Protein AF-A0A7V2SV37-F1 (afdb_monomer)

Sequence (378 aa):
KMQEKITDKALYYRLGELHEKNGNKDKALEYYKKIEEGKTKYVQAQMGIARCKIEQGKFKKAQKICTQVLQNTGQNAEALFLLITSLLFQDKQKAAQAVLEKIDYSKFTDVYKKIFRLQHGLVLDNAKMFEQAFAVFTDESKVAKQEIQKNRLLSEKELKKTQKFDTKIDDDRKDPIFLIGSPSTGLNYFVDWLYKQGVIVLNDRLISVGRPDILFTAQDMKTLKKVDDDMVRIERKIYHQKVKVLTSGIEQETPTIVDCMYINPEQMILVKKFFPNAKVVLLARDTPDIWLNQKAFGDEPIDSKDWNEAKNQIISMGLNLTQIDADKWLENDKETLNQLSELFEKDLAENEVAKQDYWRKSIFPKGHWKNYQQFLGQ

Nearest PDB structures (foldseek):
  6i57-assembly1_A  TM=7.372E-01  e=9.788E-03  Homo sapiens
  8gck-assembly1_B  TM=8.750E-01  e=3.500E-02  Homo sapiens
  1a17-assembly1_A  TM=7.940E-01  e=2.917E-02  Homo sapiens
  6fd7-assembly1_A  TM=7.099E-01  e=1.851E-02  Homo sapiens
  8ye5-assembly1_A  TM=7.214E-01  e=3.663E-02  Dehalobacter sp.

pLDDT: mean 90.16, std 10.05, range [37.81, 98.5]

Secondary structure (DSSP, 8-state):
--SS---HHHHHHHHHHHHHHTT-HHHHHHHHHTS-TTSTTHHHHHHHHHHHHHHTT-HHHHHHHHHHHHHHHSS-HHHHHHHHHHHHTTT-HHHHHHHHTT--GGGS-HHHHHHHHHHHHHHHHHTT-HHHHHHHHT-GGGS------PPPPPPHHHHHHHHT------S-PPPPEEEEE-GGGTHHHHHHHHHHTT-EEE-HHHHSS--SSHHHH--SHHHHTT--HHHHHHHHHHHHHHHHHHTTT---SS--EEEEEE--HHHHHHHHHH-TT-EEEEEE--HHHHHHHHHHH---SS-HHHHHHHHHHHHTT--EEEEEEHHHHHTT-HHHHHHHHHHTTS-PPPP-GGGS-GGG-SSPPTTGGGGGGGGTT-

Mean predicted aligned error: 6.21 Å

Solvent-accessible surface area (backbone atoms only — not comparable to full-atom values): 21407 Å² total; per-residue (Å²): 145,87,83,86,73,88,46,71,50,63,51,27,44,52,52,12,52,52,27,42,76,70,68,38,42,71,60,12,45,55,30,25,67,72,43,51,84,96,42,84,62,24,70,60,25,50,49,52,43,25,53,45,24,47,79,67,71,37,24,73,60,18,29,53,50,23,51,56,49,36,74,76,63,51,86,45,66,67,40,50,53,51,28,37,52,25,25,49,80,65,73,32,56,72,61,29,47,60,51,54,75,68,59,66,61,88,81,46,58,51,70,56,24,38,52,51,34,41,53,42,18,49,54,29,41,78,68,66,38,40,70,62,12,48,53,43,34,64,34,64,96,47,50,54,92,71,88,69,74,64,51,59,78,75,52,70,70,55,48,62,51,49,48,67,65,81,63,85,80,91,72,93,73,80,59,46,33,38,38,30,22,41,64,60,32,40,40,64,59,53,52,55,48,38,46,75,70,72,45,52,68,44,53,56,54,73,78,49,97,44,62,96,32,60,86,55,70,53,81,44,76,71,56,62,74,72,60,48,69,68,55,39,55,53,44,47,51,51,42,53,53,52,50,53,61,76,49,61,90,60,95,56,98,78,70,69,45,31,46,33,41,66,57,39,46,61,55,48,47,51,43,49,59,64,35,67,81,19,45,31,38,36,42,36,64,62,53,62,42,30,38,48,32,33,47,51,80,42,87,59,42,56,49,48,90,48,42,64,58,40,50,52,53,48,65,66,38,73,59,54,67,46,79,40,55,30,57,46,46,58,69,53,34,64,70,54,43,51,53,50,17,63,75,68,74,42,93,61,76,80,70,64,71,73,78,51,58,76,88,74,51,82,57,76,64,83,70,54,36,66,75,47,56,93,53,68,97,114

Foldseek 3Di:
DPPPPPDPLVVLQVQLVVCVVVVNLVSSLVSLVVHDPPDPCVLVSLLSNLVSCVVVVNLVVSLVSLVVSCVVPPCDLSSLLSNLSSCVSVVNLVVSLVSLVPDDLVVDDLVSLLLSLLLNLLSCVVVLVNVVSLCSLQVPVSHDPDDDAAFDFDDPVLLVVLLPDDADDDDPDAFAAEEEAWVQLVLVLVVVQCVVLVAAEDCCQVPHLDDPACLNPCLDPVVVVPDDNVNLVVRLVVVVVSVCVVCPPPPDPDGRYYYYDYQHLSSLSVCCNNPVPHEYEYRDEDLLQSQVLCSNNHDISYHSVCRVVSVVSSVSSPGNYDYAHSLCLLVVPPVRQVVVCVVNVHNRDHRCLVVDDSSPDSGDHHPSSVSVVVVPPD

Radius of gyration: 24.29 Å; Cα contacts (8 Å, |Δi|>4): 502; chains: 1; bounding box: 54×51×67 Å

Structure (mmCIF, N/CA/C/O backbone):
data_AF-A0A7V2SV37-F1
#
_entry.id   AF-A0A7V2SV37-F1
#
loop_
_atom_site.group_PDB
_atom_site.id
_atom_site.type_symbol
_atom_site.label_atom_id
_atom_site.label_alt_id
_atom_site.label_comp_id
_atom_site.label_asym_id
_atom_site.label_entity_id
_atom_site.label_seq_id
_atom_site.pdbx_PDB_ins_code
_atom_site.Cartn_x
_atom_site.Cartn_y
_atom_site.Cartn_z
_atom_site.occupancy
_atom_site.B_iso_or_equiv
_atom_site.auth_seq_id
_atom_site.auth_comp_id
_atom_site.auth_asym_id
_atom_site.auth_atom_id
_atom_site.pdbx_PDB_model_num
ATOM 1 N N . LYS A 1 1 ? 18.458 -23.409 39.177 1.00 47.41 1 LYS A N 1
ATOM 2 C CA . LYS A 1 1 ? 17.474 -22.330 39.477 1.00 47.41 1 LYS A CA 1
ATOM 3 C C . LYS A 1 1 ? 17.193 -21.396 38.277 1.00 47.41 1 LYS A C 1
ATOM 5 O O . LYS A 1 1 ? 16.992 -20.206 38.468 1.00 47.41 1 LYS A O 1
ATOM 10 N N . MET A 1 2 ? 17.085 -21.910 37.044 1.00 38.66 2 MET A N 1
ATOM 11 C CA . MET A 1 2 ? 16.643 -21.103 35.884 1.00 38.66 2 MET A CA 1
ATOM 12 C C . MET A 1 2 ? 15.695 -21.867 34.940 1.00 38.66 2 MET A C 1
ATOM 14 O O . MET A 1 2 ? 15.470 -21.450 33.814 1.00 38.66 2 MET A O 1
ATOM 18 N N . GLN A 1 3 ? 15.131 -22.985 35.408 1.00 37.81 3 GLN A N 1
ATOM 19 C CA . GLN A 1 3 ? 14.252 -23.873 34.631 1.00 37.81 3 GLN A CA 1
ATOM 20 C C . GLN A 1 3 ? 12.852 -24.033 35.247 1.00 37.81 3 GLN A C 1
ATOM 22 O O . GLN A 1 3 ? 12.043 -24.797 34.745 1.00 37.81 3 GLN A O 1
ATOM 27 N N . GLU A 1 4 ? 12.525 -23.274 36.297 1.00 46.44 4 GLU A N 1
ATOM 28 C CA . GLU A 1 4 ? 11.331 -23.520 37.124 1.00 46.44 4 GLU A CA 1
ATOM 29 C C . GLU A 1 4 ? 10.277 -22.396 37.058 1.00 46.44 4 GLU A C 1
ATOM 31 O O . GLU A 1 4 ? 9.475 -22.229 37.969 1.00 46.44 4 GLU A O 1
ATOM 36 N N . LYS A 1 5 ? 10.270 -21.565 36.003 1.00 47.31 5 LYS A N 1
ATOM 37 C CA . LYS A 1 5 ? 9.370 -20.391 35.950 1.00 47.31 5 LYS A CA 1
ATOM 38 C C . LYS A 1 5 ? 8.790 -20.020 34.582 1.00 47.31 5 LYS A C 1
ATOM 40 O O . LYS A 1 5 ? 8.269 -18.916 34.434 1.00 47.31 5 LYS A O 1
ATOM 45 N N . ILE A 1 6 ? 8.801 -20.925 33.600 1.00 50.88 6 ILE A N 1
ATOM 46 C CA . ILE A 1 6 ? 7.843 -20.817 32.488 1.00 50.88 6 ILE A CA 1
ATOM 47 C C . ILE A 1 6 ? 6.508 -21.297 33.055 1.00 50.88 6 ILE A C 1
ATOM 49 O O . ILE A 1 6 ? 6.203 -22.483 33.060 1.00 50.88 6 ILE A O 1
ATOM 53 N N . THR A 1 7 ? 5.754 -20.377 33.652 1.00 59.06 7 THR A N 1
ATOM 54 C CA . THR A 1 7 ? 4.422 -20.672 34.173 1.00 59.06 7 THR A CA 1
ATOM 55 C C . THR A 1 7 ? 3.508 -21.112 33.034 1.00 59.06 7 THR A C 1
ATOM 57 O O . THR A 1 7 ? 3.518 -20.525 31.950 1.00 59.06 7 THR A O 1
ATOM 60 N N . ASP A 1 8 ? 2.660 -22.099 33.320 1.00 72.38 8 ASP A N 1
ATOM 61 C CA . ASP A 1 8 ? 1.599 -22.638 32.456 1.00 72.38 8 ASP A CA 1
ATOM 62 C C . ASP A 1 8 ? 0.795 -21.539 31.712 1.00 72.38 8 ASP A C 1
ATOM 64 O O . ASP A 1 8 ? 0.389 -21.683 30.565 1.00 72.38 8 ASP A O 1
ATOM 68 N N . LYS A 1 9 ? 0.668 -20.340 32.301 1.00 79.31 9 LYS A N 1
ATOM 69 C CA . LYS A 1 9 ? -0.023 -19.186 31.698 1.00 79.31 9 LYS A CA 1
ATOM 70 C C . LYS A 1 9 ? 0.731 -18.523 30.537 1.00 79.31 9 LYS A C 1
ATOM 72 O O . LYS A 1 9 ? 0.104 -18.096 29.569 1.00 79.31 9 LYS A O 1
ATOM 77 N N . ALA A 1 10 ? 2.061 -18.429 30.608 1.00 84.31 10 ALA A N 1
ATOM 78 C CA . ALA A 1 10 ? 2.857 -17.953 29.476 1.00 84.31 10 ALA A CA 1
ATOM 79 C C . ALA A 1 10 ? 2.776 -18.952 28.314 1.00 84.31 10 ALA A C 1
ATOM 81 O O . ALA A 1 10 ? 2.689 -18.537 27.159 1.00 84.31 10 ALA A O 1
ATOM 82 N N . LEU A 1 11 ? 2.728 -20.251 28.631 1.00 88.56 11 LEU A N 1
ATOM 83 C CA . LEU A 1 11 ? 2.497 -21.314 27.659 1.00 88.56 11 LEU A CA 1
ATOM 84 C C . LEU A 1 11 ? 1.101 -21.205 27.026 1.00 88.56 11 LEU A C 1
ATOM 86 O O . LEU A 1 11 ? 1.010 -21.197 25.802 1.00 88.56 11 LEU A O 1
ATOM 90 N N . TYR A 1 12 ? 0.033 -21.017 27.810 1.00 92.12 12 TYR A N 1
ATOM 91 C CA . TYR A 1 12 ? -1.312 -20.783 27.264 1.00 92.12 12 TYR A CA 1
ATOM 92 C C . TYR A 1 12 ? -1.372 -19.567 26.346 1.00 92.12 12 TYR A C 1
ATOM 94 O O . TYR A 1 12 ? -1.990 -19.636 25.288 1.00 92.12 12 TYR A O 1
ATOM 102 N N . TYR A 1 13 ? -0.698 -18.472 26.701 1.00 93.56 13 TYR A N 1
ATOM 103 C CA . TYR A 1 13 ? -0.640 -17.301 25.830 1.00 93.56 13 TYR A CA 1
ATOM 104 C C . TYR A 1 13 ? 0.028 -17.638 24.489 1.00 93.56 13 TYR A C 1
ATOM 106 O O . TYR A 1 13 ? -0.524 -17.326 23.438 1.00 93.56 13 TYR A O 1
ATOM 114 N N . ARG A 1 14 ? 1.175 -18.333 24.512 1.00 93.69 14 ARG A N 1
ATOM 115 C CA . ARG A 1 14 ? 1.887 -18.746 23.291 1.00 93.69 14 ARG A CA 1
ATOM 116 C C . ARG A 1 14 ? 1.089 -19.731 22.439 1.00 93.69 14 ARG A C 1
ATOM 118 O O . ARG A 1 14 ? 1.091 -19.602 21.219 1.00 93.69 14 ARG A O 1
ATOM 125 N N . LEU A 1 15 ? 0.395 -20.684 23.059 1.00 93.44 15 LEU A N 1
ATOM 126 C CA . LEU A 1 15 ? -0.501 -21.607 22.358 1.00 93.44 15 LEU A CA 1
ATOM 127 C C . LEU A 1 15 ? -1.674 -20.857 21.720 1.00 93.44 15 LEU A C 1
ATOM 129 O O . LEU A 1 15 ? -2.015 -21.122 20.570 1.00 93.44 15 LEU A O 1
ATOM 133 N N . GLY A 1 16 ? -2.241 -19.881 22.433 1.00 95.62 16 GLY A N 1
ATOM 134 C CA . GLY A 1 16 ? -3.243 -18.967 21.894 1.00 95.62 16 GLY A CA 1
ATOM 135 C C . GLY A 1 16 ? -2.740 -18.234 20.649 1.00 95.62 16 GLY A C 1
ATOM 136 O O . GLY A 1 16 ? -3.380 -18.320 19.604 1.00 95.62 16 GLY A O 1
ATOM 137 N N . GLU A 1 17 ? -1.562 -17.606 20.728 1.00 95.38 17 GLU A N 1
ATOM 138 C CA . GLU A 1 17 ? -0.936 -16.899 19.596 1.00 95.38 17 GLU A CA 1
ATOM 139 C C . GLU A 1 17 ? -0.673 -17.827 18.406 1.00 95.38 17 GLU A C 1
ATOM 141 O O . GLU A 1 17 ? -0.899 -17.445 17.259 1.00 95.38 17 GLU A O 1
ATOM 146 N N . LEU A 1 18 ? -0.196 -19.048 18.662 1.00 96.00 18 LEU A N 1
ATOM 147 C CA . LEU A 1 18 ? 0.077 -20.031 17.617 1.00 96.00 18 LEU A CA 1
ATOM 148 C C . LEU A 1 18 ? -1.209 -20.445 16.894 1.00 96.00 18 LEU A C 1
ATOM 150 O O . LEU A 1 18 ? -1.256 -20.465 15.665 1.00 96.00 18 LEU A O 1
ATOM 154 N N . HIS A 1 19 ? -2.266 -20.755 17.647 1.00 95.12 19 HIS A N 1
ATOM 155 C CA . HIS A 1 19 ? -3.551 -21.113 17.056 1.00 95.12 19 HIS A CA 1
ATOM 156 C C . HIS A 1 19 ? -4.196 -19.942 16.317 1.00 95.12 19 HIS A C 1
ATOM 158 O O . HIS A 1 19 ? -4.767 -20.166 15.252 1.00 95.12 19 HIS A O 1
ATOM 164 N N . GLU A 1 20 ? -4.073 -18.719 16.836 1.00 93.69 20 GLU A N 1
ATOM 165 C CA . GLU A 1 20 ? -4.547 -17.499 16.177 1.00 93.69 20 GLU A CA 1
ATOM 166 C C . GLU A 1 20 ? -3.865 -17.322 14.815 1.00 93.69 20 GLU A C 1
ATOM 168 O O . GLU A 1 20 ? -4.548 -17.235 13.798 1.00 93.69 20 GLU A O 1
ATOM 173 N N . LYS A 1 21 ? -2.527 -17.380 14.774 1.00 92.44 21 LYS A N 1
ATOM 174 C CA . LYS A 1 21 ? -1.745 -17.253 13.531 1.00 92.44 21 LYS A CA 1
ATOM 175 C C . LYS A 1 21 ? -2.054 -18.341 12.504 1.00 92.44 21 LYS A C 1
ATOM 177 O O . LYS A 1 21 ? -2.011 -18.076 11.310 1.00 92.44 21 LYS A O 1
ATOM 182 N N . ASN A 1 22 ? -2.414 -19.537 12.964 1.00 92.69 22 ASN A N 1
ATOM 183 C CA . ASN A 1 22 ? -2.820 -20.648 12.103 1.00 92.69 22 ASN A CA 1
ATOM 184 C C . ASN A 1 22 ? -4.306 -20.582 11.688 1.00 92.69 22 ASN A C 1
ATOM 186 O O . ASN A 1 22 ? -4.840 -21.569 11.189 1.00 92.69 22 ASN A O 1
ATOM 190 N N . GLY A 1 23 ? -5.011 -19.477 11.960 1.00 92.19 23 GLY A N 1
ATOM 191 C CA . GLY A 1 23 ? -6.429 -19.296 11.629 1.00 92.19 23 GLY A CA 1
ATOM 192 C C . GLY A 1 23 ? -7.406 -20.087 12.512 1.00 92.19 23 GLY A C 1
ATOM 193 O O . GLY A 1 23 ? -8.622 -19.996 12.335 1.00 92.19 23 GLY A O 1
ATOM 194 N N . ASN A 1 24 ? -6.912 -20.825 13.512 1.00 94.88 24 ASN A N 1
ATOM 195 C CA . ASN A 1 24 ? -7.697 -21.659 14.424 1.00 94.88 24 ASN A CA 1
ATOM 196 C C . ASN A 1 24 ? -8.266 -20.836 15.592 1.00 94.88 24 ASN A C 1
ATOM 198 O O . ASN A 1 24 ? -7.957 -21.075 16.764 1.00 94.88 24 ASN A O 1
ATOM 202 N N . LYS A 1 25 ? -9.125 -19.865 15.267 1.00 94.31 25 LYS A N 1
ATOM 203 C CA . LYS A 1 25 ? -9.651 -18.849 16.201 1.00 94.31 25 LYS A CA 1
ATOM 204 C C . LYS A 1 25 ? -10.307 -19.447 17.447 1.00 94.31 25 LYS A C 1
ATOM 206 O O . LYS A 1 25 ? -10.132 -18.925 18.544 1.00 94.31 25 LYS A O 1
ATOM 211 N N . ASP A 1 26 ? -11.050 -20.545 17.314 1.00 95.75 26 ASP A N 1
ATOM 212 C CA . ASP A 1 26 ? -11.747 -21.148 18.459 1.00 95.75 26 ASP A CA 1
ATOM 213 C C . ASP A 1 26 ? -10.785 -21.799 19.459 1.00 95.75 26 ASP A C 1
ATOM 215 O O . ASP A 1 26 ? -10.946 -21.609 20.666 1.00 95.75 26 ASP A O 1
ATOM 219 N N . LYS A 1 27 ? -9.727 -22.464 18.976 1.00 94.62 27 LYS A N 1
ATOM 220 C CA . LYS A 1 27 ? -8.656 -22.988 19.840 1.00 94.62 27 LYS A CA 1
ATOM 221 C C . LYS A 1 27 ? -7.865 -21.856 20.486 1.00 94.62 27 LYS A C 1
ATOM 223 O O . LYS A 1 27 ? -7.583 -21.911 21.680 1.00 94.62 27 LYS A O 1
ATOM 228 N N . ALA A 1 28 ? -7.566 -20.795 19.734 1.00 96.75 28 ALA A N 1
ATOM 229 C CA . ALA A 1 28 ? -6.901 -19.616 20.282 1.00 96.75 28 ALA A CA 1
ATOM 230 C C . ALA A 1 28 ? -7.693 -19.022 21.458 1.00 96.75 28 ALA A C 1
ATOM 232 O O . ALA A 1 28 ? -7.151 -18.790 22.539 1.00 96.75 28 ALA A O 1
ATOM 233 N N . LEU A 1 29 ? -9.007 -18.864 21.274 1.00 96.94 29 LEU A N 1
ATOM 234 C CA . LEU A 1 29 ? -9.925 -18.396 22.309 1.00 96.94 29 LEU A CA 1
ATOM 235 C C . LEU A 1 29 ? -9.964 -19.315 23.535 1.00 96.94 29 LEU A C 1
ATOM 237 O O . LEU A 1 29 ? -10.081 -18.806 24.648 1.00 96.94 29 LEU A O 1
ATOM 241 N N . GLU A 1 30 ? -9.903 -20.637 23.358 1.00 95.44 30 GLU A N 1
ATOM 242 C CA . GLU A 1 30 ? -9.837 -21.590 24.472 1.00 95.44 30 GLU A CA 1
ATOM 243 C C . GLU A 1 30 ? -8.594 -21.343 25.334 1.00 95.44 30 GLU A C 1
ATOM 245 O O . GLU A 1 30 ? -8.708 -21.183 26.550 1.00 95.44 30 GLU A O 1
ATOM 250 N N . TYR A 1 31 ? -7.418 -21.247 24.710 1.00 95.81 31 TYR A N 1
ATOM 251 C CA . TYR A 1 31 ? -6.165 -21.039 25.431 1.00 95.81 31 TYR A CA 1
ATOM 252 C C . TYR A 1 31 ? -6.078 -19.657 26.078 1.00 95.81 31 TYR A C 1
ATOM 254 O O . TYR A 1 31 ? -5.703 -19.560 27.246 1.00 95.81 31 TYR A O 1
ATOM 262 N N . TYR A 1 32 ? -6.493 -18.592 25.386 1.00 96.62 32 TYR A N 1
ATOM 263 C CA . TYR A 1 32 ? -6.489 -17.254 25.977 1.00 96.62 32 TYR A CA 1
ATOM 264 C C . TYR A 1 32 ? -7.399 -17.148 27.208 1.00 96.62 32 TYR A C 1
ATOM 266 O O . TYR A 1 32 ? -7.032 -16.494 28.182 1.00 96.62 32 TYR A O 1
ATOM 274 N N . LYS A 1 33 ? -8.550 -17.835 27.217 1.00 95.31 33 LYS A N 1
ATOM 275 C CA . LYS A 1 33 ? -9.466 -17.853 28.371 1.00 95.31 33 LYS A CA 1
ATOM 276 C C . LYS A 1 33 ? -8.906 -18.565 29.605 1.00 95.31 33 LYS A C 1
ATOM 278 O O . LYS A 1 33 ? -9.413 -18.331 30.696 1.00 95.31 33 LYS A O 1
ATOM 283 N N . LYS A 1 34 ? -7.876 -19.409 29.464 1.00 93.31 34 LYS A N 1
ATOM 284 C CA . LYS A 1 34 ? -7.201 -20.063 30.604 1.00 93.31 34 LYS A CA 1
ATOM 285 C C . LYS A 1 34 ? -6.319 -19.091 31.403 1.00 93.31 34 LYS A C 1
ATOM 287 O O . LYS A 1 34 ? -5.782 -19.464 32.450 1.00 93.31 34 LYS A O 1
ATOM 292 N N . ILE A 1 35 ? -6.142 -17.856 30.929 1.00 92.44 35 ILE A N 1
ATOM 293 C CA . ILE A 1 35 ? -5.375 -16.809 31.606 1.00 92.44 35 ILE A CA 1
ATOM 294 C C . ILE A 1 35 ? -6.339 -15.962 32.439 1.00 92.44 35 ILE A C 1
ATOM 296 O O . ILE A 1 35 ? -7.174 -15.237 31.906 1.00 92.44 35 ILE A O 1
ATOM 300 N N . GLU A 1 36 ? -6.219 -16.076 33.759 1.00 89.31 36 GLU A N 1
ATOM 301 C CA . GLU A 1 36 ? -7.084 -15.398 34.729 1.00 89.31 36 GLU A CA 1
ATOM 302 C C . GLU A 1 36 ? -6.735 -13.913 34.894 1.00 89.31 36 GLU A C 1
ATOM 304 O O . GLU A 1 36 ? -5.598 -13.487 34.666 1.00 89.31 36 GLU A O 1
ATOM 309 N N . GLU A 1 37 ? -7.718 -13.135 35.347 1.00 86.88 37 GLU A N 1
ATOM 310 C CA . GLU A 1 37 ? -7.550 -11.723 35.681 1.00 86.88 37 GLU A CA 1
ATOM 311 C C . GLU A 1 37 ? -6.475 -11.506 36.760 1.00 86.88 37 GLU A C 1
ATOM 313 O O . GLU A 1 37 ? -6.246 -12.344 37.633 1.00 86.88 37 GLU A O 1
ATOM 318 N N . GLY A 1 38 ? -5.747 -10.390 36.659 1.00 79.81 38 GLY A N 1
ATOM 319 C CA . GLY A 1 38 ? -4.636 -10.060 37.560 1.00 79.81 38 GLY A CA 1
ATOM 320 C C . GLY A 1 38 ? -3.350 -10.866 37.327 1.00 79.81 38 GLY A C 1
ATOM 321 O O . GLY A 1 38 ? -2.340 -10.602 37.977 1.00 79.81 38 GLY A O 1
ATOM 322 N N . LYS A 1 39 ? -3.337 -11.831 36.396 1.00 83.19 39 LYS A N 1
ATOM 323 C CA . LYS A 1 39 ? -2.131 -12.602 36.053 1.00 83.19 39 LYS A CA 1
ATOM 324 C C . LYS A 1 39 ? -1.301 -11.930 34.958 1.00 83.19 39 LYS A C 1
ATOM 326 O O . LYS A 1 39 ? -1.795 -11.170 34.122 1.00 83.19 39 LYS A O 1
ATOM 331 N N . THR A 1 40 ? -0.010 -12.270 34.916 1.00 83.88 40 THR A N 1
ATOM 332 C CA . THR A 1 40 ? 0.874 -11.908 33.800 1.00 83.88 40 THR A CA 1
ATOM 333 C C . THR A 1 40 ? 0.268 -12.401 32.485 1.00 83.88 40 THR A C 1
ATOM 335 O O . THR A 1 40 ? -0.242 -13.515 32.421 1.00 83.88 40 THR A O 1
ATOM 338 N N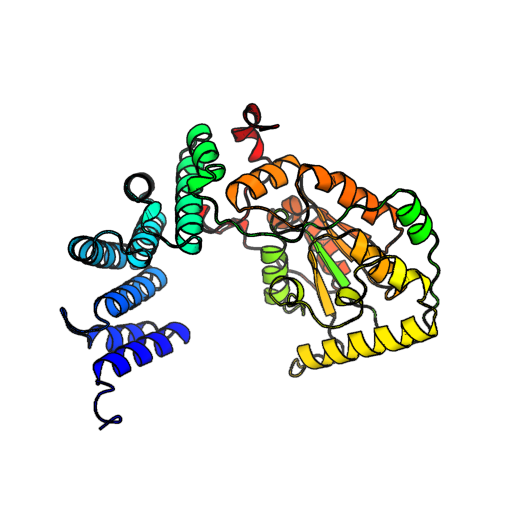 . LYS A 1 41 ? 0.349 -11.583 31.430 1.00 88.56 41 LYS A N 1
ATOM 339 C CA . LYS A 1 41 ? -0.255 -11.832 30.109 1.00 88.56 41 LYS A CA 1
ATOM 340 C C . LYS A 1 41 ? -1.778 -11.708 30.026 1.00 88.56 41 LYS A C 1
ATOM 342 O O . LYS A 1 41 ? -2.295 -11.851 28.925 1.00 88.56 41 LYS A O 1
ATOM 347 N N . TYR A 1 42 ? -2.492 -11.378 31.105 1.00 92.06 42 TYR A N 1
ATOM 348 C CA . TYR A 1 42 ? -3.951 -11.226 31.042 1.00 92.06 42 TYR A CA 1
ATOM 349 C C . TYR A 1 42 ? -4.396 -10.170 30.023 1.00 92.06 42 TYR A C 1
ATOM 351 O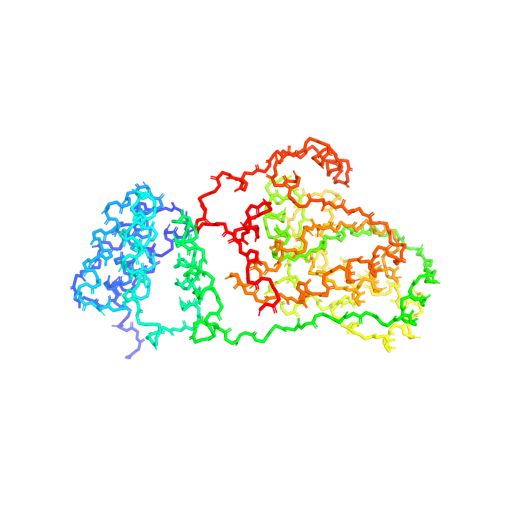 O . TYR A 1 42 ? -5.217 -10.462 29.160 1.00 92.06 42 TYR A O 1
ATOM 359 N N . VAL A 1 43 ? -3.805 -8.969 30.049 1.00 94.06 43 VAL A N 1
ATOM 360 C CA . VAL A 1 43 ? -4.138 -7.897 29.091 1.00 94.06 43 VAL A CA 1
ATOM 361 C C . VAL A 1 43 ? -3.870 -8.342 27.652 1.00 94.06 43 VAL A C 1
ATOM 363 O O . VAL A 1 43 ? -4.733 -8.193 26.793 1.00 94.06 43 VAL A O 1
ATOM 366 N N . GLN A 1 44 ? -2.712 -8.953 27.392 1.00 94.69 44 GLN A N 1
ATOM 367 C CA . GLN A 1 44 ? -2.367 -9.466 26.065 1.00 94.69 44 GLN A CA 1
ATOM 368 C C . GLN A 1 44 ? -3.317 -10.586 25.613 1.00 94.69 44 GLN A C 1
ATOM 370 O O . GLN A 1 44 ? -3.707 -10.632 24.450 1.00 94.69 44 GLN A O 1
ATOM 375 N N . ALA A 1 45 ? -3.737 -11.463 26.528 1.00 95.75 45 ALA A N 1
ATOM 376 C CA . ALA A 1 45 ? -4.726 -12.499 26.251 1.00 95.75 45 ALA A CA 1
ATOM 377 C C . ALA A 1 45 ? -6.091 -11.894 25.902 1.00 95.75 45 ALA A C 1
ATOM 379 O O . ALA A 1 45 ? -6.720 -12.329 24.942 1.00 95.75 45 ALA A O 1
ATOM 380 N N . GLN A 1 46 ? -6.526 -10.848 26.614 1.00 97.62 46 GLN A N 1
ATOM 381 C CA . GLN A 1 46 ? -7.745 -10.111 26.272 1.00 97.62 46 GLN A CA 1
ATOM 382 C C . GLN A 1 46 ? -7.652 -9.466 24.883 1.00 97.62 46 GLN A C 1
ATOM 384 O O . GLN A 1 46 ? -8.624 -9.520 24.130 1.00 97.62 46 GLN A O 1
ATOM 389 N N . MET A 1 47 ? -6.489 -8.927 24.497 1.0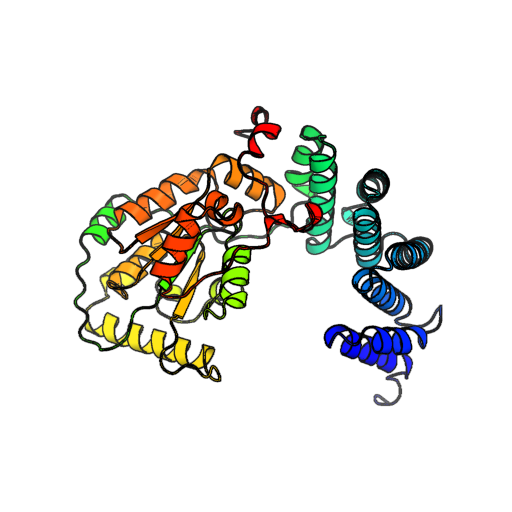0 97.62 47 MET A N 1
ATOM 390 C CA . MET A 1 47 ? -6.274 -8.427 23.131 1.00 97.62 47 MET A CA 1
ATOM 391 C C . MET A 1 47 ? -6.359 -9.549 22.094 1.00 97.62 47 MET A C 1
ATOM 393 O O . MET A 1 47 ? -7.058 -9.392 21.095 1.00 97.62 47 MET A O 1
ATOM 397 N N . GLY A 1 48 ? -5.764 -10.715 22.365 1.00 97.25 48 GLY A N 1
ATOM 398 C CA . GLY A 1 48 ? -5.908 -11.903 21.517 1.00 97.25 48 GLY A CA 1
ATOM 399 C C . GLY A 1 48 ? -7.356 -12.369 21.365 1.00 97.25 48 GLY A C 1
ATOM 400 O O . GLY A 1 48 ? -7.810 -12.657 20.256 1.00 97.25 48 GLY A O 1
ATOM 401 N N . ILE A 1 49 ? -8.137 -12.353 22.452 1.00 98.00 49 ILE A N 1
ATOM 402 C CA . ILE A 1 49 ? -9.577 -12.636 22.399 1.00 98.00 49 ILE A CA 1
ATOM 403 C C . ILE A 1 49 ? -10.290 -11.587 21.541 1.00 98.00 49 ILE A C 1
ATOM 405 O O . ILE A 1 49 ? -11.096 -11.962 20.689 1.00 98.00 49 ILE A O 1
ATOM 409 N N . ALA A 1 50 ? -10.017 -10.295 21.735 1.00 98.12 50 ALA A N 1
ATOM 410 C CA . ALA A 1 50 ? -10.637 -9.224 20.961 1.00 98.12 50 ALA A CA 1
ATOM 411 C C . ALA A 1 50 ? -10.329 -9.342 19.456 1.00 98.12 50 ALA A C 1
ATOM 413 O O . ALA A 1 50 ? -11.272 -9.292 18.664 1.00 98.12 50 ALA A O 1
ATOM 414 N N . ARG A 1 51 ? -9.072 -9.609 19.062 1.00 97.75 51 ARG A N 1
ATOM 415 C CA . ARG A 1 51 ? -8.680 -9.882 17.663 1.00 97.75 51 ARG A CA 1
ATOM 416 C C . ARG A 1 51 ? -9.460 -11.055 17.079 1.00 97.75 51 ARG A C 1
ATOM 418 O O . ARG A 1 51 ? -10.185 -10.877 16.102 1.00 97.75 51 ARG A O 1
ATOM 425 N N . CYS A 1 52 ? -9.455 -12.202 17.762 1.00 97.38 52 CYS A N 1
ATOM 426 C CA . CYS A 1 52 ? -10.235 -13.372 17.347 1.00 97.38 52 CYS A CA 1
ATOM 427 C C . CYS A 1 52 ? -11.735 -13.051 17.201 1.00 97.38 52 CYS A C 1
ATOM 429 O O . CYS A 1 52 ? -12.408 -13.592 16.326 1.00 97.38 52 CYS A O 1
ATOM 431 N N . LYS A 1 53 ? -12.300 -12.181 18.053 1.00 97.81 53 LYS A N 1
ATOM 432 C CA . LYS A 1 53 ? -13.708 -11.764 17.947 1.00 97.81 53 LYS A CA 1
ATOM 433 C C . LYS A 1 53 ? -13.963 -10.858 16.749 1.00 97.81 53 LYS A C 1
ATOM 435 O O . LYS A 1 53 ? -14.982 -11.072 16.097 1.00 97.81 53 LYS A O 1
ATOM 440 N N . ILE A 1 54 ? -13.083 -9.907 16.442 1.00 96.50 54 ILE A N 1
ATOM 441 C CA . ILE A 1 54 ? -13.185 -9.071 15.234 1.00 96.50 54 ILE A CA 1
ATOM 442 C C . ILE A 1 54 ? -13.162 -9.959 13.990 1.00 96.50 54 ILE A C 1
ATOM 444 O O . ILE A 1 54 ? -14.066 -9.883 13.166 1.00 96.50 54 ILE A O 1
ATOM 448 N N . GLU A 1 55 ? -12.210 -10.886 13.908 1.00 94.31 55 GLU A N 1
ATOM 449 C CA . GLU A 1 55 ? -12.090 -11.806 12.775 1.00 94.31 55 GLU A CA 1
ATOM 450 C C . GLU A 1 55 ? -13.244 -12.820 12.661 1.00 94.31 55 GLU A C 1
ATOM 452 O O . GLU A 1 55 ? -13.387 -13.480 11.633 1.00 94.31 55 GLU A O 1
ATOM 457 N N . GLN A 1 56 ? -14.039 -12.999 13.720 1.00 95.50 56 GLN A N 1
ATOM 458 C CA . GLN A 1 56 ? -15.285 -13.778 13.721 1.00 95.50 56 GLN A CA 1
ATOM 459 C C . GLN A 1 56 ? -16.528 -12.907 13.434 1.00 95.50 56 GLN A C 1
ATOM 461 O O . GLN A 1 56 ? -17.647 -13.391 13.601 1.00 95.50 56 GLN A O 1
ATOM 466 N N . GLY A 1 57 ? -16.370 -11.616 13.113 1.00 96.44 57 GLY A N 1
ATOM 467 C CA . GLY A 1 57 ? -17.476 -10.664 12.934 1.00 96.44 57 GLY A CA 1
ATOM 468 C C . GLY A 1 57 ? -18.185 -10.259 14.237 1.00 96.44 57 GLY A C 1
ATOM 469 O O . GLY A 1 57 ? -19.231 -9.614 14.230 1.00 96.44 57 GLY A O 1
ATOM 470 N N . LYS A 1 58 ? -17.647 -10.634 15.404 1.00 97.94 58 LYS A N 1
ATOM 471 C CA . LYS A 1 58 ? -18.253 -10.419 16.733 1.00 97.94 58 LYS A CA 1
ATOM 472 C C . LYS A 1 58 ? -17.820 -9.076 17.334 1.00 97.94 58 LYS A C 1
ATOM 474 O O . LYS A 1 58 ? -17.380 -9.015 18.486 1.00 97.94 58 LYS A O 1
ATOM 479 N N . PHE A 1 59 ? -17.993 -7.992 16.580 1.00 98.12 59 PHE A N 1
ATOM 480 C CA . PHE A 1 59 ? -17.465 -6.657 16.897 1.00 98.12 59 PHE A CA 1
ATOM 481 C C . PHE A 1 59 ? -17.945 -6.092 18.242 1.00 98.12 59 PHE A C 1
ATOM 483 O O . PHE A 1 59 ? -17.142 -5.581 19.015 1.00 98.12 59 PHE A O 1
ATOM 490 N N . LYS A 1 60 ? -19.226 -6.274 18.602 1.00 98.31 60 LYS A N 1
ATOM 491 C CA . LYS A 1 60 ? -19.760 -5.847 19.916 1.00 98.31 60 LYS A CA 1
ATOM 492 C C . LYS A 1 60 ? -19.034 -6.508 21.096 1.00 98.31 60 LYS A C 1
ATOM 494 O O . LYS A 1 60 ? -18.851 -5.886 22.140 1.00 98.31 60 LYS A O 1
ATOM 499 N N . LYS A 1 61 ? -18.622 -7.774 20.944 1.00 98.19 61 LYS A N 1
ATOM 500 C CA . LYS A 1 61 ? -17.890 -8.507 21.991 1.00 98.19 61 LYS A CA 1
ATOM 501 C C . LYS A 1 61 ? -16.454 -8.000 22.102 1.00 98.19 61 LYS A C 1
ATOM 503 O O . LYS A 1 61 ? -15.998 -7.779 23.217 1.00 98.19 61 LYS A O 1
ATOM 508 N N . ALA A 1 62 ? -15.785 -7.777 20.968 1.00 98.31 62 ALA A N 1
ATOM 509 C CA . ALA A 1 62 ? -14.453 -7.175 20.935 1.00 98.31 62 ALA A CA 1
ATOM 510 C C . ALA A 1 62 ? -14.455 -5.772 21.561 1.00 98.31 62 ALA A C 1
ATOM 512 O O . ALA A 1 62 ? -13.673 -5.515 22.469 1.00 98.31 62 ALA A O 1
ATOM 513 N N . GLN A 1 63 ? -15.421 -4.927 21.179 1.00 98.38 63 GLN A N 1
ATOM 514 C CA . GLN A 1 63 ? -15.630 -3.604 21.767 1.00 98.38 63 GLN A CA 1
ATOM 515 C C . GLN A 1 63 ? -15.707 -3.678 23.298 1.00 98.38 63 GLN A C 1
ATOM 517 O O . GLN A 1 63 ? -14.966 -2.970 23.972 1.00 98.38 63 GLN A O 1
ATOM 522 N N . LYS A 1 64 ? -16.563 -4.552 23.852 1.00 98.25 64 LYS A N 1
ATOM 523 C CA . LYS A 1 64 ? -16.717 -4.700 25.310 1.00 98.25 64 LYS A CA 1
ATOM 524 C C . LYS A 1 64 ? -15.391 -5.053 25.994 1.00 98.25 64 LYS A C 1
ATOM 526 O O . LYS A 1 64 ? -15.062 -4.442 27.005 1.00 98.25 64 LYS A O 1
ATOM 531 N N . ILE A 1 65 ? -14.641 -6.002 25.433 1.00 97.81 65 ILE A N 1
ATOM 532 C CA . ILE A 1 65 ? -13.345 -6.436 25.973 1.00 97.81 65 ILE A CA 1
ATOM 533 C C . ILE A 1 65 ? -12.342 -5.278 25.964 1.00 97.81 65 ILE A C 1
ATOM 535 O O . ILE A 1 65 ? -11.731 -4.986 26.989 1.00 97.81 65 ILE A O 1
ATOM 539 N N . CYS A 1 66 ? -12.202 -4.579 24.835 1.00 98.06 66 CYS A N 1
ATOM 540 C CA . CYS A 1 66 ? -11.282 -3.449 24.723 1.00 98.06 66 CYS A CA 1
ATOM 541 C C . CYS A 1 66 ? -11.656 -2.318 25.688 1.00 98.06 66 CYS A C 1
ATOM 543 O O . CYS A 1 66 ? -10.780 -1.783 26.358 1.00 98.06 66 CYS A O 1
ATOM 545 N N . THR A 1 67 ? -12.946 -1.991 25.827 1.00 97.31 67 THR A N 1
ATOM 546 C CA . THR A 1 67 ? -13.408 -0.985 26.794 1.00 97.31 67 THR A CA 1
ATOM 547 C C . THR A 1 67 ? -13.046 -1.365 28.232 1.00 97.31 67 THR A C 1
ATOM 549 O O . THR A 1 67 ? -12.549 -0.515 28.963 1.00 97.31 67 THR A O 1
ATOM 552 N N . GLN A 1 68 ? -13.232 -2.629 28.630 1.00 95.81 68 GLN A N 1
ATOM 553 C CA . GLN A 1 68 ? -12.858 -3.107 29.969 1.00 95.81 68 GLN A CA 1
ATOM 554 C C . GLN A 1 68 ? -11.348 -3.009 30.215 1.00 95.81 68 GLN A C 1
ATOM 556 O O . GLN A 1 68 ? -10.915 -2.562 31.273 1.00 95.81 68 GLN A O 1
ATOM 561 N N . VAL A 1 69 ? -10.531 -3.375 29.226 1.00 95.56 69 VAL A N 1
ATOM 562 C CA . VAL A 1 69 ? -9.072 -3.241 29.335 1.00 95.56 69 VAL A CA 1
ATOM 563 C C . VAL A 1 69 ? -8.667 -1.774 29.489 1.00 95.56 69 VAL A C 1
ATOM 565 O O . VAL A 1 69 ? -7.890 -1.448 30.383 1.00 95.56 69 VAL A O 1
ATOM 568 N N . LEU A 1 70 ? -9.234 -0.874 28.683 1.00 95.31 70 LEU A N 1
ATOM 569 C CA . LEU A 1 70 ? -8.928 0.559 28.737 1.00 95.31 70 LEU A CA 1
ATOM 570 C C . LEU A 1 70 ? -9.358 1.220 30.057 1.00 95.31 70 LEU A C 1
ATOM 572 O O . LEU A 1 70 ? -8.676 2.135 30.507 1.00 95.31 70 LEU A O 1
ATOM 576 N N . GLN A 1 71 ? -10.418 0.735 30.715 1.00 93.94 71 GLN A N 1
ATOM 577 C CA . GLN A 1 71 ? -10.803 1.198 32.059 1.00 93.94 71 GLN A CA 1
ATOM 578 C C . GLN A 1 71 ? -9.709 0.930 33.104 1.00 93.94 71 GLN A C 1
ATOM 580 O O . GLN A 1 71 ? -9.486 1.764 33.976 1.00 93.94 71 GLN A O 1
ATOM 585 N N . ASN A 1 72 ? -9.000 -0.196 32.984 1.00 87.75 72 ASN A N 1
ATOM 586 C CA . ASN A 1 72 ? -7.984 -0.616 33.952 1.00 87.75 72 ASN A CA 1
ATOM 587 C C . ASN A 1 72 ? -6.571 -0.136 33.591 1.00 87.75 72 ASN A C 1
ATOM 589 O O . ASN A 1 72 ? -5.758 0.125 34.471 1.00 87.75 72 ASN A O 1
ATOM 593 N N . THR A 1 73 ? -6.254 -0.054 32.296 1.00 85.56 73 THR A N 1
ATOM 594 C CA . THR A 1 73 ? -4.895 0.263 31.819 1.00 85.56 73 THR A CA 1
ATOM 595 C C . THR A 1 73 ? -4.732 1.696 31.317 1.00 85.56 73 THR A C 1
ATOM 597 O O . THR A 1 73 ? -3.612 2.124 31.046 1.00 85.56 73 THR A O 1
ATOM 600 N N . GLY A 1 74 ? -5.828 2.437 31.135 1.00 86.81 74 GLY A N 1
ATOM 601 C CA . GLY A 1 74 ? -5.804 3.728 30.456 1.00 86.81 74 GLY A CA 1
ATOM 602 C C . GLY A 1 74 ? -5.471 3.572 28.970 1.00 86.81 74 GLY A C 1
ATOM 603 O O . GLY A 1 74 ? -6.174 2.882 28.240 1.00 86.81 74 GLY A O 1
ATOM 604 N N . GLN A 1 75 ? -4.396 4.212 28.508 1.00 88.12 75 GLN A N 1
ATOM 605 C CA . GLN A 1 75 ? -4.030 4.324 27.089 1.00 88.12 75 GLN A CA 1
ATOM 606 C C . GLN A 1 75 ? -3.222 3.127 26.559 1.00 88.12 75 GLN A C 1
ATOM 608 O O . GLN A 1 75 ? -2.083 3.262 26.119 1.00 88.12 75 GLN A O 1
ATOM 613 N N . ASN A 1 76 ? -3.813 1.931 26.582 1.00 94.44 76 ASN A N 1
ATOM 614 C CA . ASN A 1 76 ? -3.223 0.767 25.922 1.00 94.44 76 ASN A CA 1
ATOM 615 C C . ASN A 1 76 ? -3.424 0.851 24.396 1.00 94.44 76 ASN A C 1
ATOM 617 O O . ASN A 1 76 ? -4.557 0.872 23.916 1.00 94.44 76 ASN A O 1
ATOM 621 N N . ALA A 1 77 ? -2.321 0.890 23.642 1.00 94.50 77 ALA A N 1
ATOM 622 C CA . ALA A 1 77 ? -2.342 1.150 22.201 1.00 94.50 77 ALA A CA 1
ATOM 623 C C . ALA A 1 77 ? -3.122 0.089 21.412 1.00 94.50 77 ALA A C 1
ATOM 625 O O . ALA A 1 77 ? -3.974 0.406 20.586 1.00 94.50 77 ALA A O 1
ATOM 626 N N . GLU A 1 78 ? -2.871 -1.185 21.702 1.00 95.44 78 GLU A N 1
ATOM 627 C CA . GLU A 1 78 ? -3.548 -2.280 21.018 1.00 95.44 78 GLU A CA 1
ATOM 628 C C . GLU A 1 78 ? -5.049 -2.294 21.337 1.00 95.44 78 GLU A C 1
ATOM 630 O O . GLU A 1 78 ? -5.875 -2.423 20.434 1.00 95.44 78 GLU A O 1
ATOM 635 N N . ALA A 1 79 ? -5.428 -2.065 22.597 1.00 97.06 79 ALA A N 1
ATOM 636 C CA . ALA A 1 79 ? -6.832 -1.989 22.988 1.00 97.06 79 ALA A CA 1
ATOM 637 C C . ALA A 1 79 ? -7.564 -0.818 22.317 1.00 97.06 79 ALA A C 1
ATOM 639 O O . ALA A 1 79 ? -8.703 -0.996 21.884 1.00 97.06 79 ALA A O 1
ATOM 640 N N . LEU A 1 80 ? -6.923 0.350 22.186 1.00 97.62 80 LEU A N 1
ATOM 641 C CA . LEU A 1 80 ? -7.468 1.488 21.437 1.00 97.62 80 LEU A CA 1
ATOM 642 C C . LEU A 1 80 ? -7.659 1.138 19.961 1.00 97.62 80 LEU A C 1
ATOM 644 O O . LEU A 1 80 ? -8.752 1.325 19.431 1.00 97.62 80 LEU A O 1
ATOM 648 N N . PHE A 1 81 ? -6.636 0.574 19.315 1.00 96.50 81 PHE A N 1
ATOM 649 C CA . PHE A 1 81 ? -6.699 0.177 17.908 1.00 96.50 81 PHE A CA 1
ATOM 650 C C . PHE A 1 81 ? -7.839 -0.817 17.641 1.00 96.50 81 PHE A C 1
ATOM 652 O O . PHE A 1 81 ? -8.635 -0.631 16.715 1.00 96.50 81 PHE A O 1
ATOM 659 N N . LEU A 1 82 ? -7.964 -1.852 18.477 1.00 97.38 82 LEU A N 1
ATOM 660 C CA . LEU A 1 82 ? -9.016 -2.861 18.352 1.00 97.38 82 LEU A CA 1
ATOM 661 C C . LEU A 1 82 ? -10.403 -2.301 18.692 1.00 97.38 82 LEU A C 1
ATOM 663 O O . LEU A 1 82 ? -11.385 -2.697 18.058 1.00 97.38 82 LEU A O 1
ATOM 667 N N . LEU A 1 83 ? -10.503 -1.361 19.639 1.00 98.19 83 LEU A N 1
ATOM 668 C CA . LEU A 1 83 ? -11.746 -0.650 19.939 1.00 98.19 83 LEU A CA 1
ATOM 669 C C . LEU A 1 83 ? -12.212 0.173 18.735 1.00 98.19 83 LEU A C 1
ATOM 671 O O . LEU A 1 83 ? -13.350 0.008 18.303 1.00 98.19 83 LEU A O 1
ATOM 675 N N . ILE A 1 84 ? -11.336 1.016 18.182 1.00 97.88 84 ILE A N 1
ATOM 676 C CA . ILE A 1 84 ? -11.622 1.850 17.006 1.00 97.88 84 ILE A CA 1
ATOM 677 C C . ILE A 1 84 ? -12.054 0.959 15.842 1.00 97.88 84 ILE A C 1
ATOM 679 O O . ILE A 1 84 ? -13.142 1.136 15.303 1.00 97.88 84 ILE A O 1
ATOM 683 N N . THR A 1 85 ? -11.274 -0.078 15.536 1.00 96.75 85 THR A N 1
ATOM 684 C CA . THR A 1 85 ? -11.591 -1.051 14.479 1.00 96.75 85 THR A CA 1
ATOM 685 C C . THR A 1 85 ? -12.960 -1.706 14.695 1.00 96.75 85 THR A C 1
ATOM 687 O O . THR A 1 85 ? -13.770 -1.785 13.774 1.00 96.75 85 THR A O 1
ATOM 690 N N . SER A 1 86 ? -13.267 -2.126 15.927 1.00 97.81 86 SER A N 1
ATOM 691 C CA . SER A 1 86 ? -14.567 -2.721 16.268 1.00 97.81 86 SER A CA 1
ATOM 692 C C . SER A 1 86 ? -15.731 -1.741 16.125 1.00 97.81 86 SER A C 1
ATOM 694 O O . SER A 1 86 ? -16.848 -2.173 15.846 1.00 97.81 86 SER A O 1
ATOM 696 N N . LEU A 1 87 ? -15.514 -0.448 16.373 1.00 98.38 87 LEU A N 1
ATOM 697 C CA . LEU A 1 87 ? -16.529 0.591 16.195 1.00 98.38 87 LEU A CA 1
ATOM 698 C C . LEU A 1 87 ? -16.777 0.862 14.709 1.00 98.38 87 LEU A C 1
ATOM 700 O O . LEU A 1 87 ? -17.936 0.945 14.310 1.00 98.38 87 LEU A O 1
ATOM 704 N N . LEU A 1 88 ? -15.721 0.922 13.896 1.00 97.06 88 LEU A N 1
ATOM 705 C CA . LEU A 1 88 ? -15.827 1.140 12.451 1.00 97.06 88 LEU A CA 1
ATOM 706 C C . LEU A 1 88 ? -16.564 -0.009 11.751 1.00 97.06 88 LEU A C 1
ATOM 708 O O . LEU A 1 88 ? -17.515 0.237 11.021 1.00 97.06 88 LEU A O 1
ATOM 712 N N . PHE A 1 89 ? -16.263 -1.268 12.088 1.00 96.19 89 PHE A N 1
ATOM 713 C CA . PHE A 1 89 ? -17.031 -2.420 11.583 1.00 96.19 89 PHE A CA 1
ATOM 714 C C . PHE A 1 89 ? -18.502 -2.462 12.039 1.00 96.19 89 PHE A C 1
ATOM 716 O O . PHE A 1 89 ? -19.296 -3.233 11.506 1.00 96.19 89 PHE A O 1
ATOM 723 N N . GLN A 1 90 ? -18.877 -1.678 13.051 1.00 96.88 90 GLN A N 1
ATOM 724 C CA . GLN A 1 90 ? -20.267 -1.513 13.486 1.00 96.88 90 GLN A CA 1
ATOM 725 C C . GLN A 1 90 ? -20.934 -0.271 12.881 1.00 96.88 90 GLN A C 1
ATOM 727 O O . GLN A 1 90 ? -22.017 0.086 13.343 1.00 96.88 90 GLN A O 1
ATOM 732 N N . ASP A 1 91 ? -20.280 0.410 11.936 1.00 95.62 91 ASP A N 1
ATOM 733 C CA . ASP A 1 91 ? -20.717 1.693 11.374 1.00 95.62 91 ASP A CA 1
ATOM 734 C C . ASP A 1 91 ? -20.902 2.793 12.447 1.00 95.62 91 ASP A C 1
ATOM 736 O O . ASP A 1 91 ? -21.698 3.724 12.344 1.00 95.62 91 ASP A O 1
ATOM 740 N N . LYS A 1 92 ? -20.151 2.697 13.554 1.00 97.19 92 LYS A N 1
ATOM 741 C CA . LYS A 1 92 ? -20.185 3.667 14.661 1.00 97.19 92 LYS A CA 1
ATOM 742 C C . LYS A 1 92 ? -19.112 4.739 14.493 1.00 97.19 92 LYS A C 1
ATOM 744 O O . LYS A 1 92 ? -18.327 4.984 15.413 1.00 97.19 92 LYS A O 1
ATOM 749 N N . GLN A 1 93 ? -19.121 5.408 13.341 1.00 95.75 93 GLN A N 1
ATOM 750 C CA . GLN A 1 93 ? -18.171 6.457 12.947 1.00 95.75 93 GLN A CA 1
ATOM 751 C C . GLN A 1 93 ? -17.931 7.494 14.058 1.00 95.75 93 GLN A C 1
ATOM 753 O O . GLN A 1 93 ? -16.802 7.705 14.495 1.00 95.75 93 GLN A O 1
ATOM 758 N N . LYS A 1 94 ? -19.012 8.089 14.580 1.00 97.12 94 LYS A N 1
ATOM 759 C CA . LYS A 1 94 ? -18.948 9.143 15.609 1.00 97.12 94 LYS A CA 1
ATOM 760 C C . LYS A 1 94 ? -18.311 8.660 16.912 1.00 97.12 94 LYS A C 1
ATOM 762 O O . LYS A 1 94 ? -17.612 9.411 17.581 1.00 97.12 94 LYS A O 1
ATOM 767 N N . ALA A 1 95 ? -18.542 7.400 17.279 1.00 97.88 95 ALA A N 1
ATOM 768 C CA . ALA A 1 95 ? -17.936 6.827 18.475 1.00 97.88 95 ALA A CA 1
ATOM 769 C C . ALA A 1 95 ? -16.441 6.557 18.265 1.00 97.88 95 ALA A C 1
ATOM 771 O O . ALA A 1 95 ? -15.657 6.789 19.180 1.00 97.88 95 ALA A O 1
ATOM 772 N N . ALA A 1 96 ? -16.042 6.092 17.075 1.00 97.88 96 ALA A N 1
ATOM 773 C CA . ALA A 1 96 ? -14.634 5.924 16.727 1.00 97.88 96 ALA A CA 1
ATOM 774 C C . ALA A 1 96 ? -13.897 7.273 16.753 1.00 97.88 96 ALA A C 1
ATOM 776 O O . ALA A 1 96 ? -12.853 7.379 17.393 1.00 97.88 96 ALA A O 1
ATOM 777 N N . GLN A 1 97 ? -14.488 8.310 16.150 1.00 97.56 97 GLN A N 1
ATOM 778 C CA . GLN A 1 97 ? -13.979 9.682 16.191 1.00 97.56 97 GLN A CA 1
ATOM 779 C C . GLN A 1 97 ? -13.778 10.169 17.634 1.00 97.56 97 GLN A C 1
ATOM 781 O O . GLN A 1 97 ? -12.677 10.566 17.997 1.00 97.56 97 GLN A O 1
ATOM 786 N N . ALA A 1 98 ? -14.794 10.036 18.492 1.00 97.38 98 ALA A N 1
ATOM 787 C CA . ALA A 1 98 ? -14.709 10.470 19.887 1.00 97.38 98 ALA A CA 1
ATOM 788 C C . ALA A 1 98 ? -13.623 9.738 20.703 1.00 97.38 98 ALA A C 1
ATOM 790 O O . ALA A 1 98 ? -13.139 10.266 21.705 1.00 97.38 98 ALA A O 1
ATOM 791 N N . VAL A 1 99 ? -13.255 8.507 20.318 1.00 97.25 99 VAL A N 1
ATOM 792 C CA . VAL A 1 99 ? -12.108 7.796 20.905 1.00 97.25 99 VAL A CA 1
ATOM 793 C C . VAL A 1 99 ? -10.797 8.393 20.392 1.00 97.25 99 VAL A C 1
ATOM 795 O O . VAL A 1 99 ? -9.924 8.686 21.204 1.00 97.25 99 VAL A O 1
ATOM 798 N N . LEU A 1 100 ? -10.671 8.601 19.077 1.00 96.38 100 LEU A N 1
ATOM 799 C CA . LEU A 1 100 ? -9.475 9.145 18.420 1.00 96.38 100 LEU A CA 1
ATOM 800 C C . LEU A 1 100 ? -9.126 10.566 18.895 1.00 96.38 100 LEU A C 1
ATOM 802 O O . LEU A 1 100 ? -7.953 10.858 19.118 1.00 96.38 100 LEU A O 1
ATOM 806 N N . GLU A 1 101 ? -10.127 11.416 19.129 1.00 94.88 101 GLU A N 1
ATOM 807 C CA . GLU A 1 101 ? -9.959 12.784 19.648 1.00 94.88 101 GLU A CA 1
ATOM 808 C C . GLU A 1 101 ? -9.380 12.829 21.073 1.00 94.88 101 GLU A C 1
ATOM 810 O O . GLU A 1 101 ? -8.778 13.824 21.470 1.00 94.88 101 GLU A O 1
ATOM 815 N N . LYS A 1 102 ? -9.536 11.750 21.851 1.00 93.94 102 LYS A N 1
ATOM 816 C CA . LYS A 1 102 ? -9.060 11.652 23.243 1.00 93.94 102 LYS A CA 1
ATOM 817 C C . LYS A 1 102 ? -7.699 10.964 23.378 1.00 93.94 102 LYS A C 1
ATOM 819 O O . LYS A 1 102 ? -7.206 10.807 24.498 1.00 93.94 102 LYS A O 1
ATOM 824 N N . ILE A 1 103 ? -7.111 10.509 22.270 1.00 93.06 103 ILE A N 1
ATOM 825 C CA . ILE A 1 103 ? -5.801 9.853 22.264 1.00 93.06 103 ILE A CA 1
ATOM 826 C C . ILE A 1 103 ? -4.720 10.878 22.611 1.00 93.06 103 ILE A C 1
ATOM 828 O O . ILE A 1 103 ? -4.597 11.918 21.971 1.00 93.06 103 ILE A O 1
ATOM 832 N N . ASP A 1 104 ? -3.890 10.547 23.599 1.00 90.88 104 ASP A N 1
ATOM 833 C CA . ASP A 1 104 ? -2.694 11.320 23.928 1.00 90.88 104 ASP A CA 1
ATOM 834 C C . ASP A 1 104 ? -1.510 10.720 23.166 1.00 90.88 104 ASP A C 1
ATOM 836 O O . ASP A 1 104 ? -0.891 9.742 23.591 1.00 90.88 104 ASP A O 1
ATOM 840 N N . TYR A 1 105 ? -1.213 11.298 22.001 1.00 88.69 105 TYR A N 1
ATOM 841 C CA . TYR A 1 105 ? -0.180 10.808 21.085 1.00 88.69 105 TYR A CA 1
ATOM 842 C C . TYR A 1 105 ? 1.211 10.725 21.733 1.00 88.69 105 TYR A C 1
ATOM 844 O O . TYR A 1 105 ? 2.033 9.919 21.295 1.00 88.69 105 TYR A O 1
ATOM 852 N N . SER A 1 106 ? 1.475 11.501 22.793 1.00 86.62 106 SER A N 1
ATOM 853 C CA . SER A 1 106 ? 2.760 11.491 23.504 1.00 86.62 106 SER A CA 1
ATOM 854 C C . SER A 1 106 ? 3.062 10.156 24.199 1.00 86.62 106 SER A C 1
ATOM 856 O O . SER A 1 106 ? 4.224 9.838 24.444 1.00 86.62 106 SER A O 1
ATOM 858 N N . LYS A 1 107 ? 2.036 9.335 24.460 1.00 89.81 107 LYS A N 1
ATOM 859 C CA . LYS A 1 107 ? 2.155 8.045 25.162 1.00 89.81 107 LYS A CA 1
ATOM 860 C C . LYS A 1 107 ? 2.509 6.870 24.258 1.00 89.81 107 LYS A C 1
ATOM 862 O O . LYS A 1 107 ? 2.654 5.747 24.743 1.00 89.81 107 LYS A O 1
ATOM 867 N N . PHE A 1 108 ? 2.633 7.099 22.954 1.00 89.44 108 PHE A N 1
ATOM 868 C CA . PHE A 1 108 ? 2.784 6.034 21.973 1.00 89.44 108 PHE A CA 1
ATOM 869 C C . PHE A 1 108 ? 4.101 6.116 21.214 1.00 89.44 108 PHE A C 1
ATOM 871 O O . PHE A 1 108 ? 4.647 7.185 20.962 1.00 89.44 108 PHE A O 1
ATOM 878 N N . THR A 1 109 ? 4.584 4.951 20.788 1.00 88.19 109 THR A N 1
ATOM 879 C CA . THR A 1 109 ? 5.659 4.854 19.796 1.00 88.19 109 THR A CA 1
ATOM 880 C C . THR A 1 109 ? 5.199 5.431 18.460 1.00 88.19 109 THR A C 1
ATOM 882 O O . THR A 1 109 ? 4.007 5.380 18.146 1.00 88.19 109 THR A O 1
ATOM 885 N N . ASP A 1 110 ? 6.140 5.828 17.614 1.00 85.31 110 ASP A N 1
ATOM 886 C CA . ASP A 1 110 ? 5.851 6.406 16.298 1.00 85.31 110 ASP A CA 1
ATOM 887 C C . ASP A 1 110 ? 5.000 5.506 15.386 1.00 85.31 110 ASP A C 1
ATOM 889 O O . ASP A 1 110 ? 4.161 6.006 14.639 1.00 85.31 110 ASP A O 1
ATOM 893 N N . VAL A 1 111 ? 5.122 4.179 15.513 1.00 86.06 111 VAL A N 1
ATOM 894 C CA . VAL A 1 111 ? 4.277 3.209 14.792 1.00 86.06 111 VAL A CA 1
ATOM 895 C C . VAL A 1 111 ? 2.792 3.402 15.128 1.00 86.06 111 VAL A C 1
ATOM 897 O O . VAL A 1 111 ? 1.963 3.563 14.234 1.00 86.06 111 VAL A O 1
ATOM 900 N N . TYR A 1 112 ? 2.449 3.442 16.416 1.00 89.12 112 TYR A N 1
ATOM 901 C CA . TYR A 1 112 ? 1.072 3.652 16.869 1.00 89.12 112 TYR A CA 1
ATOM 902 C C . TYR A 1 112 ? 0.586 5.082 16.627 1.00 89.12 112 TYR A C 1
ATOM 904 O O . TYR A 1 112 ? -0.572 5.255 16.257 1.00 89.12 112 TYR A O 1
ATOM 912 N N . LYS A 1 113 ? 1.454 6.100 16.748 1.00 89.62 113 LYS A N 1
ATOM 913 C CA . LYS A 1 113 ? 1.102 7.475 16.349 1.00 89.62 113 LYS A CA 1
ATOM 914 C C . LYS A 1 113 ? 0.682 7.527 14.882 1.00 89.62 113 LYS A C 1
ATOM 916 O O . LYS A 1 113 ? -0.372 8.078 14.588 1.00 89.62 113 LYS A O 1
ATOM 921 N N . LYS A 1 114 ? 1.457 6.901 13.983 1.00 87.44 114 LYS A N 1
ATOM 922 C CA . LYS A 1 114 ? 1.138 6.819 12.550 1.00 87.44 114 LYS A CA 1
ATOM 923 C C . LYS A 1 114 ? -0.206 6.126 12.318 1.00 87.44 114 LYS A C 1
ATOM 925 O O . LYS A 1 114 ? -1.028 6.654 11.577 1.00 87.44 114 LYS A O 1
ATOM 930 N N . ILE A 1 115 ? -0.452 4.992 12.981 1.00 90.38 115 ILE A N 1
ATOM 931 C CA . ILE A 1 115 ? -1.723 4.256 12.864 1.00 90.38 115 ILE A CA 1
ATOM 932 C C . ILE A 1 115 ? -2.908 5.111 13.332 1.00 90.38 115 ILE A C 1
ATOM 934 O O . ILE A 1 115 ? -3.882 5.249 12.594 1.00 90.38 115 ILE A O 1
ATOM 938 N N . PHE A 1 116 ? -2.840 5.705 14.526 1.00 93.31 116 PHE A N 1
ATOM 939 C CA . PHE A 1 116 ? -3.944 6.507 15.060 1.00 93.31 116 PHE A CA 1
ATOM 940 C C . PHE A 1 116 ? -4.167 7.792 14.273 1.00 93.31 116 PHE A C 1
ATOM 942 O O . PHE A 1 116 ? -5.316 8.134 14.010 1.00 93.31 116 PHE A O 1
ATOM 949 N N . ARG A 1 117 ? -3.093 8.463 13.834 1.00 92.75 117 ARG A N 1
ATOM 950 C CA . ARG A 1 117 ? -3.177 9.638 12.958 1.00 92.75 117 ARG A CA 1
ATOM 951 C C . ARG A 1 117 ? -3.927 9.288 11.679 1.00 92.75 117 ARG A C 1
ATOM 953 O O . ARG A 1 117 ? -4.863 9.990 11.309 1.00 92.75 117 ARG A O 1
ATOM 960 N N . LEU A 1 118 ? -3.557 8.172 11.049 1.00 92.81 118 LEU A N 1
ATOM 961 C CA . LEU A 1 118 ? -4.196 7.721 9.822 1.00 92.81 118 LEU A CA 1
ATOM 962 C C . LEU A 1 118 ? -5.674 7.378 10.045 1.00 92.81 118 LEU A C 1
ATOM 964 O O . LEU A 1 118 ? -6.529 7.873 9.318 1.00 92.81 118 LEU A O 1
ATOM 968 N N . GLN A 1 119 ? -5.992 6.581 11.071 1.00 95.00 119 GLN A N 1
ATOM 969 C CA . GLN A 1 119 ? -7.383 6.252 11.399 1.00 95.00 119 GLN A CA 1
ATOM 970 C C . GLN A 1 119 ? -8.207 7.510 11.690 1.00 95.00 119 GLN A C 1
ATOM 972 O O . GLN A 1 119 ? -9.347 7.604 11.242 1.00 95.00 119 GLN A O 1
ATOM 977 N N . HIS A 1 120 ? -7.633 8.483 12.397 1.00 95.62 120 HIS A N 1
ATOM 978 C CA . HIS A 1 120 ? -8.301 9.738 12.709 1.00 95.62 120 HIS A CA 1
ATOM 979 C C . HIS A 1 120 ? -8.600 10.557 11.457 1.00 95.62 120 HIS A C 1
ATOM 981 O O . HIS A 1 120 ? -9.756 10.914 11.232 1.00 95.62 120 HIS A O 1
ATOM 987 N N . GLY A 1 121 ? -7.594 10.788 10.614 1.00 95.75 121 GLY A N 1
ATOM 988 C CA . GLY A 1 121 ? -7.778 11.551 9.386 1.00 95.75 121 GLY A CA 1
ATOM 989 C C . GLY A 1 121 ? -8.767 10.881 8.429 1.00 95.75 121 GLY A C 1
ATOM 990 O O . GLY A 1 121 ? -9.655 11.557 7.924 1.00 95.75 121 GLY A O 1
ATOM 991 N N . LEU A 1 122 ? -8.713 9.552 8.260 1.00 96.75 122 LEU A N 1
ATOM 992 C CA . LEU A 1 122 ? -9.672 8.823 7.416 1.00 96.75 122 LEU A CA 1
ATOM 993 C C . LEU A 1 122 ? -11.107 8.876 7.969 1.00 96.75 122 LEU A C 1
ATOM 995 O O . LEU A 1 122 ? -12.066 8.955 7.205 1.00 96.75 122 LEU A O 1
ATOM 999 N N . VAL A 1 123 ? -11.286 8.825 9.295 1.00 97.44 123 VAL A N 1
ATOM 1000 C CA . VAL A 1 123 ? -12.612 8.963 9.923 1.00 97.44 123 VAL A CA 1
ATOM 1001 C C . VAL A 1 123 ? -13.197 10.358 9.696 1.00 97.44 123 VAL A C 1
ATOM 1003 O O . VAL A 1 123 ? -14.387 10.460 9.388 1.00 97.44 123 VAL A O 1
ATOM 1006 N N . LEU A 1 124 ? -12.375 11.403 9.816 1.00 97.56 124 LEU A N 1
ATOM 1007 C CA . LEU A 1 124 ? -12.766 12.789 9.546 1.00 97.56 124 LEU A CA 1
ATOM 1008 C C . LEU A 1 124 ? -13.064 13.019 8.059 1.00 97.56 124 LEU A C 1
ATOM 1010 O O . LEU A 1 124 ? -14.069 13.643 7.728 1.00 97.56 124 LEU A O 1
ATOM 1014 N N . ASP A 1 125 ? -12.239 12.468 7.171 1.00 97.44 125 ASP A N 1
ATOM 1015 C CA . ASP A 1 125 ? -12.427 12.518 5.719 1.00 97.44 125 ASP A CA 1
ATOM 1016 C C . ASP A 1 125 ? -13.763 11.886 5.305 1.00 97.44 125 ASP A C 1
ATOM 1018 O O . ASP A 1 125 ? -14.601 12.532 4.678 1.00 97.44 125 ASP A O 1
ATOM 1022 N N . ASN A 1 126 ? -14.053 10.669 5.777 1.00 96.19 126 ASN A N 1
ATOM 1023 C CA . ASN A 1 126 ? -15.345 10.031 5.517 1.00 96.19 126 ASN A CA 1
ATOM 1024 C C . ASN A 1 126 ? -16.529 10.803 6.142 1.00 96.19 126 ASN A C 1
ATOM 1026 O O . ASN A 1 126 ? -17.644 10.764 5.622 1.00 96.19 126 ASN A O 1
ATOM 1030 N N . ALA A 1 127 ? -16.296 11.559 7.221 1.00 96.56 127 ALA A N 1
ATOM 1031 C CA . ALA A 1 127 ? -17.270 12.496 7.788 1.00 96.56 127 ALA A CA 1
ATOM 1032 C C . ALA A 1 127 ? -17.357 13.841 7.028 1.00 96.56 127 ALA A C 1
ATOM 1034 O O . ALA A 1 127 ? -18.113 14.721 7.441 1.00 96.56 127 ALA A O 1
ATOM 1035 N N . LYS A 1 128 ? -16.621 14.001 5.918 1.00 97.19 128 LYS A N 1
ATOM 1036 C CA . LYS A 1 128 ? -16.493 15.220 5.094 1.00 97.19 128 LYS A CA 1
ATOM 1037 C C . LYS A 1 128 ? -15.899 16.421 5.836 1.00 97.19 128 LYS A C 1
ATOM 1039 O O . LYS A 1 128 ? -16.090 17.568 5.441 1.00 97.19 128 LYS A O 1
ATOM 1044 N N . MET A 1 129 ? -15.162 16.169 6.914 1.00 97.69 129 MET A N 1
ATOM 1045 C CA . MET A 1 129 ? -14.476 17.182 7.717 1.00 97.69 129 MET A CA 1
ATOM 1046 C C . MET A 1 129 ? -13.062 17.409 7.162 1.00 97.69 129 MET A C 1
ATOM 1048 O O . MET A 1 129 ? -12.071 17.196 7.858 1.00 97.69 129 MET A O 1
ATOM 1052 N N . PHE A 1 130 ? -12.961 17.795 5.885 1.00 97.56 130 PHE A N 1
ATOM 1053 C CA . PHE A 1 130 ? -11.705 17.759 5.119 1.00 97.56 130 PHE A CA 1
ATOM 1054 C C . PHE A 1 130 ? -10.592 18.632 5.702 1.00 97.56 130 PHE A C 1
ATOM 1056 O O . PHE A 1 130 ? -9.443 18.207 5.733 1.00 97.56 130 PHE A O 1
ATOM 1063 N N . GLU A 1 131 ? -10.919 19.813 6.225 1.00 97.12 131 GLU A N 1
ATOM 1064 C CA . GLU A 1 131 ? -9.936 20.686 6.877 1.00 97.12 131 GLU A CA 1
ATOM 1065 C C . GLU A 1 131 ? -9.318 20.030 8.115 1.00 97.12 131 GLU A C 1
ATOM 1067 O O . GLU A 1 131 ? -8.100 20.009 8.279 1.00 97.12 131 GLU A O 1
ATOM 1072 N N . GLN A 1 132 ? -10.148 19.409 8.953 1.00 96.94 132 GLN A N 1
ATOM 1073 C CA . GLN A 1 132 ? -9.679 18.709 10.146 1.00 96.94 132 GLN A CA 1
ATOM 1074 C C . GLN A 1 132 ? -8.912 17.439 9.775 1.00 96.94 132 GLN A C 1
ATOM 1076 O O . GLN A 1 132 ? -7.888 17.137 10.384 1.00 96.94 132 GLN A O 1
ATOM 1081 N N . ALA A 1 133 ? -9.375 16.715 8.752 1.00 97.06 133 ALA A N 1
ATOM 1082 C CA . ALA A 1 133 ? -8.673 15.556 8.219 1.00 97.06 133 ALA A CA 1
ATOM 1083 C C . ALA A 1 133 ? -7.275 15.945 7.721 1.00 97.06 133 ALA A C 1
ATOM 1085 O O . ALA A 1 133 ? -6.300 15.294 8.091 1.00 97.06 133 ALA A O 1
ATOM 1086 N N . PHE A 1 134 ? -7.166 17.033 6.950 1.00 96.00 134 PHE A N 1
ATOM 1087 C CA . PHE A 1 134 ? -5.892 17.544 6.450 1.00 96.00 134 PHE A CA 1
ATOM 1088 C C . PHE A 1 134 ? -4.961 17.937 7.596 1.00 96.00 134 PHE A C 1
ATOM 1090 O O . PHE A 1 134 ? -3.837 17.448 7.650 1.00 96.00 134 PHE A O 1
ATOM 1097 N N . ALA A 1 135 ? -5.462 18.710 8.566 1.00 94.56 135 ALA A N 1
ATOM 1098 C CA . ALA A 1 135 ? -4.697 19.088 9.750 1.00 94.56 135 ALA A CA 1
ATOM 1099 C C . ALA A 1 135 ? -4.167 17.862 10.511 1.00 94.56 135 ALA A C 1
ATOM 1101 O O . ALA A 1 135 ? -3.035 17.868 10.981 1.00 94.56 135 ALA A O 1
ATOM 1102 N N . VAL A 1 136 ? -4.953 16.785 10.612 1.00 94.19 136 VAL A N 1
ATOM 1103 C CA . VAL A 1 136 ? -4.502 15.527 11.221 1.00 94.19 136 VAL A CA 1
ATOM 1104 C C . VAL A 1 136 ? -3.457 14.818 10.361 1.00 94.19 136 VAL A C 1
ATOM 1106 O O . VAL A 1 136 ? -2.483 14.309 10.913 1.00 94.19 136 VAL A O 1
ATOM 1109 N N . PHE A 1 137 ? -3.637 14.760 9.040 1.00 92.56 137 PHE A N 1
ATOM 1110 C CA . PHE A 1 137 ? -2.698 14.104 8.130 1.00 92.56 137 PHE A CA 1
ATOM 1111 C C . PHE A 1 137 ? -1.310 14.750 8.157 1.00 92.56 137 PHE A C 1
ATOM 1113 O O . PHE A 1 137 ? -0.316 14.023 8.215 1.00 92.56 137 PHE A O 1
ATOM 1120 N N . THR A 1 138 ? -1.251 16.084 8.191 1.00 90.62 138 THR A N 1
ATOM 1121 C CA . THR A 1 138 ? -0.011 16.868 8.084 1.00 90.62 138 THR A CA 1
ATOM 1122 C C . THR A 1 138 ? 0.616 17.260 9.422 1.00 90.62 138 THR A C 1
ATOM 1124 O O . THR A 1 138 ? 1.637 17.940 9.434 1.00 90.62 138 THR A O 1
ATOM 1127 N N . ASP A 1 139 ? 0.029 16.872 10.556 1.00 86.94 139 ASP A N 1
ATOM 1128 C CA . ASP A 1 139 ? 0.550 17.222 11.880 1.00 86.94 139 ASP A CA 1
ATOM 1129 C C . ASP A 1 139 ? 1.891 16.526 12.158 1.00 86.94 139 ASP A C 1
ATOM 1131 O O . ASP A 1 139 ? 1.935 15.352 12.538 1.00 86.94 139 ASP A O 1
ATOM 1135 N N . GLU A 1 140 ? 2.990 17.271 12.017 1.00 76.56 140 GLU A N 1
ATOM 1136 C CA . GLU A 1 140 ? 4.359 16.784 12.217 1.00 76.56 140 GLU A CA 1
ATOM 1137 C C . GLU A 1 140 ? 4.604 16.210 13.619 1.00 76.56 140 GLU A C 1
ATOM 1139 O O . GLU A 1 140 ? 5.394 15.277 13.772 1.00 76.56 140 GLU A O 1
ATOM 1144 N N . SER A 1 141 ? 3.884 16.680 14.648 1.00 68.19 141 SER A N 1
ATOM 1145 C CA . SER A 1 141 ? 3.987 16.121 16.007 1.00 68.19 141 SER A CA 1
ATOM 1146 C C . SER A 1 141 ? 3.462 14.679 16.092 1.00 68.19 141 SER A C 1
ATOM 1148 O O . SER A 1 141 ? 3.795 13.924 17.014 1.00 68.19 141 SER A O 1
ATOM 1150 N N . LYS A 1 142 ? 2.667 14.276 15.094 1.00 65.62 142 LYS A N 1
ATOM 1151 C CA . LYS A 1 142 ? 2.085 12.942 14.913 1.00 65.62 142 LYS A CA 1
ATOM 1152 C C . LYS A 1 142 ? 2.751 12.166 13.768 1.00 65.62 142 LYS A C 1
ATOM 1154 O O . LYS A 1 142 ? 2.351 11.026 13.496 1.00 65.62 142 LYS A O 1
ATOM 1159 N N . VAL A 1 143 ? 3.745 12.741 13.085 1.00 63.62 143 VAL A N 1
ATOM 1160 C CA . VAL A 1 143 ? 4.490 12.090 11.999 1.00 63.62 143 VAL A CA 1
ATOM 1161 C C . VAL A 1 143 ? 5.698 11.347 12.565 1.00 63.62 143 VAL A C 1
ATOM 1163 O O . VAL A 1 143 ? 6.520 11.894 13.293 1.00 63.62 143 VAL A O 1
ATOM 1166 N N . ALA A 1 144 ? 5.792 10.055 12.240 1.00 61.81 144 ALA A N 1
ATOM 1167 C CA . ALA A 1 144 ? 6.996 9.276 12.489 1.00 61.81 144 ALA A CA 1
ATOM 1168 C C . ALA A 1 144 ? 8.139 9.885 11.671 1.00 61.81 144 ALA A C 1
ATOM 1170 O O . ALA A 1 144 ? 7.996 10.023 10.457 1.00 61.81 144 ALA A O 1
ATOM 1171 N N . LYS A 1 145 ? 9.268 10.209 12.307 1.00 61.62 145 LYS A N 1
ATOM 1172 C CA . LYS A 1 145 ? 10.482 10.630 11.596 1.00 61.62 145 LYS A CA 1
ATOM 1173 C C . LYS A 1 145 ? 11.093 9.414 10.894 1.00 61.62 145 LYS A C 1
ATOM 1175 O O . LYS A 1 145 ? 12.019 8.796 11.408 1.00 61.62 145 LYS A O 1
ATOM 1180 N N . GLN A 1 146 ? 10.516 9.000 9.770 1.00 64.06 146 GLN A N 1
ATOM 1181 C CA . GLN A 1 146 ? 11.122 8.005 8.892 1.00 64.06 146 GLN A CA 1
ATOM 1182 C C . GLN A 1 146 ? 11.952 8.735 7.845 1.00 64.06 146 GLN A C 1
ATOM 1184 O O . GLN A 1 146 ? 11.406 9.413 6.981 1.00 64.06 146 GLN A O 1
ATOM 1189 N N . GLU A 1 147 ? 13.271 8.577 7.912 1.00 70.00 147 GLU A N 1
ATOM 1190 C CA . GLU A 1 147 ? 14.133 8.943 6.795 1.00 70.00 147 GLU A CA 1
ATOM 1191 C C . GLU A 1 147 ? 13.903 7.935 5.669 1.00 70.00 147 GLU A C 1
ATOM 1193 O O . GLU A 1 147 ? 14.296 6.771 5.752 1.00 70.00 147 GLU A O 1
ATOM 1198 N N . ILE A 1 148 ? 13.202 8.376 4.630 1.00 80.25 148 ILE A N 1
ATOM 1199 C CA . ILE A 1 148 ? 13.042 7.612 3.397 1.00 80.25 148 ILE A CA 1
ATOM 1200 C C . ILE A 1 148 ? 14.113 8.091 2.430 1.00 80.25 148 ILE A C 1
ATOM 1202 O O . ILE A 1 148 ? 14.208 9.286 2.142 1.00 80.25 148 ILE A O 1
ATOM 1206 N N . GLN A 1 149 ? 14.908 7.156 1.909 1.00 83.94 149 GLN A N 1
ATOM 1207 C CA . GLN A 1 149 ? 15.846 7.456 0.836 1.00 83.94 149 GLN A CA 1
ATOM 1208 C C . GLN A 1 149 ? 15.058 7.943 -0.385 1.00 83.94 149 GLN A C 1
ATOM 1210 O O . GLN A 1 149 ? 14.259 7.202 -0.961 1.00 83.94 149 GLN A O 1
ATOM 1215 N N . LYS A 1 150 ? 15.269 9.207 -0.758 1.00 89.44 150 LYS A N 1
ATOM 1216 C CA . LYS A 1 150 ? 14.650 9.800 -1.942 1.00 89.44 150 LYS A CA 1
ATOM 1217 C C . LYS A 1 150 ? 15.381 9.332 -3.196 1.00 89.44 150 LYS A C 1
ATOM 1219 O O . LYS A 1 150 ? 16.611 9.340 -3.248 1.00 89.44 150 LYS A O 1
ATOM 1224 N N . ASN A 1 151 ? 14.614 8.946 -4.206 1.00 90.81 151 ASN A N 1
ATOM 1225 C CA . ASN A 1 151 ? 15.131 8.580 -5.514 1.00 90.81 151 ASN A CA 1
ATOM 1226 C C . ASN A 1 151 ? 15.447 9.851 -6.302 1.00 90.81 151 ASN A C 1
ATOM 1228 O O . ASN A 1 151 ? 14.678 10.812 -6.312 1.00 90.81 151 ASN A O 1
ATOM 1232 N N . ARG A 1 152 ? 16.605 9.860 -6.959 1.00 89.81 152 ARG A N 1
ATOM 1233 C CA . ARG A 1 152 ? 17.117 11.031 -7.665 1.00 89.81 152 ARG A CA 1
ATOM 1234 C C . ARG A 1 152 ? 16.565 11.098 -9.092 1.00 89.81 152 ARG A C 1
ATOM 1236 O O . ARG A 1 152 ? 16.482 10.086 -9.786 1.00 89.81 152 ARG A O 1
ATOM 1243 N N . LEU A 1 153 ? 16.267 12.311 -9.551 1.00 94.12 153 LEU A N 1
ATOM 1244 C CA . LEU A 1 153 ? 16.023 12.604 -10.964 1.00 94.12 153 LEU A CA 1
ATOM 1245 C C . LEU A 1 153 ? 17.336 12.673 -11.758 1.00 94.12 153 LEU A C 1
ATOM 1247 O O . LEU A 1 153 ? 18.403 13.024 -11.241 1.00 94.12 153 LEU A O 1
ATOM 1251 N N . LEU A 1 154 ? 17.259 12.380 -13.048 1.00 93.31 154 LEU A N 1
ATOM 1252 C CA . LEU A 1 154 ? 18.406 12.455 -13.943 1.00 93.31 154 LEU A CA 1
ATOM 1253 C C . LEU A 1 154 ? 18.621 13.870 -14.467 1.00 93.31 154 LEU A C 1
ATOM 1255 O O . LEU A 1 154 ? 17.678 14.612 -14.723 1.00 93.31 154 LEU A O 1
ATOM 1259 N N . SER A 1 155 ? 19.884 14.217 -14.697 1.00 94.19 155 SER A N 1
ATOM 1260 C CA . SER A 1 155 ? 20.235 15.364 -15.531 1.00 94.19 155 SER A CA 1
ATOM 1261 C C . SER A 1 155 ? 19.961 15.062 -17.007 1.00 94.19 155 SER A C 1
ATOM 1263 O O . SER A 1 155 ? 20.048 13.913 -17.450 1.00 94.19 155 SER A O 1
ATOM 1265 N N . GLU A 1 156 ? 19.748 16.099 -17.821 1.00 94.06 156 GLU A N 1
ATOM 1266 C CA . GLU A 1 156 ? 19.578 15.929 -19.272 1.00 94.06 156 GLU A CA 1
ATOM 1267 C C . GLU A 1 156 ? 20.729 15.157 -19.930 1.00 94.06 156 GLU A C 1
ATOM 1269 O O . GLU A 1 156 ? 20.529 14.400 -20.880 1.00 94.06 156 GLU A O 1
ATOM 1274 N N . LYS A 1 157 ? 21.960 15.357 -19.441 1.00 92.25 157 LYS A N 1
ATOM 1275 C CA . LYS A 1 157 ? 23.151 14.679 -19.962 1.00 92.25 157 LYS A CA 1
ATOM 1276 C C . LYS A 1 157 ? 23.100 13.178 -19.687 1.00 92.25 157 LYS A C 1
ATOM 1278 O O . LYS A 1 157 ? 23.478 12.395 -20.557 1.00 92.25 157 LYS A O 1
ATOM 1283 N N . GLU A 1 158 ? 22.665 12.786 -18.491 1.00 91.38 158 GLU A N 1
ATOM 1284 C CA . GLU A 1 158 ? 22.462 11.380 -18.136 1.00 91.38 158 GLU A CA 1
ATOM 1285 C C . GLU A 1 158 ? 21.359 10.774 -19.004 1.00 91.38 158 GLU A C 1
ATOM 1287 O O . GLU A 1 158 ? 21.590 9.742 -19.627 1.00 91.38 158 GLU A O 1
ATOM 1292 N N . LEU A 1 159 ? 20.228 11.466 -19.157 1.00 92.62 159 LEU A N 1
ATOM 1293 C CA . LEU A 1 159 ? 19.097 10.998 -19.958 1.00 92.62 159 LEU A CA 1
ATOM 1294 C C . LEU A 1 159 ? 19.461 10.795 -21.438 1.00 92.62 159 LEU A C 1
ATOM 1296 O O . LEU A 1 159 ? 19.247 9.715 -21.992 1.00 92.62 159 LEU A O 1
ATOM 1300 N N . LYS A 1 160 ? 20.107 11.791 -22.062 1.00 91.75 160 LYS A N 1
ATOM 1301 C CA . LYS A 1 160 ? 20.609 11.707 -23.448 1.00 91.75 160 LYS A CA 1
ATOM 1302 C C . LYS A 1 160 ? 21.617 10.572 -23.628 1.00 91.75 160 LYS A C 1
ATOM 1304 O O . LYS A 1 160 ? 21.702 9.990 -24.708 1.00 91.75 160 LYS A O 1
ATOM 1309 N N . LYS A 1 161 ? 22.407 10.259 -22.594 1.00 89.00 161 LYS A N 1
ATOM 1310 C CA . LYS A 1 161 ? 23.344 9.129 -22.623 1.00 89.00 161 LYS A CA 1
ATOM 1311 C C . LYS A 1 161 ? 22.591 7.798 -22.560 1.00 89.00 161 LYS A C 1
ATOM 1313 O O . LYS A 1 161 ? 22.872 6.927 -23.376 1.00 89.00 161 LYS A O 1
ATOM 1318 N N . THR A 1 162 ? 21.624 7.667 -21.655 1.00 88.81 162 THR A N 1
ATOM 1319 C CA . THR A 1 162 ? 20.785 6.468 -21.498 1.00 88.81 162 THR A CA 1
ATOM 1320 C C . THR A 1 162 ? 19.988 6.160 -22.764 1.00 88.81 162 THR A C 1
ATOM 1322 O O . THR A 1 162 ? 19.907 5.010 -23.189 1.00 88.81 162 THR A O 1
ATOM 1325 N N . GLN A 1 163 ? 19.446 7.176 -23.437 1.00 89.62 163 GLN A N 1
ATOM 1326 C CA . GLN A 1 163 ? 18.738 7.013 -24.713 1.00 89.62 163 GLN A CA 1
ATOM 1327 C C . GLN A 1 163 ? 19.590 6.322 -25.784 1.00 89.62 163 GLN A C 1
ATOM 1329 O O . GLN A 1 163 ? 19.072 5.499 -26.531 1.00 89.62 163 GLN A O 1
ATOM 1334 N N . LYS A 1 164 ? 20.899 6.590 -25.797 1.00 87.19 164 LYS A N 1
ATOM 1335 C CA . LYS A 1 164 ? 21.860 6.046 -26.765 1.00 87.19 164 LYS A CA 1
ATOM 1336 C C . LYS A 1 164 ? 22.469 4.703 -26.361 1.00 87.19 164 LYS A C 1
ATOM 1338 O O . LYS A 1 164 ? 23.385 4.242 -27.034 1.00 87.19 164 LYS A O 1
ATOM 1343 N N . PHE A 1 165 ? 22.039 4.105 -25.250 1.00 84.44 165 PHE A N 1
ATOM 1344 C CA . PHE A 1 165 ? 22.517 2.779 -24.878 1.00 84.44 165 PHE A CA 1
ATOM 1345 C C . PHE A 1 165 ? 22.065 1.743 -25.895 1.00 84.44 165 PHE A C 1
ATOM 1347 O O . PHE A 1 165 ? 20.870 1.525 -26.073 1.00 84.44 165 PHE A O 1
ATOM 1354 N N . ASP A 1 166 ? 23.060 1.117 -26.508 1.00 75.00 166 ASP A N 1
ATOM 1355 C CA . ASP A 1 166 ? 22.944 -0.104 -27.281 1.00 75.00 166 ASP A CA 1
ATOM 1356 C C . ASP A 1 166 ? 23.669 -1.186 -26.473 1.00 75.00 166 ASP A C 1
ATOM 1358 O O . ASP A 1 166 ? 24.844 -1.030 -26.118 1.00 75.00 166 ASP A O 1
ATOM 1362 N N . THR A 1 167 ? 22.942 -2.223 -26.072 1.00 72.56 167 THR A N 1
ATOM 1363 C CA . THR A 1 167 ? 23.530 -3.398 -25.431 1.00 72.56 167 THR A CA 1
ATOM 1364 C C . THR A 1 167 ? 23.127 -4.600 -26.249 1.00 72.56 167 THR A C 1
ATOM 1366 O O . THR A 1 167 ? 21.943 -4.919 -26.356 1.00 72.56 167 THR A O 1
ATOM 1369 N N . LYS A 1 168 ? 24.125 -5.301 -26.777 1.00 72.50 168 LYS A N 1
ATOM 1370 C CA . LYS A 1 168 ? 23.904 -6.607 -27.379 1.00 72.50 168 LYS A CA 1
ATOM 1371 C C . LYS A 1 168 ? 23.870 -7.644 -26.271 1.00 72.50 168 LYS A C 1
ATOM 1373 O O . LYS A 1 168 ? 24.782 -7.714 -25.454 1.00 72.50 168 LYS A O 1
ATOM 1378 N N . ILE A 1 169 ? 22.807 -8.435 -26.253 1.00 78.88 169 ILE A N 1
ATOM 1379 C CA . ILE A 1 169 ? 22.713 -9.615 -25.403 1.00 78.88 169 ILE A CA 1
ATOM 1380 C C . ILE A 1 169 ? 22.787 -10.835 -26.292 1.00 78.88 169 ILE A C 1
ATOM 1382 O O . ILE A 1 169 ? 22.039 -10.956 -27.258 1.00 78.88 169 ILE A O 1
ATOM 1386 N N . ASP A 1 170 ? 23.691 -11.730 -25.936 1.00 76.56 170 ASP A N 1
ATOM 1387 C CA . ASP A 1 170 ? 23.904 -13.012 -26.590 1.00 76.56 170 ASP A CA 1
ATOM 1388 C C . ASP A 1 170 ? 23.831 -14.176 -25.590 1.00 76.56 170 ASP A C 1
ATOM 1390 O O . ASP A 1 170 ? 24.467 -15.212 -25.778 1.00 76.56 170 ASP A O 1
ATOM 1394 N N . ASP A 1 171 ? 23.039 -14.008 -24.524 1.00 82.50 171 ASP A N 1
ATOM 1395 C CA . ASP A 1 171 ? 22.608 -15.107 -23.660 1.00 82.50 171 ASP A CA 1
ATOM 1396 C C . ASP A 1 171 ? 21.166 -15.547 -23.962 1.00 82.50 171 ASP A C 1
ATOM 1398 O O . ASP A 1 171 ? 20.398 -14.853 -24.624 1.00 82.50 171 ASP A O 1
ATOM 1402 N N . ASP A 1 172 ? 20.815 -16.743 -23.494 1.00 83.62 172 ASP A N 1
ATOM 1403 C CA . ASP A 1 172 ? 19.512 -17.393 -23.670 1.00 83.62 172 ASP A CA 1
ATOM 1404 C C . ASP A 1 172 ? 18.515 -17.063 -22.542 1.00 83.62 172 ASP A C 1
ATOM 1406 O O . ASP A 1 172 ? 17.434 -17.655 -22.453 1.00 83.62 172 ASP A O 1
ATOM 1410 N N . ARG A 1 173 ? 18.865 -16.132 -21.645 1.00 88.81 173 ARG A N 1
ATOM 1411 C CA . ARG A 1 173 ? 18.077 -15.851 -20.441 1.00 88.81 173 ARG A CA 1
ATOM 1412 C C . ARG A 1 173 ? 16.953 -14.884 -20.775 1.00 88.81 173 ARG A C 1
ATOM 1414 O O . ARG A 1 173 ? 17.179 -13.798 -21.302 1.00 88.81 173 ARG A O 1
ATOM 1421 N N . LYS A 1 174 ? 15.727 -15.263 -20.414 1.00 89.62 174 LYS A N 1
ATOM 1422 C CA . LYS A 1 174 ? 14.559 -14.390 -20.554 1.00 89.62 174 LYS A CA 1
ATOM 1423 C C . LYS A 1 174 ? 14.639 -13.240 -19.557 1.00 89.62 174 LYS A C 1
ATOM 1425 O O . LYS A 1 174 ? 14.759 -13.480 -18.356 1.00 89.62 174 LYS A O 1
ATOM 1430 N N . ASP A 1 175 ? 14.516 -12.018 -20.055 1.00 93.25 175 ASP A N 1
ATOM 1431 C CA . ASP A 1 175 ? 14.423 -10.834 -19.208 1.00 93.25 175 ASP A CA 1
ATOM 1432 C C . ASP A 1 175 ? 13.138 -10.869 -18.359 1.00 93.25 175 ASP A C 1
ATOM 1434 O O . ASP A 1 175 ? 12.101 -11.353 -18.827 1.00 93.25 175 ASP A O 1
ATOM 1438 N N . PRO A 1 176 ? 13.186 -10.379 -17.107 1.00 95.25 176 PRO A N 1
ATOM 1439 C CA . PRO A 1 176 ? 11.996 -10.264 -16.272 1.00 95.25 176 PRO A CA 1
ATOM 1440 C C . PRO A 1 176 ? 11.066 -9.162 -16.799 1.00 95.25 176 PRO A C 1
ATOM 1442 O O . PRO A 1 176 ? 11.461 -8.299 -17.586 1.00 95.25 176 PRO A O 1
ATOM 1445 N N . ILE A 1 177 ? 9.834 -9.144 -16.296 1.00 97.38 177 ILE A N 1
ATOM 1446 C CA . ILE A 1 177 ? 8.972 -7.964 -16.374 1.00 97.38 177 ILE A CA 1
ATOM 1447 C C . ILE A 1 177 ? 9.304 -7.076 -15.175 1.00 97.38 177 ILE A C 1
ATOM 1449 O O . ILE A 1 177 ? 9.209 -7.528 -14.036 1.00 97.38 177 ILE A O 1
ATOM 1453 N N . PHE A 1 178 ? 9.667 -5.816 -15.394 1.00 97.81 178 PHE A N 1
ATOM 1454 C CA . PHE A 1 178 ? 9.841 -4.866 -14.295 1.00 97.81 178 PHE A CA 1
ATOM 1455 C C . PHE A 1 178 ? 8.525 -4.159 -14.002 1.00 97.81 178 PHE A C 1
ATOM 1457 O O . PHE A 1 178 ? 8.008 -3.451 -14.860 1.00 97.81 178 PHE A O 1
ATOM 1464 N N . LEU A 1 179 ? 7.992 -4.320 -12.792 1.00 98.31 179 LEU A N 1
ATOM 1465 C CA . LEU A 1 179 ? 6.824 -3.578 -12.321 1.00 98.31 179 LEU A CA 1
ATOM 1466 C C . LEU A 1 179 ? 7.294 -2.403 -11.462 1.00 98.31 179 LEU A C 1
ATOM 1468 O O . LEU A 1 179 ? 7.908 -2.602 -10.413 1.00 98.31 179 LEU A O 1
ATOM 1472 N N . ILE A 1 180 ? 6.991 -1.184 -11.903 1.00 97.94 180 ILE A N 1
ATOM 1473 C CA . ILE A 1 180 ? 7.392 0.048 -11.228 1.00 97.94 180 ILE A CA 1
ATOM 1474 C C . ILE A 1 180 ? 6.187 0.925 -10.889 1.00 97.94 180 ILE A C 1
ATOM 1476 O O . ILE A 1 180 ? 5.221 1.026 -11.643 1.00 97.94 180 ILE A O 1
ATOM 1480 N N . GLY A 1 181 ? 6.253 1.586 -9.738 1.00 97.06 181 GLY A N 1
ATOM 1481 C CA . GLY A 1 181 ? 5.211 2.493 -9.261 1.00 97.06 181 GLY A CA 1
ATOM 1482 C C . GLY A 1 181 ? 5.546 3.045 -7.883 1.00 97.06 181 GLY A C 1
ATOM 1483 O O . GLY A 1 181 ? 6.698 3.012 -7.449 1.00 97.06 181 GLY A O 1
ATOM 1484 N N . SER A 1 182 ? 4.542 3.528 -7.164 1.00 95.25 182 SER A N 1
ATOM 1485 C CA . SER A 1 182 ? 4.688 3.923 -5.763 1.00 95.25 182 SER A CA 1
ATOM 1486 C C . SER A 1 182 ? 3.506 3.424 -4.927 1.00 95.25 182 SER A C 1
ATOM 1488 O O . SER A 1 182 ? 2.507 2.949 -5.480 1.00 95.25 182 SER A O 1
ATOM 1490 N N . PRO A 1 183 ? 3.571 3.489 -3.586 1.00 94.69 183 PRO A N 1
ATOM 1491 C CA . PRO A 1 183 ? 2.406 3.182 -2.759 1.00 94.69 183 PRO A CA 1
ATOM 1492 C C . PRO A 1 183 ? 1.164 3.996 -3.174 1.00 94.69 183 PRO A C 1
ATOM 1494 O O . PRO A 1 183 ? 0.065 3.445 -3.240 1.00 94.69 183 PRO A O 1
ATOM 1497 N N . SER A 1 184 ? 1.347 5.259 -3.568 1.00 96.06 184 SER A N 1
ATOM 1498 C CA . SER A 1 184 ? 0.303 6.172 -4.051 1.00 96.06 184 SER A CA 1
ATOM 1499 C C . SER A 1 184 ? -0.311 5.797 -5.398 1.00 96.06 184 SER A C 1
ATOM 1501 O O . SER A 1 184 ? -1.410 6.260 -5.705 1.00 96.06 184 SER A O 1
ATOM 1503 N N . THR A 1 185 ? 0.345 4.935 -6.180 1.00 96.75 185 THR A N 1
ATOM 1504 C CA . THR A 1 185 ? -0.226 4.328 -7.395 1.00 96.75 185 THR A CA 1
ATOM 1505 C C . THR A 1 185 ? -0.866 2.968 -7.125 1.00 96.75 185 THR A C 1
ATOM 1507 O O . THR A 1 185 ? -1.174 2.236 -8.060 1.00 96.75 185 THR A O 1
ATOM 1510 N N . GLY A 1 186 ? -1.020 2.578 -5.857 1.00 95.44 186 GLY A N 1
ATOM 1511 C CA . GLY A 1 186 ? -1.624 1.304 -5.479 1.00 95.44 186 GLY A CA 1
ATOM 1512 C C . GLY A 1 186 ? -0.715 0.101 -5.726 1.00 95.44 186 GLY A C 1
ATOM 1513 O O . GLY A 1 186 ? -1.219 -1.016 -5.802 1.00 95.44 186 GLY A O 1
ATOM 1514 N N . LEU A 1 187 ? 0.608 0.298 -5.822 1.00 96.25 187 LEU A N 1
ATOM 1515 C CA . LEU A 1 187 ? 1.567 -0.761 -6.161 1.00 96.25 187 LEU A CA 1
ATOM 1516 C C . LEU A 1 187 ? 1.400 -2.018 -5.295 1.00 96.25 187 LEU A C 1
ATOM 1518 O O . LEU A 1 187 ? 1.352 -3.121 -5.825 1.00 96.25 187 LEU A O 1
ATOM 1522 N N . ASN A 1 188 ? 1.230 -1.861 -3.979 1.00 94.06 188 ASN A N 1
ATOM 1523 C CA . ASN A 1 188 ? 1.033 -3.002 -3.077 1.00 94.06 188 ASN A CA 1
ATOM 1524 C C . ASN A 1 188 ? -0.261 -3.770 -3.384 1.00 94.06 188 ASN A C 1
ATOM 1526 O O . ASN A 1 188 ? -0.256 -4.996 -3.389 1.00 94.06 188 ASN A O 1
ATOM 1530 N N . TYR A 1 189 ? -1.350 -3.065 -3.703 1.00 95.44 189 TYR A N 1
ATOM 1531 C CA . TYR A 1 189 ? -2.592 -3.711 -4.123 1.00 95.44 189 TYR A CA 1
ATOM 1532 C C . TYR A 1 189 ? -2.432 -4.440 -5.453 1.00 95.44 189 TYR A C 1
ATOM 1534 O O . TYR A 1 189 ? -2.999 -5.515 -5.626 1.00 95.44 189 TYR A O 1
ATOM 1542 N N . PHE A 1 190 ? -1.674 -3.860 -6.383 1.00 96.81 190 PHE A N 1
ATOM 1543 C CA . PHE A 1 190 ? -1.417 -4.456 -7.689 1.00 96.81 190 PHE A CA 1
ATOM 1544 C C . PHE A 1 190 ? -0.608 -5.745 -7.554 1.00 96.81 190 PHE A C 1
ATOM 1546 O O . PHE A 1 190 ? -0.961 -6.766 -8.137 1.00 96.81 190 PHE A O 1
ATOM 1553 N N . VAL A 1 191 ? 0.428 -5.726 -6.712 1.00 95.62 191 VAL A N 1
ATOM 1554 C CA . VAL A 1 191 ? 1.235 -6.901 -6.367 1.00 95.62 191 VAL A CA 1
ATOM 1555 C C . VAL A 1 191 ? 0.379 -7.984 -5.702 1.00 95.62 191 VAL A C 1
ATOM 1557 O O . VAL A 1 191 ? 0.397 -9.130 -6.147 1.00 95.62 191 VAL A O 1
ATOM 1560 N N . ASP A 1 192 ? -0.421 -7.631 -4.692 1.00 94.38 192 ASP A N 1
ATOM 1561 C CA . ASP A 1 192 ? -1.330 -8.573 -4.025 1.00 94.38 192 ASP A CA 1
ATOM 1562 C C . ASP A 1 192 ? -2.358 -9.170 -4.994 1.00 94.38 192 ASP A C 1
ATOM 1564 O O . ASP A 1 192 ? -2.705 -10.350 -4.901 1.00 94.38 192 ASP A O 1
ATOM 1568 N N . TRP A 1 193 ? -2.859 -8.363 -5.929 1.00 95.75 193 TRP A N 1
ATOM 1569 C CA . TRP A 1 193 ? -3.763 -8.817 -6.978 1.00 95.75 193 TRP A CA 1
ATOM 1570 C C . TRP A 1 193 ? -3.071 -9.814 -7.910 1.00 95.75 193 TRP A C 1
ATOM 1572 O O . TRP A 1 193 ? -3.593 -10.915 -8.077 1.00 95.75 193 TRP A O 1
ATOM 1582 N N . LEU A 1 194 ? -1.876 -9.503 -8.420 1.00 95.00 194 LEU A N 1
ATOM 1583 C CA . LEU A 1 194 ? -1.082 -10.414 -9.250 1.00 95.00 194 LEU A CA 1
ATOM 1584 C C . LEU A 1 194 ? -0.784 -11.746 -8.543 1.00 95.00 194 LEU A C 1
ATOM 1586 O O . LEU A 1 194 ? -0.936 -12.808 -9.151 1.00 95.00 194 LEU A O 1
ATOM 1590 N N . TYR A 1 195 ? -0.439 -11.719 -7.251 1.00 91.75 195 TYR A N 1
ATOM 1591 C CA . TYR A 1 195 ? -0.237 -12.944 -6.470 1.00 91.75 195 TYR A CA 1
ATOM 1592 C C . TYR A 1 195 ? -1.491 -13.818 -6.425 1.00 91.75 195 TYR A C 1
ATOM 1594 O O . TYR A 1 195 ? -1.399 -15.034 -6.594 1.00 91.75 195 TYR A O 1
ATOM 1602 N N . LYS A 1 196 ? -2.676 -13.220 -6.244 1.00 92.56 196 LYS A N 1
ATOM 1603 C CA . LYS A 1 196 ? -3.951 -13.959 -6.278 1.00 92.56 196 LYS A CA 1
ATOM 1604 C C . LYS A 1 196 ? -4.255 -14.538 -7.657 1.00 92.56 196 LYS A C 1
ATOM 1606 O O . LYS A 1 196 ? -4.908 -15.573 -7.735 1.00 92.56 196 LYS A O 1
ATOM 1611 N N . GLN A 1 197 ? -3.744 -13.915 -8.719 1.00 91.31 197 GLN A N 1
ATOM 1612 C CA . GLN A 1 197 ? -3.792 -14.466 -10.072 1.00 91.31 197 GLN A CA 1
ATOM 1613 C C . GLN A 1 197 ? -2.701 -15.522 -10.315 1.00 91.31 197 GLN A C 1
ATOM 1615 O O . GLN A 1 197 ? -2.581 -16.018 -11.427 1.00 91.31 197 GLN A O 1
ATOM 1620 N N . GLY A 1 198 ? -1.876 -15.886 -9.328 1.00 89.56 198 GLY A N 1
ATOM 1621 C CA . GLY A 1 198 ? -0.800 -16.871 -9.482 1.00 89.56 198 GLY A CA 1
ATOM 1622 C C . GLY A 1 198 ? 0.363 -16.391 -10.357 1.00 89.56 198 GLY A C 1
ATOM 1623 O O . GLY A 1 198 ? 1.013 -17.214 -11.002 1.00 89.56 198 GLY A O 1
ATOM 1624 N N . VAL A 1 199 ? 0.585 -15.076 -10.437 1.00 91.38 199 VAL A N 1
ATOM 1625 C CA . VAL A 1 199 ? 1.775 -14.474 -11.054 1.00 91.38 199 VAL A CA 1
ATOM 1626 C C . VAL A 1 199 ? 2.883 -14.388 -10.005 1.00 91.38 199 VAL A C 1
ATOM 1628 O O . VAL A 1 199 ? 2.638 -13.990 -8.864 1.00 91.38 199 VAL A O 1
ATOM 1631 N N . ILE A 1 200 ? 4.109 -14.760 -10.380 1.00 91.94 200 ILE A N 1
ATOM 1632 C CA . ILE A 1 200 ? 5.261 -14.671 -9.480 1.00 91.94 200 ILE A CA 1
ATOM 1633 C C . ILE A 1 200 ? 5.782 -13.241 -9.486 1.00 91.94 200 ILE A C 1
ATOM 1635 O O . ILE A 1 200 ? 6.391 -12.788 -10.457 1.00 91.94 200 ILE A O 1
ATOM 1639 N N . VAL A 1 201 ? 5.577 -12.552 -8.370 1.00 93.94 201 VAL A N 1
ATOM 1640 C CA . VAL A 1 201 ? 6.127 -11.221 -8.136 1.00 93.94 201 VAL A CA 1
ATOM 1641 C C . VAL A 1 201 ? 7.263 -11.312 -7.123 1.00 93.94 201 VAL A C 1
ATOM 1643 O O . VAL A 1 201 ? 7.158 -11.992 -6.109 1.00 93.94 201 VAL A O 1
ATOM 1646 N N . LEU A 1 202 ? 8.371 -10.635 -7.398 1.00 93.62 202 LEU A N 1
ATOM 1647 C CA . LEU A 1 202 ? 9.474 -10.445 -6.470 1.00 93.62 202 LEU A CA 1
ATOM 1648 C C . LEU A 1 202 ? 9.364 -9.028 -5.910 1.00 93.62 202 LEU A C 1
ATOM 1650 O O . LEU A 1 202 ? 9.712 -8.062 -6.583 1.00 93.62 202 LEU A O 1
ATOM 1654 N N . ASN A 1 203 ? 8.835 -8.891 -4.696 1.00 91.25 203 ASN A N 1
ATOM 1655 C CA . ASN A 1 203 ? 8.689 -7.607 -4.001 1.00 91.25 203 ASN A CA 1
ATOM 1656 C C . ASN A 1 203 ? 9.695 -7.436 -2.848 1.00 91.25 203 ASN A C 1
ATOM 1658 O O . ASN A 1 203 ? 9.566 -6.517 -2.038 1.00 91.25 203 ASN A O 1
ATOM 1662 N N . ASP A 1 204 ? 10.724 -8.289 -2.787 1.00 89.44 204 ASP A N 1
ATOM 1663 C CA . ASP A 1 204 ? 11.793 -8.248 -1.785 1.00 89.44 204 ASP A CA 1
ATOM 1664 C C . ASP A 1 204 ? 12.524 -6.899 -1.778 1.00 89.44 204 ASP A C 1
ATOM 1666 O O . ASP A 1 204 ? 12.967 -6.445 -0.722 1.00 89.44 204 ASP A O 1
ATOM 1670 N N . ARG A 1 205 ? 12.577 -6.197 -2.916 1.00 86.69 205 ARG A N 1
ATOM 1671 C CA . ARG A 1 205 ? 13.167 -4.853 -3.022 1.00 86.69 205 ARG A CA 1
ATOM 1672 C C . ARG A 1 205 ? 12.365 -3.756 -2.318 1.00 86.69 205 ARG A C 1
ATOM 1674 O O . ARG A 1 205 ? 12.925 -2.700 -2.050 1.00 86.69 205 ARG A O 1
ATOM 1681 N N . LEU A 1 206 ? 11.083 -3.982 -2.022 1.00 85.12 206 LEU A N 1
ATOM 1682 C CA . LEU A 1 206 ? 10.235 -2.996 -1.340 1.00 85.12 206 LEU A CA 1
ATOM 1683 C C . LEU A 1 206 ? 10.353 -3.066 0.190 1.00 85.12 206 LEU A C 1
ATOM 1685 O O . LEU A 1 206 ? 10.029 -2.093 0.868 1.00 85.12 206 LEU A O 1
ATOM 1689 N N . ILE A 1 207 ? 10.768 -4.221 0.727 1.00 72.19 207 ILE A N 1
ATOM 1690 C CA . ILE A 1 207 ? 10.682 -4.542 2.164 1.00 72.19 207 ILE A CA 1
ATOM 1691 C C . ILE A 1 207 ? 12.001 -5.002 2.801 1.00 72.19 207 ILE A C 1
ATOM 1693 O O . ILE A 1 207 ? 12.085 -5.078 4.026 1.00 72.19 207 ILE A O 1
ATOM 1697 N N . SER A 1 208 ? 13.019 -5.339 2.007 1.00 62.41 208 SER A N 1
ATOM 1698 C CA . SER A 1 208 ? 14.341 -5.751 2.496 1.00 62.41 208 SER A CA 1
ATOM 1699 C C . SER A 1 208 ? 15.397 -4.688 2.195 1.00 62.41 208 SER A C 1
ATOM 1701 O O . SER A 1 208 ? 15.155 -3.752 1.439 1.00 62.41 208 SER A O 1
ATOM 1703 N N . VAL A 1 209 ? 16.608 -4.882 2.719 1.00 67.50 209 VAL A N 1
ATOM 1704 C CA . VAL A 1 209 ? 17.818 -4.120 2.354 1.00 67.50 209 VAL A CA 1
ATOM 1705 C C . VAL A 1 209 ? 18.222 -4.264 0.876 1.00 67.50 209 VAL A C 1
ATOM 1707 O O . VAL A 1 209 ? 19.309 -3.846 0.519 1.00 67.50 209 VAL A O 1
ATOM 1710 N N . GLY A 1 210 ? 17.365 -4.816 0.013 1.00 69.75 210 GLY A N 1
ATOM 1711 C CA . GLY A 1 210 ? 17.596 -4.997 -1.412 1.00 69.75 210 GLY A CA 1
ATOM 1712 C C . GLY A 1 210 ? 18.322 -6.302 -1.726 1.00 69.75 210 GLY A C 1
ATOM 1713 O O . GLY A 1 210 ? 19.165 -6.787 -0.968 1.00 69.75 210 GLY A O 1
ATOM 1714 N N . ARG A 1 211 ? 17.985 -6.897 -2.872 1.00 86.31 211 ARG A N 1
ATOM 1715 C CA . ARG A 1 211 ? 18.686 -8.073 -3.392 1.00 86.31 211 ARG A CA 1
ATOM 1716 C C . ARG A 1 211 ? 20.094 -7.644 -3.808 1.00 86.31 211 ARG A C 1
ATOM 1718 O O . ARG A 1 211 ? 20.179 -6.728 -4.615 1.00 86.31 211 ARG A O 1
ATOM 1725 N N . PRO A 1 212 ? 21.185 -8.262 -3.317 1.00 85.81 212 PRO A N 1
ATOM 1726 C CA . PRO A 1 212 ? 22.552 -7.828 -3.614 1.00 85.81 212 PRO A CA 1
ATOM 1727 C C . PRO A 1 212 ? 22.969 -8.259 -5.029 1.00 85.81 212 PRO A C 1
ATOM 1729 O O . PRO A 1 212 ? 23.779 -9.167 -5.212 1.00 85.81 212 PRO A O 1
ATOM 1732 N N . ASP A 1 213 ? 22.343 -7.642 -6.022 1.00 88.81 213 ASP A N 1
ATOM 1733 C CA . ASP A 1 213 ? 22.599 -7.762 -7.451 1.00 88.81 213 ASP A CA 1
ATOM 1734 C C . ASP A 1 213 ? 22.855 -6.378 -8.054 1.00 88.81 213 ASP A C 1
ATOM 1736 O O . ASP A 1 213 ? 22.829 -5.366 -7.349 1.00 88.81 213 ASP A O 1
ATOM 1740 N N . ILE A 1 214 ? 23.094 -6.329 -9.364 1.00 86.75 214 ILE A N 1
ATOM 1741 C CA . ILE A 1 214 ? 23.462 -5.096 -10.060 1.00 86.75 214 ILE A CA 1
ATOM 1742 C C . ILE A 1 214 ? 22.472 -3.942 -9.865 1.00 86.75 214 ILE A C 1
ATOM 1744 O O . ILE A 1 214 ? 22.890 -2.790 -9.782 1.00 86.75 214 ILE A O 1
ATOM 1748 N N . LEU A 1 215 ? 21.173 -4.233 -9.725 1.00 87.88 215 LEU A N 1
ATOM 1749 C CA . LEU A 1 215 ? 20.137 -3.214 -9.528 1.00 87.88 215 LEU A CA 1
ATOM 1750 C C . LEU A 1 215 ? 20.194 -2.587 -8.127 1.00 87.88 215 LEU A C 1
ATOM 1752 O O . LEU A 1 215 ? 19.671 -1.493 -7.914 1.00 87.88 215 LEU A O 1
ATOM 1756 N N . PHE A 1 216 ? 20.833 -3.268 -7.176 1.00 83.12 216 PHE A N 1
ATOM 1757 C CA . PHE A 1 216 ? 21.077 -2.757 -5.835 1.00 83.12 216 PHE A CA 1
ATOM 1758 C C . PHE A 1 216 ? 22.480 -2.176 -5.653 1.00 83.12 216 PHE A C 1
ATOM 1760 O O . PHE A 1 216 ? 22.624 -1.184 -4.944 1.00 83.12 216 PHE A O 1
ATOM 1767 N N . THR A 1 217 ? 23.509 -2.778 -6.256 1.00 75.75 217 THR A N 1
ATOM 1768 C CA . THR A 1 217 ? 24.917 -2.422 -6.015 1.00 75.75 217 THR A CA 1
ATOM 1769 C C . THR A 1 217 ? 25.403 -1.257 -6.875 1.00 75.75 217 THR A C 1
ATOM 1771 O O . THR A 1 217 ? 26.224 -0.466 -6.414 1.00 75.75 217 THR A O 1
ATOM 1774 N N . ALA A 1 218 ? 24.889 -1.104 -8.099 1.00 67.06 218 ALA A N 1
ATOM 1775 C CA . ALA A 1 218 ? 25.284 -0.035 -9.015 1.00 67.06 218 ALA A CA 1
ATOM 1776 C C . ALA A 1 218 ? 24.347 1.175 -8.919 1.00 67.06 218 ALA A C 1
ATOM 1778 O O . ALA A 1 218 ? 23.717 1.561 -9.897 1.00 67.06 218 ALA A O 1
ATOM 1779 N N . GLN A 1 219 ? 24.271 1.813 -7.750 1.00 63.97 219 GLN A N 1
ATOM 1780 C CA . GLN A 1 219 ? 23.419 2.999 -7.559 1.00 63.97 219 GLN A CA 1
ATOM 1781 C C . GLN A 1 219 ? 24.025 4.295 -8.129 1.00 63.97 219 GLN A C 1
ATOM 1783 O O . GLN A 1 219 ? 23.513 5.371 -7.849 1.00 63.97 219 GLN A O 1
ATOM 1788 N N . ASP A 1 220 ? 25.123 4.236 -8.898 1.00 66.38 220 ASP A N 1
ATOM 1789 C CA . ASP A 1 220 ? 25.732 5.438 -9.469 1.00 66.38 220 ASP A CA 1
ATOM 1790 C C . ASP A 1 220 ? 26.152 5.325 -10.945 1.00 66.38 220 ASP A C 1
ATOM 1792 O O . ASP A 1 220 ? 26.555 4.286 -11.481 1.00 66.38 220 ASP A O 1
ATOM 1796 N N . MET A 1 221 ? 26.124 6.475 -11.624 1.00 65.81 221 MET A N 1
ATOM 1797 C CA . MET A 1 221 ? 26.566 6.610 -13.015 1.00 65.81 221 MET A CA 1
ATOM 1798 C C . MET A 1 221 ? 28.070 6.366 -13.213 1.00 65.81 221 MET A C 1
ATOM 1800 O O . MET A 1 221 ? 28.528 6.275 -14.357 1.00 65.81 221 MET A O 1
ATOM 1804 N N . LYS A 1 222 ? 28.872 6.302 -12.139 1.00 69.88 222 LYS A N 1
ATOM 1805 C CA . LYS A 1 222 ? 30.307 5.993 -12.236 1.00 69.88 222 LYS A CA 1
ATOM 1806 C C . LYS A 1 222 ? 30.509 4.512 -12.523 1.00 69.88 222 LYS A C 1
ATOM 1808 O O . LYS A 1 222 ? 31.358 4.183 -13.350 1.00 69.88 222 LYS A O 1
ATOM 1813 N N . THR A 1 223 ? 29.696 3.662 -11.909 1.00 68.31 223 THR A N 1
ATOM 1814 C CA . THR A 1 223 ? 29.687 2.216 -12.121 1.00 68.31 223 THR A CA 1
ATOM 1815 C C . THR A 1 223 ? 29.325 1.904 -13.569 1.00 68.31 223 THR A C 1
ATOM 1817 O O . THR A 1 223 ? 30.092 1.249 -14.268 1.00 68.31 223 THR A O 1
ATOM 1820 N N . LEU A 1 224 ? 28.273 2.543 -14.091 1.00 72.19 224 LEU A N 1
ATOM 1821 C CA . LEU A 1 224 ? 27.829 2.418 -15.485 1.00 72.19 224 LEU A CA 1
ATOM 1822 C C . LEU A 1 224 ? 28.858 2.825 -16.551 1.00 72.19 224 LEU A C 1
ATOM 1824 O O . LEU A 1 224 ? 28.752 2.400 -17.697 1.00 72.19 224 LEU A O 1
ATOM 1828 N N . LYS A 1 225 ? 29.856 3.658 -16.227 1.00 73.38 225 LYS A N 1
ATOM 1829 C CA . LYS A 1 225 ? 30.916 4.021 -17.191 1.00 73.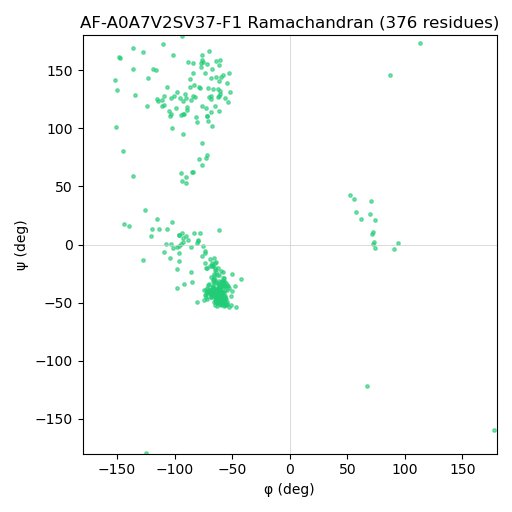38 225 LYS A CA 1
ATOM 1830 C C . LYS A 1 225 ? 31.900 2.883 -17.455 1.00 73.38 225 LYS A C 1
ATOM 1832 O O . LYS A 1 225 ? 32.603 2.950 -18.454 1.00 73.38 225 LYS A O 1
ATOM 1837 N N . LYS A 1 226 ? 31.976 1.907 -16.551 1.00 75.38 226 LYS A N 1
ATOM 1838 C CA . LYS A 1 226 ? 32.908 0.775 -16.613 1.00 75.38 226 LYS A CA 1
ATOM 1839 C C . LYS A 1 226 ? 32.230 -0.521 -17.063 1.00 75.38 226 LYS A C 1
ATOM 1841 O O . LYS A 1 226 ? 32.887 -1.548 -17.107 1.00 75.38 226 LYS A O 1
ATOM 1846 N N . VAL A 1 227 ? 30.927 -0.472 -17.343 1.00 79.62 227 VAL A N 1
ATOM 1847 C CA . VAL A 1 227 ? 30.146 -1.634 -17.765 1.00 79.62 227 VAL A CA 1
ATOM 1848 C C . VAL A 1 227 ? 30.374 -1.867 -19.256 1.00 79.62 227 VAL A C 1
ATOM 1850 O O . VAL A 1 227 ? 29.854 -1.119 -20.087 1.00 79.62 227 VAL A O 1
ATOM 1853 N N . ASP A 1 228 ? 31.150 -2.898 -19.567 1.00 85.12 228 ASP A N 1
ATOM 1854 C CA . ASP A 1 228 ? 31.237 -3.513 -20.890 1.00 85.12 228 ASP A CA 1
ATOM 1855 C C . ASP A 1 228 ? 30.266 -4.702 -21.010 1.00 85.12 228 ASP A C 1
ATOM 1857 O O . ASP A 1 228 ? 29.517 -5.019 -20.079 1.00 85.12 228 ASP A O 1
ATOM 1861 N N . ASP A 1 229 ? 30.238 -5.338 -22.179 1.00 84.44 229 ASP A N 1
ATOM 1862 C CA . ASP A 1 229 ? 29.301 -6.428 -22.463 1.00 84.44 229 ASP A CA 1
ATOM 1863 C C . ASP A 1 229 ? 29.609 -7.698 -21.642 1.00 84.44 229 ASP A C 1
ATOM 1865 O O . ASP A 1 229 ? 28.692 -8.437 -21.277 1.00 84.44 229 ASP A O 1
ATOM 1869 N N . ASP A 1 230 ? 30.869 -7.929 -21.255 1.00 86.75 230 ASP A N 1
ATOM 1870 C CA . ASP A 1 230 ? 31.240 -9.054 -20.388 1.00 86.75 230 ASP A CA 1
ATOM 1871 C C . ASP A 1 230 ? 30.717 -8.859 -18.963 1.00 86.75 230 ASP A C 1
ATOM 1873 O O . ASP A 1 230 ? 30.138 -9.780 -18.375 1.00 86.75 230 ASP A O 1
ATOM 1877 N N . MET A 1 231 ? 30.824 -7.639 -18.432 1.00 87.38 231 MET A N 1
ATOM 1878 C CA . MET A 1 231 ? 30.210 -7.279 -17.158 1.00 87.38 231 MET A CA 1
ATOM 1879 C C . MET A 1 231 ? 28.685 -7.431 -17.216 1.00 87.38 231 MET A C 1
ATOM 1881 O O . MET A 1 231 ? 28.089 -7.962 -16.278 1.00 87.38 231 MET A O 1
ATOM 1885 N N . VAL A 1 232 ? 28.042 -7.035 -18.325 1.00 88.81 232 VAL A N 1
ATOM 1886 C CA . VAL A 1 232 ? 26.597 -7.254 -18.520 1.00 88.81 232 VAL A CA 1
ATOM 1887 C C . VAL A 1 232 ? 26.250 -8.737 -18.406 1.00 88.81 232 VAL A C 1
ATOM 1889 O O . VAL A 1 232 ? 25.355 -9.094 -17.637 1.00 88.81 232 VAL A O 1
ATOM 1892 N N . ARG A 1 233 ? 26.971 -9.619 -19.107 1.00 88.94 233 ARG A N 1
ATOM 1893 C CA . ARG A 1 233 ? 26.724 -11.072 -19.065 1.00 88.94 233 ARG A CA 1
ATOM 1894 C C . ARG A 1 233 ? 26.890 -11.656 -17.659 1.00 88.94 233 ARG A C 1
ATOM 1896 O O . ARG A 1 233 ? 26.082 -12.496 -17.247 1.00 88.94 233 ARG A O 1
ATOM 1903 N N . ILE A 1 234 ? 27.931 -11.241 -16.931 1.00 90.44 234 ILE A N 1
ATOM 1904 C CA . ILE A 1 234 ? 28.215 -11.718 -15.569 1.00 90.44 234 ILE A CA 1
ATOM 1905 C C . ILE A 1 234 ? 27.113 -11.274 -14.606 1.00 90.44 234 ILE A C 1
ATOM 1907 O O . ILE A 1 234 ? 26.550 -12.104 -13.891 1.00 90.44 234 ILE A O 1
ATOM 1911 N N . GLU A 1 235 ? 26.758 -9.994 -14.616 1.00 91.00 235 GLU A N 1
ATOM 1912 C CA . GLU A 1 235 ? 25.762 -9.443 -13.698 1.00 91.00 235 GLU A CA 1
ATOM 1913 C C . GLU A 1 235 ? 24.354 -9.975 -13.976 1.00 91.00 235 GLU A C 1
ATOM 1915 O O . GLU A 1 235 ? 23.619 -10.307 -13.044 1.00 91.00 235 GLU A O 1
ATOM 1920 N N . ARG A 1 236 ? 23.995 -10.184 -15.249 1.00 92.62 236 ARG A N 1
ATOM 1921 C CA . ARG A 1 236 ? 22.762 -10.898 -15.618 1.00 92.62 236 ARG A CA 1
ATOM 1922 C C . ARG A 1 236 ? 22.749 -12.318 -15.065 1.00 92.62 236 ARG A C 1
ATOM 1924 O O . ARG A 1 236 ? 21.753 -12.755 -14.488 1.00 92.62 236 ARG A O 1
ATOM 1931 N N . LYS A 1 237 ? 23.860 -13.053 -15.190 1.00 92.12 237 LYS A N 1
ATOM 1932 C CA . LYS A 1 237 ? 23.979 -14.401 -14.614 1.00 92.12 237 LYS A CA 1
ATOM 1933 C C . LYS A 1 237 ? 23.770 -14.373 -13.097 1.00 92.12 237 LYS A C 1
ATOM 1935 O O . LYS A 1 237 ? 23.036 -15.218 -12.585 1.00 92.12 237 LYS A O 1
ATOM 1940 N N . ILE A 1 238 ? 24.368 -13.409 -12.394 1.00 92.75 238 ILE A N 1
ATOM 1941 C CA . ILE A 1 238 ? 24.194 -13.229 -10.944 1.00 92.75 238 ILE A CA 1
ATOM 1942 C C . ILE A 1 238 ? 22.726 -12.938 -10.616 1.00 92.75 238 ILE A C 1
ATOM 1944 O O . ILE A 1 238 ? 22.156 -13.615 -9.759 1.00 92.75 238 ILE A O 1
ATOM 1948 N N . TYR A 1 239 ? 22.091 -12.004 -11.328 1.00 93.69 239 TYR A N 1
ATOM 1949 C CA . TYR A 1 239 ? 20.671 -11.687 -11.169 1.00 93.69 239 TYR A CA 1
ATOM 1950 C C . TYR A 1 239 ? 19.795 -12.945 -11.274 1.00 93.69 239 TYR A C 1
ATOM 1952 O O . TYR A 1 239 ? 19.063 -13.274 -10.337 1.00 93.69 239 TYR A O 1
ATOM 1960 N N . HIS A 1 240 ? 19.928 -13.715 -12.359 1.00 92.12 240 HIS A N 1
ATOM 1961 C CA . HIS A 1 240 ? 19.123 -14.921 -12.572 1.00 92.12 240 HIS A CA 1
ATOM 1962 C C . HIS A 1 240 ? 19.406 -16.025 -11.547 1.00 92.12 240 HIS A C 1
ATOM 1964 O O . HIS A 1 240 ? 18.487 -16.743 -11.151 1.00 92.12 240 HIS A O 1
ATOM 1970 N N . GLN A 1 241 ? 20.645 -16.151 -11.062 1.00 92.00 241 GLN A N 1
ATOM 1971 C CA . GLN A 1 241 ? 20.959 -17.062 -9.958 1.00 92.00 241 GLN A CA 1
ATOM 1972 C C . GLN A 1 241 ? 20.221 -16.671 -8.674 1.00 92.00 241 GLN A C 1
ATOM 1974 O O . GLN A 1 241 ? 19.679 -17.544 -7.999 1.00 92.00 241 GLN A O 1
ATOM 1979 N N . LYS A 1 242 ? 20.159 -15.375 -8.341 1.00 91.88 242 LYS A N 1
ATOM 1980 C CA . LYS A 1 242 ? 19.424 -14.896 -7.160 1.00 91.88 242 LYS A CA 1
ATOM 1981 C C . LYS A 1 242 ? 17.918 -15.100 -7.312 1.00 91.88 242 LYS A C 1
ATOM 1983 O O . LYS A 1 242 ? 17.290 -15.586 -6.375 1.00 91.88 242 LYS A O 1
ATOM 1988 N N . VAL A 1 243 ? 17.361 -14.806 -8.489 1.00 91.06 243 VAL A N 1
ATOM 1989 C CA . VAL A 1 243 ? 15.947 -15.075 -8.801 1.00 91.06 243 VAL A CA 1
ATOM 1990 C C . VAL A 1 243 ? 15.628 -16.557 -8.617 1.00 91.06 243 VAL A C 1
ATOM 1992 O O . VAL A 1 243 ? 14.695 -16.879 -7.893 1.00 91.06 243 VAL A O 1
ATOM 1995 N N . LYS A 1 244 ? 16.449 -17.459 -9.171 1.00 90.00 244 LYS A N 1
ATOM 1996 C CA . LYS A 1 244 ? 16.262 -18.913 -9.037 1.00 90.00 244 LYS A CA 1
ATOM 1997 C C . LYS A 1 244 ? 16.241 -19.385 -7.578 1.00 90.00 244 LYS A C 1
ATOM 1999 O O . LYS A 1 244 ? 15.523 -20.323 -7.251 1.00 90.00 244 LYS A O 1
ATOM 2004 N N . VAL A 1 245 ? 17.035 -18.766 -6.702 1.00 89.94 245 VAL A N 1
ATOM 2005 C CA . VAL A 1 245 ? 17.018 -19.075 -5.262 1.00 89.94 245 VAL A CA 1
ATOM 2006 C C . VAL A 1 245 ? 15.707 -18.612 -4.625 1.00 89.94 245 VAL A C 1
ATOM 2008 O O . VAL A 1 245 ? 15.095 -19.375 -3.881 1.00 89.94 245 VAL A O 1
ATOM 2011 N N . LEU A 1 246 ? 15.249 -17.398 -4.940 1.00 88.38 246 LEU A N 1
ATOM 2012 C CA . LEU A 1 246 ? 14.000 -16.845 -4.401 1.00 88.38 246 LEU A CA 1
ATOM 2013 C C . LEU A 1 246 ? 12.755 -17.594 -4.883 1.00 88.38 246 LEU A C 1
ATOM 2015 O O . LEU A 1 246 ? 11.772 -17.668 -4.155 1.00 88.38 246 LEU A O 1
ATOM 2019 N N . THR A 1 247 ? 12.804 -18.166 -6.084 1.00 88.12 247 THR A N 1
ATOM 2020 C CA . THR A 1 247 ? 11.708 -18.953 -6.660 1.00 88.12 247 THR A CA 1
ATOM 2021 C C . THR A 1 247 ? 11.875 -20.459 -6.457 1.00 88.12 247 THR A C 1
ATOM 2023 O O . THR A 1 247 ? 11.110 -21.247 -7.015 1.00 88.12 247 THR A O 1
ATOM 2026 N N . SER A 1 248 ? 12.861 -20.885 -5.658 1.00 84.44 248 SER A N 1
ATOM 2027 C CA . SER A 1 248 ? 13.060 -22.301 -5.355 1.00 84.44 248 SER A CA 1
ATOM 2028 C C . SER A 1 248 ? 11.832 -22.875 -4.636 1.00 84.44 248 SER A C 1
ATOM 2030 O O . SER A 1 248 ? 11.349 -22.318 -3.654 1.00 84.44 248 SER A O 1
ATOM 2032 N N . GLY A 1 249 ? 11.298 -23.980 -5.161 1.00 80.88 249 GLY A N 1
ATOM 2033 C CA . GLY A 1 249 ? 10.071 -24.608 -4.657 1.00 80.88 249 GLY A CA 1
ATOM 2034 C C . GLY A 1 249 ? 8.782 -24.188 -5.369 1.00 80.88 249 GLY A C 1
ATOM 2035 O O . GLY A 1 249 ? 7.721 -24.682 -5.004 1.00 80.88 249 GLY A O 1
ATOM 2036 N N . ILE A 1 250 ? 8.848 -23.322 -6.387 1.00 81.62 250 ILE A N 1
ATOM 2037 C CA . ILE A 1 250 ? 7.693 -23.029 -7.242 1.00 81.62 250 ILE A CA 1
ATOM 2038 C C . ILE A 1 250 ? 7.673 -24.012 -8.418 1.00 81.62 250 ILE A C 1
ATOM 2040 O O . ILE A 1 250 ? 8.576 -24.017 -9.253 1.00 81.62 250 ILE A O 1
ATOM 2044 N N . GLU A 1 251 ? 6.632 -24.842 -8.483 1.00 69.94 251 GLU A N 1
ATOM 2045 C CA . GLU A 1 251 ? 6.407 -25.827 -9.547 1.00 69.94 251 GLU A CA 1
ATOM 2046 C C . GLU A 1 251 ? 5.839 -25.146 -10.808 1.00 69.94 251 GLU A C 1
ATOM 2048 O O . GLU A 1 251 ? 4.653 -25.235 -11.114 1.00 69.94 251 GLU A O 1
ATOM 2053 N N . GLN A 1 252 ? 6.683 -24.405 -11.531 1.00 71.50 252 GLN A N 1
ATOM 2054 C CA . GLN A 1 252 ? 6.379 -23.871 -12.865 1.00 71.50 252 GLN A CA 1
ATOM 2055 C C . GLN A 1 252 ? 7.571 -24.121 -13.793 1.00 71.50 252 GLN A C 1
ATOM 2057 O O . GLN A 1 252 ? 8.699 -23.775 -13.449 1.00 71.50 252 GLN A O 1
ATOM 2062 N N . GLU A 1 253 ? 7.333 -24.707 -14.973 1.00 65.12 253 GLU A N 1
ATOM 2063 C CA . GLU A 1 253 ? 8.408 -25.046 -15.923 1.00 65.12 253 GLU A CA 1
ATOM 2064 C C . GLU A 1 253 ? 9.129 -23.797 -16.458 1.00 65.12 253 GLU A C 1
ATOM 2066 O O . GLU A 1 253 ? 10.354 -23.790 -16.576 1.00 65.12 253 GLU A O 1
ATOM 2071 N N . THR A 1 254 ? 8.389 -22.713 -16.720 1.00 68.06 254 THR A N 1
ATOM 2072 C CA . THR A 1 254 ? 8.942 -21.414 -17.136 1.00 68.06 254 THR A CA 1
ATOM 2073 C C . THR A 1 254 ? 8.128 -20.257 -16.548 1.00 68.06 254 THR A C 1
ATOM 2075 O O . THR A 1 254 ? 7.269 -19.701 -17.236 1.00 68.06 254 THR A O 1
ATOM 2078 N N . PRO A 1 255 ? 8.345 -19.884 -15.278 1.00 74.38 255 PRO A N 1
ATOM 2079 C CA . PRO A 1 255 ? 7.578 -18.812 -14.667 1.00 74.38 255 PRO A CA 1
ATOM 2080 C C . PRO A 1 255 ? 7.878 -17.453 -15.308 1.00 74.38 255 PRO A C 1
ATOM 2082 O O . PRO A 1 255 ? 9.042 -17.067 -15.443 1.00 74.38 255 PRO A O 1
ATOM 2085 N N . THR A 1 256 ? 6.834 -16.685 -15.619 1.00 82.06 256 THR A N 1
ATOM 2086 C CA . THR A 1 256 ? 6.968 -15.245 -15.871 1.00 82.06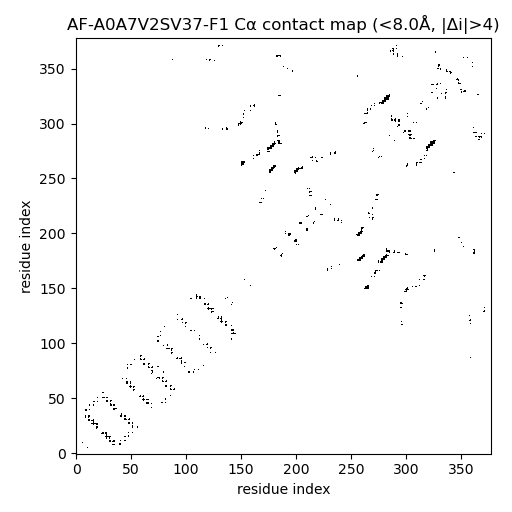 256 THR A CA 1
ATOM 2087 C C . THR A 1 256 ? 7.324 -14.559 -14.556 1.00 82.06 256 THR A C 1
ATOM 2089 O O . THR A 1 256 ? 6.530 -14.556 -13.614 1.00 82.06 256 THR A O 1
ATOM 2092 N N . ILE A 1 257 ? 8.530 -13.998 -14.482 1.00 91.44 257 ILE A N 1
ATOM 2093 C CA . ILE A 1 257 ? 9.025 -13.300 -13.294 1.00 91.44 257 ILE A CA 1
ATOM 2094 C C . ILE A 1 257 ? 8.713 -11.814 -13.408 1.00 91.44 257 ILE A C 1
ATOM 2096 O O . ILE A 1 257 ? 9.155 -11.158 -14.352 1.00 91.44 257 ILE A O 1
ATOM 2100 N N . VAL A 1 258 ? 8.004 -11.287 -12.413 1.00 96.00 258 VAL A N 1
ATOM 2101 C CA . VAL A 1 258 ? 7.771 -9.852 -12.251 1.00 96.00 258 VAL A CA 1
ATOM 2102 C C . VAL A 1 258 ? 8.675 -9.330 -11.137 1.00 96.00 258 VAL A C 1
ATOM 2104 O O . VAL A 1 258 ? 8.469 -9.664 -9.976 1.00 96.00 258 VAL A O 1
ATOM 2107 N N . ASP A 1 259 ? 9.686 -8.525 -11.455 1.00 95.88 259 ASP A N 1
ATOM 2108 C CA . ASP A 1 259 ? 10.556 -7.887 -10.458 1.00 95.88 259 ASP A CA 1
ATOM 2109 C C . ASP A 1 259 ? 9.995 -6.500 -10.114 1.00 95.88 259 ASP A C 1
ATOM 2111 O O . ASP A 1 259 ? 9.932 -5.607 -10.963 1.00 95.88 259 ASP A O 1
ATOM 2115 N N . CYS A 1 260 ? 9.515 -6.343 -8.881 1.00 95.94 260 CYS A N 1
ATOM 2116 C CA . CYS A 1 260 ? 8.790 -5.163 -8.434 1.00 95.94 260 CYS A CA 1
ATOM 2117 C C . CYS A 1 260 ? 9.711 -4.200 -7.679 1.00 95.94 260 CYS A C 1
ATOM 2119 O O . CYS A 1 260 ? 10.399 -4.583 -6.731 1.00 95.94 260 CYS A O 1
ATOM 2121 N N . MET A 1 261 ? 9.670 -2.919 -8.043 1.00 93.81 261 MET A N 1
ATOM 2122 C CA . MET A 1 261 ? 10.452 -1.866 -7.391 1.00 93.81 261 MET A CA 1
ATOM 2123 C C . MET A 1 261 ? 9.718 -0.525 -7.387 1.00 93.81 261 MET A C 1
ATOM 2125 O O . MET A 1 261 ? 8.787 -0.298 -8.157 1.00 93.81 261 MET A O 1
ATOM 2129 N N . TYR A 1 262 ? 10.133 0.383 -6.504 1.00 94.50 262 TYR A N 1
ATOM 2130 C CA . TYR A 1 262 ? 9.636 1.754 -6.555 1.00 94.50 262 TYR A CA 1
ATOM 2131 C C . TYR A 1 262 ? 10.140 2.467 -7.810 1.00 94.50 262 TYR A C 1
ATOM 2133 O O . TYR A 1 262 ? 11.232 2.182 -8.301 1.00 94.50 262 TYR A O 1
ATOM 2141 N N . ILE A 1 263 ? 9.360 3.427 -8.307 1.00 95.50 263 ILE A N 1
ATOM 2142 C CA . ILE A 1 263 ? 9.765 4.281 -9.421 1.00 95.50 263 ILE A CA 1
ATOM 2143 C C . ILE A 1 263 ? 11.115 4.947 -9.113 1.00 95.50 263 ILE A C 1
ATOM 2145 O O . ILE A 1 263 ? 11.289 5.633 -8.105 1.00 95.50 263 ILE A O 1
ATOM 2149 N N . ASN A 1 264 ? 12.095 4.719 -9.981 1.00 93.94 264 ASN A N 1
ATOM 2150 C CA . ASN A 1 264 ? 13.441 5.243 -9.808 1.00 93.94 264 ASN A CA 1
ATOM 2151 C C . ASN A 1 264 ? 14.094 5.464 -11.183 1.00 93.94 264 ASN A C 1
ATOM 2153 O O . ASN A 1 264 ? 14.566 4.497 -11.790 1.00 93.94 264 ASN A O 1
ATOM 2157 N N . PRO A 1 265 ? 14.139 6.714 -11.688 1.00 94.44 265 PRO A N 1
ATOM 2158 C CA . PRO A 1 265 ? 14.770 7.020 -12.971 1.00 94.44 265 PRO A CA 1
ATOM 2159 C C . PRO A 1 265 ? 16.225 6.543 -13.071 1.00 94.44 265 PRO A C 1
ATOM 2161 O O . PRO A 1 265 ? 16.648 6.085 -14.128 1.00 94.44 265 PRO A O 1
ATOM 2164 N N . GLU A 1 266 ? 16.989 6.585 -11.980 1.00 90.38 266 GLU A N 1
ATOM 2165 C CA . GLU A 1 266 ? 18.383 6.134 -11.961 1.00 90.38 266 GLU A CA 1
ATOM 2166 C C . GLU A 1 266 ? 18.511 4.618 -12.136 1.00 90.38 266 GLU A C 1
ATOM 2168 O O . GLU A 1 266 ? 19.286 4.160 -12.977 1.00 90.38 266 GLU A O 1
ATOM 2173 N N . GLN A 1 267 ? 17.694 3.826 -11.439 1.00 90.44 267 GLN A N 1
ATOM 2174 C CA . GLN A 1 267 ? 17.685 2.369 -11.626 1.00 90.44 267 GLN A CA 1
ATOM 2175 C C . GLN A 1 267 ? 17.200 1.956 -13.020 1.00 90.44 267 GLN A C 1
ATOM 2177 O O . GLN A 1 267 ? 17.665 0.949 -13.552 1.00 90.44 267 GLN A O 1
ATOM 2182 N N . MET A 1 268 ? 16.319 2.736 -13.656 1.00 93.62 268 MET A N 1
ATOM 2183 C CA . MET A 1 268 ? 15.862 2.436 -15.019 1.00 93.62 268 MET A CA 1
ATOM 2184 C C . MET A 1 268 ? 16.980 2.531 -16.064 1.00 93.62 268 MET A C 1
ATOM 2186 O O . MET A 1 268 ? 16.917 1.862 -17.097 1.00 93.62 268 MET A O 1
ATOM 2190 N N . ILE A 1 269 ? 18.060 3.264 -15.773 1.00 91.50 269 ILE A N 1
ATOM 2191 C CA . ILE A 1 269 ? 19.273 3.240 -16.597 1.00 91.50 269 ILE A CA 1
ATOM 2192 C C . ILE A 1 269 ? 19.904 1.840 -16.591 1.00 91.50 269 ILE A C 1
ATOM 2194 O O . ILE A 1 269 ? 20.326 1.344 -17.639 1.00 91.50 269 ILE A O 1
ATOM 2198 N N . LEU A 1 270 ? 19.959 1.197 -15.421 1.00 91.12 270 LEU A N 1
ATOM 2199 C CA . LEU A 1 270 ? 20.479 -0.163 -15.273 1.00 91.12 270 LEU A CA 1
ATOM 2200 C C . LEU A 1 270 ? 19.561 -1.164 -15.967 1.00 91.12 270 LEU A C 1
ATOM 2202 O O . LEU A 1 270 ? 20.054 -2.015 -16.699 1.00 91.12 270 LEU A O 1
ATOM 2206 N N . VAL A 1 271 ? 18.241 -1.031 -15.798 1.00 93.06 271 VAL A N 1
ATOM 2207 C CA . VAL A 1 271 ? 17.270 -1.878 -16.507 1.00 93.06 271 VAL A CA 1
ATOM 2208 C C . VAL A 1 271 ? 17.508 -1.805 -18.010 1.00 93.06 271 VAL A C 1
ATOM 2210 O O . VAL A 1 271 ? 17.709 -2.838 -18.639 1.00 93.06 271 VAL A O 1
ATOM 2213 N N . LYS A 1 272 ? 17.626 -0.597 -18.573 1.00 91.69 272 LYS A N 1
ATOM 2214 C CA . LYS A 1 272 ? 17.919 -0.437 -19.999 1.00 91.69 272 LYS A CA 1
ATOM 2215 C C . LYS A 1 272 ? 19.243 -1.085 -20.412 1.00 91.69 272 LYS A C 1
ATOM 2217 O O . LYS A 1 272 ? 19.329 -1.679 -21.481 1.00 91.69 272 LYS A O 1
ATOM 2222 N N . LYS A 1 273 ? 20.292 -0.936 -19.596 1.00 89.94 273 LYS A N 1
ATOM 2223 C CA . LYS A 1 273 ? 21.631 -1.436 -19.935 1.00 89.94 273 LYS A CA 1
ATOM 2224 C C . LYS A 1 273 ? 21.719 -2.959 -19.837 1.00 89.94 273 LYS A C 1
ATOM 2226 O O . LYS A 1 273 ? 22.316 -3.558 -20.724 1.00 89.94 273 LYS A O 1
ATOM 2231 N N . PHE A 1 274 ? 21.180 -3.557 -18.777 1.00 91.44 274 PHE A N 1
ATOM 2232 C CA . PHE A 1 274 ? 21.362 -4.974 -18.445 1.00 91.44 274 PHE A CA 1
ATOM 2233 C C . PHE A 1 274 ? 20.200 -5.864 -18.897 1.00 91.44 274 PHE A C 1
ATOM 2235 O O . PHE A 1 274 ? 20.407 -7.065 -19.039 1.00 91.44 274 PHE A O 1
ATOM 2242 N N . PHE A 1 275 ? 19.012 -5.304 -19.134 1.00 93.31 275 PHE A N 1
ATOM 2243 C CA . PHE A 1 275 ? 17.793 -6.021 -19.531 1.00 93.31 275 PHE A CA 1
ATOM 2244 C C . PHE A 1 275 ? 17.052 -5.280 -20.673 1.00 93.31 275 PHE A C 1
ATOM 2246 O O . PHE A 1 275 ? 15.909 -4.853 -20.511 1.00 93.31 275 PHE A O 1
ATOM 2253 N N . PRO A 1 276 ? 17.703 -5.068 -21.832 1.00 90.06 276 PRO A N 1
ATOM 2254 C CA . PRO A 1 276 ? 17.173 -4.317 -22.966 1.00 90.06 276 PRO A CA 1
ATOM 2255 C C . PRO A 1 276 ? 15.905 -4.924 -23.586 1.00 90.06 276 PRO A C 1
ATOM 2257 O O . PRO A 1 276 ? 15.178 -4.199 -24.260 1.00 90.06 276 PRO A O 1
ATOM 2260 N N . ASN A 1 277 ? 15.619 -6.214 -23.360 1.00 91.56 277 ASN A N 1
ATOM 2261 C CA . ASN A 1 277 ? 14.410 -6.875 -23.859 1.00 91.56 277 ASN A CA 1
ATOM 2262 C C . ASN A 1 277 ? 13.298 -6.946 -22.797 1.00 91.56 277 ASN A C 1
ATOM 2264 O O . ASN A 1 277 ? 12.207 -7.443 -23.089 1.00 91.56 277 ASN A O 1
ATOM 2268 N N . ALA A 1 278 ? 13.548 -6.464 -21.575 1.00 94.56 278 ALA A N 1
ATOM 2269 C CA . ALA A 1 278 ? 12.562 -6.474 -20.505 1.00 94.56 278 ALA A CA 1
ATOM 2270 C C . ALA A 1 278 ? 11.344 -5.622 -20.860 1.00 94.56 278 ALA A C 1
ATOM 2272 O O . ALA A 1 278 ? 11.469 -4.460 -21.255 1.00 94.56 278 ALA A O 1
ATOM 2273 N N . LYS A 1 279 ? 10.153 -6.178 -20.628 1.00 96.56 279 LYS A N 1
ATOM 2274 C CA . LYS A 1 279 ? 8.925 -5.383 -20.536 1.00 96.56 279 LYS A CA 1
ATOM 2275 C C . LYS A 1 279 ? 8.975 -4.592 -19.224 1.00 96.56 279 LYS A C 1
ATOM 2277 O O . LYS A 1 279 ? 9.291 -5.151 -18.174 1.00 96.56 279 LYS A O 1
ATOM 2282 N N . VAL A 1 280 ? 8.631 -3.312 -19.263 1.00 98.12 280 VAL A N 1
ATOM 2283 C CA . VAL A 1 280 ? 8.500 -2.461 -18.074 1.00 98.12 280 VAL A CA 1
ATOM 2284 C C . VAL A 1 280 ? 7.044 -2.036 -17.945 1.00 98.12 280 VAL A C 1
ATOM 2286 O O . VAL A 1 280 ? 6.478 -1.477 -18.877 1.00 98.12 280 VAL A O 1
ATOM 2289 N N . VAL A 1 281 ? 6.431 -2.289 -16.795 1.00 98.50 281 VAL A N 1
ATOM 2290 C CA . VAL A 1 281 ? 5.073 -1.863 -16.451 1.00 98.50 281 VAL A CA 1
ATOM 2291 C C . VAL A 1 281 ? 5.171 -0.701 -15.480 1.00 98.50 281 VAL A C 1
ATOM 2293 O O . VAL A 1 281 ? 5.636 -0.878 -14.357 1.00 98.50 281 VAL A O 1
ATOM 2296 N N . LEU A 1 282 ? 4.722 0.481 -15.895 1.00 98.44 282 LEU A N 1
ATOM 2297 C CA . LEU A 1 282 ? 4.641 1.658 -15.035 1.00 98.44 282 LEU A CA 1
ATOM 2298 C C . LEU A 1 282 ? 3.199 1.896 -14.598 1.00 98.44 282 LEU A C 1
ATOM 2300 O O . LEU A 1 282 ? 2.365 2.296 -15.411 1.00 98.44 282 LEU A O 1
ATOM 2304 N N . LEU A 1 283 ? 2.930 1.716 -13.305 1.00 98.25 283 LEU A N 1
ATOM 2305 C CA . LEU A 1 283 ? 1.686 2.177 -12.697 1.00 98.25 283 LEU A CA 1
ATOM 2306 C C . LEU A 1 283 ? 1.731 3.700 -12.581 1.00 98.25 283 LEU A C 1
ATOM 2308 O O . LEU A 1 283 ? 2.589 4.263 -11.898 1.00 98.25 283 LEU A O 1
ATOM 2312 N N . ALA A 1 284 ? 0.807 4.365 -13.260 1.00 96.81 284 ALA A N 1
ATOM 2313 C CA . ALA A 1 284 ? 0.687 5.809 -13.289 1.00 96.81 284 ALA A CA 1
ATOM 2314 C C . ALA A 1 284 ? -0.636 6.258 -12.677 1.00 96.81 284 ALA A C 1
ATOM 2316 O O . ALA A 1 284 ? -1.642 5.559 -12.750 1.00 96.81 284 ALA A O 1
ATOM 2317 N N . ARG A 1 285 ? -0.627 7.451 -12.088 1.00 96.12 285 ARG A N 1
ATOM 2318 C CA . ARG A 1 285 ? -1.798 8.061 -11.464 1.00 96.12 285 ARG A CA 1
ATOM 2319 C C . ARG A 1 285 ? -1.742 9.581 -11.585 1.00 96.12 285 ARG A C 1
ATOM 2321 O O . ARG A 1 285 ? -0.663 10.127 -11.847 1.00 96.12 285 ARG A O 1
ATOM 2328 N N . ASP A 1 286 ? -2.887 10.237 -11.410 1.00 95.25 286 ASP A N 1
ATOM 2329 C CA . ASP A 1 286 ? -2.990 11.695 -11.365 1.00 95.25 286 ASP A CA 1
ATOM 2330 C C . ASP A 1 286 ? -2.153 12.278 -10.212 1.00 95.25 286 ASP A C 1
ATOM 2332 O O . ASP A 1 286 ? -2.196 11.802 -9.074 1.00 95.25 286 ASP A O 1
ATOM 2336 N N . THR A 1 287 ? -1.361 13.311 -10.503 1.00 96.00 287 THR A N 1
ATOM 2337 C CA . THR A 1 287 ? -0.382 13.862 -9.551 1.00 96.00 287 THR A CA 1
ATOM 2338 C C . THR A 1 287 ? -1.028 14.452 -8.291 1.00 96.00 287 THR A C 1
ATOM 2340 O O . THR A 1 287 ? -0.506 14.209 -7.203 1.00 96.00 287 THR A O 1
ATOM 2343 N N . PRO A 1 288 ? -2.156 15.186 -8.365 1.00 96.38 288 PRO A N 1
ATOM 2344 C CA . PRO A 1 288 ? -2.859 15.650 -7.171 1.00 96.38 288 PRO A CA 1
ATOM 2345 C C . PRO A 1 288 ? -3.379 14.520 -6.266 1.00 96.38 288 PRO A C 1
ATOM 2347 O O . PRO A 1 288 ? -3.355 14.670 -5.044 1.00 96.38 288 PRO A O 1
ATOM 2350 N N . ASP A 1 289 ? -3.793 13.374 -6.820 1.00 96.69 289 ASP A N 1
ATOM 2351 C CA . ASP A 1 289 ? -4.155 12.208 -6.000 1.00 96.69 289 ASP A CA 1
ATOM 2352 C C . ASP A 1 289 ? -2.926 11.613 -5.306 1.00 96.69 289 ASP A C 1
ATOM 2354 O O . ASP A 1 289 ? -3.005 11.257 -4.131 1.00 96.69 289 ASP A O 1
ATOM 2358 N N . ILE A 1 290 ? -1.776 11.561 -5.990 1.00 96.69 290 ILE A N 1
ATOM 2359 C CA . ILE A 1 290 ? -0.499 11.150 -5.382 1.00 96.69 290 ILE A CA 1
ATOM 2360 C C . ILE A 1 290 ? -0.115 12.092 -4.240 1.00 96.69 290 ILE A C 1
ATOM 2362 O O . ILE A 1 290 ? 0.237 11.625 -3.160 1.00 96.69 290 ILE A O 1
ATOM 2366 N N . TRP A 1 291 ? -0.224 13.405 -4.447 1.00 96.19 291 TRP A N 1
ATOM 2367 C CA . TRP A 1 291 ? 0.034 14.402 -3.407 1.00 96.19 291 TRP A CA 1
ATOM 2368 C C . TRP A 1 291 ? -0.827 14.155 -2.164 1.00 96.19 291 TRP A C 1
ATOM 2370 O O . TRP A 1 291 ? -0.287 14.032 -1.064 1.00 96.19 291 TRP A O 1
ATOM 2380 N N . LEU A 1 292 ? -2.148 14.011 -2.324 1.00 96.38 292 LEU A N 1
ATOM 2381 C CA . LEU A 1 292 ? -3.040 13.785 -1.183 1.00 96.38 292 LEU A CA 1
ATOM 2382 C C . LEU A 1 292 ? -2.701 12.469 -0.471 1.00 96.38 292 LEU A C 1
ATOM 2384 O O . LEU A 1 292 ? -2.659 12.411 0.761 1.00 96.38 292 LEU A O 1
ATOM 2388 N N . ASN A 1 293 ? -2.427 11.417 -1.242 1.00 95.62 293 ASN A N 1
ATOM 2389 C CA . ASN A 1 293 ? -2.002 10.135 -0.704 1.00 95.62 293 ASN A CA 1
ATOM 2390 C C . ASN A 1 293 ? -0.721 10.271 0.142 1.00 95.62 293 ASN A C 1
ATOM 2392 O O . ASN A 1 293 ? -0.683 9.758 1.259 1.00 95.62 293 ASN A O 1
ATOM 2396 N N . GLN A 1 294 ? 0.299 10.988 -0.334 1.00 93.81 294 GLN A N 1
ATOM 2397 C CA . GLN A 1 294 ? 1.544 11.190 0.416 1.00 93.81 294 GLN A CA 1
ATOM 2398 C C . GLN A 1 294 ? 1.313 11.988 1.707 1.00 93.81 294 GLN A C 1
ATOM 2400 O O . GLN A 1 294 ? 1.842 11.621 2.759 1.00 93.81 294 GLN A O 1
ATOM 2405 N N . LYS A 1 295 ? 0.442 13.009 1.683 1.00 92.81 295 LYS A N 1
ATOM 2406 C CA . LYS A 1 295 ? 0.064 13.752 2.900 1.00 92.81 295 LYS A CA 1
ATOM 2407 C C . LYS A 1 295 ? -0.598 12.842 3.944 1.00 92.81 295 LYS A C 1
ATOM 2409 O O . LYS A 1 295 ? -0.286 12.944 5.127 1.00 92.81 295 LYS A O 1
ATOM 2414 N N . ALA A 1 296 ? -1.474 11.924 3.533 1.00 92.88 296 ALA A N 1
ATOM 2415 C CA . ALA A 1 296 ? -2.181 11.042 4.465 1.00 92.88 296 ALA A CA 1
ATOM 2416 C C . ALA A 1 296 ? -1.352 9.831 4.930 1.00 92.88 296 ALA A C 1
ATOM 2418 O O . ALA A 1 296 ? -1.261 9.548 6.131 1.00 92.88 296 ALA A O 1
ATOM 2419 N N . PHE A 1 297 ? -0.749 9.102 3.990 1.00 91.31 297 PHE A N 1
ATOM 2420 C CA . PHE A 1 297 ? -0.134 7.789 4.222 1.00 91.31 297 PHE A CA 1
ATOM 2421 C C . PHE A 1 297 ? 1.383 7.861 4.479 1.00 91.31 297 PHE A C 1
ATOM 2423 O O . PHE A 1 297 ? 1.964 6.922 5.044 1.00 91.31 297 PHE A O 1
ATOM 2430 N N . GLY A 1 298 ? 1.996 9.009 4.187 1.00 89.00 298 GLY A N 1
ATOM 2431 C CA . GLY A 1 298 ? 3.396 9.323 4.448 1.00 89.00 298 GLY A CA 1
ATOM 2432 C C . GLY A 1 298 ? 4.226 9.484 3.179 1.00 89.00 298 GLY A C 1
ATOM 2433 O O . GLY A 1 298 ? 3.767 9.225 2.068 1.00 89.00 298 GLY A O 1
ATOM 2434 N N . ASP A 1 299 ? 5.471 9.902 3.385 1.00 87.94 299 ASP A N 1
ATOM 2435 C CA . ASP A 1 299 ? 6.424 10.143 2.311 1.00 87.94 299 ASP A CA 1
ATOM 2436 C C . ASP A 1 299 ? 6.731 8.889 1.486 1.00 87.94 299 ASP A C 1
ATOM 2438 O O . ASP A 1 299 ? 6.673 7.753 1.961 1.00 87.94 299 ASP A O 1
ATOM 2442 N N . GLU A 1 300 ? 7.133 9.123 0.241 1.00 92.00 300 GLU A N 1
ATOM 2443 C CA . GLU A 1 300 ? 7.564 8.092 -0.699 1.00 92.00 300 GLU A CA 1
ATOM 2444 C C . GLU A 1 300 ? 8.942 8.426 -1.285 1.00 92.00 300 GLU A C 1
ATOM 2446 O O . GLU A 1 300 ? 9.397 9.573 -1.171 1.00 92.00 300 GLU A O 1
ATOM 2451 N N . PRO A 1 301 ? 9.623 7.455 -1.929 1.00 91.94 301 PRO A N 1
ATOM 2452 C CA . PRO A 1 301 ? 10.923 7.694 -2.552 1.00 91.94 301 PRO A CA 1
ATOM 2453 C C . PRO A 1 301 ? 10.912 8.793 -3.625 1.00 91.94 301 PRO A C 1
ATOM 2455 O O . PRO A 1 301 ? 11.900 9.506 -3.758 1.00 91.94 301 PRO A O 1
ATOM 2458 N N . ILE A 1 302 ? 9.808 8.970 -4.356 1.00 94.50 302 ILE A N 1
ATOM 2459 C CA . ILE A 1 302 ? 9.593 10.107 -5.262 1.00 94.50 302 ILE A CA 1
ATOM 2460 C C . ILE A 1 302 ? 8.502 10.995 -4.668 1.00 94.50 302 ILE A C 1
ATOM 2462 O O . ILE A 1 302 ? 7.400 10.531 -4.382 1.00 94.50 302 ILE A O 1
ATOM 2466 N N . ASP A 1 303 ? 8.815 12.272 -4.479 1.00 93.75 303 ASP A N 1
ATOM 2467 C CA . ASP A 1 303 ? 7.837 13.274 -4.060 1.00 93.75 303 ASP A CA 1
ATOM 2468 C C . ASP A 1 303 ? 6.820 13.524 -5.182 1.00 93.75 303 ASP A C 1
ATOM 2470 O O . ASP A 1 303 ? 7.172 13.536 -6.364 1.00 93.75 303 ASP A O 1
ATOM 2474 N N . SER A 1 304 ? 5.561 13.755 -4.818 1.00 95.00 304 SER A N 1
ATOM 2475 C CA . SER A 1 304 ? 4.496 14.148 -5.746 1.00 95.00 304 SER A CA 1
ATOM 2476 C C . SER A 1 304 ? 4.889 15.283 -6.707 1.00 95.00 304 SER A C 1
ATOM 2478 O O . SER A 1 304 ? 4.512 15.242 -7.878 1.00 95.00 304 SER A O 1
ATOM 2480 N N . LYS A 1 305 ? 5.702 16.255 -6.269 1.00 94.81 305 LYS A N 1
ATOM 2481 C CA . LYS A 1 305 ? 6.183 17.362 -7.116 1.00 94.81 305 LYS A CA 1
ATOM 2482 C C . LYS A 1 305 ? 7.120 16.898 -8.238 1.00 94.81 305 LYS A C 1
ATOM 2484 O O . LYS A 1 305 ? 7.126 17.483 -9.317 1.00 94.81 305 LYS A O 1
ATOM 2489 N N . ASP A 1 306 ? 7.873 15.829 -7.990 1.00 96.44 306 ASP A N 1
ATOM 2490 C CA . ASP A 1 306 ? 8.870 15.262 -8.900 1.00 96.44 306 ASP A CA 1
ATOM 2491 C C . ASP A 1 306 ? 8.289 14.100 -9.728 1.00 96.44 306 ASP A C 1
ATOM 2493 O O . ASP A 1 306 ? 8.925 13.614 -10.663 1.00 96.44 306 ASP A O 1
ATOM 2497 N N . TRP A 1 307 ? 7.063 13.660 -9.422 1.00 96.50 307 TRP A N 1
ATOM 2498 C CA . TRP A 1 307 ? 6.412 12.499 -10.033 1.00 96.50 307 TRP A CA 1
ATOM 2499 C C . TRP A 1 307 ? 6.326 12.574 -11.560 1.00 96.50 307 TRP A C 1
ATOM 2501 O O . TRP A 1 307 ? 6.706 11.635 -12.263 1.00 96.50 307 TRP A O 1
ATOM 2511 N N . ASN A 1 308 ? 5.820 13.693 -12.085 1.00 96.94 308 ASN A N 1
ATOM 2512 C CA . ASN A 1 308 ? 5.652 13.858 -13.528 1.00 96.94 308 ASN A CA 1
ATOM 2513 C C . ASN A 1 308 ? 6.997 13.872 -14.251 1.00 96.94 308 ASN A C 1
ATOM 2515 O O . ASN A 1 308 ? 7.118 13.249 -15.303 1.00 96.94 308 ASN A O 1
ATOM 2519 N N . GLU A 1 309 ? 8.003 14.526 -13.671 1.00 97.62 309 GLU A N 1
ATOM 2520 C CA . GLU A 1 309 ? 9.349 14.551 -14.235 1.00 97.62 309 GLU A CA 1
ATOM 2521 C C . GLU A 1 309 ? 9.969 13.149 -14.221 1.00 97.62 309 GLU A C 1
ATOM 2523 O O . GLU A 1 309 ? 10.416 12.672 -15.260 1.00 97.62 309 GLU A O 1
ATOM 2528 N N . ALA A 1 310 ? 9.897 12.425 -13.099 1.00 97.50 310 ALA A N 1
ATOM 2529 C CA . ALA A 1 310 ? 10.384 11.048 -13.002 1.00 97.50 310 ALA A CA 1
ATOM 2530 C C . ALA A 1 310 ? 9.744 10.127 -14.057 1.00 97.50 310 ALA A C 1
ATOM 2532 O O . ALA A 1 310 ? 10.445 9.391 -14.756 1.00 97.50 310 ALA A O 1
ATOM 2533 N N . LYS A 1 311 ? 8.416 10.198 -14.215 1.00 97.25 311 LYS A N 1
ATOM 2534 C CA . LYS A 1 311 ? 7.674 9.454 -15.243 1.00 97.25 311 LYS A CA 1
ATOM 2535 C C . LYS A 1 311 ? 8.146 9.819 -16.651 1.00 97.25 311 LYS A C 1
ATOM 2537 O O . LYS A 1 311 ? 8.454 8.926 -17.439 1.00 97.25 311 LYS A O 1
ATOM 2542 N N . ASN A 1 312 ? 8.225 11.111 -16.968 1.00 97.31 312 ASN A N 1
ATOM 2543 C CA . ASN A 1 312 ? 8.619 11.584 -18.296 1.00 97.31 312 ASN A CA 1
ATOM 2544 C C . ASN A 1 312 ? 10.052 11.167 -18.645 1.00 97.31 312 ASN A C 1
ATOM 2546 O O . ASN A 1 312 ? 10.310 10.739 -19.772 1.00 97.31 312 ASN A O 1
ATOM 2550 N N . GLN A 1 313 ? 10.968 11.210 -17.673 1.00 97.44 313 GLN A N 1
ATOM 2551 C CA . GLN A 1 313 ? 12.324 10.703 -17.846 1.00 97.44 313 GLN A CA 1
ATOM 2552 C C . GLN A 1 313 ? 12.301 9.230 -18.248 1.00 97.44 313 GLN A C 1
ATOM 2554 O O . GLN A 1 313 ? 12.876 8.896 -19.278 1.00 97.44 313 GLN A O 1
ATOM 2559 N N . ILE A 1 314 ? 11.584 8.372 -17.517 1.00 97.00 314 ILE A N 1
ATOM 2560 C CA . ILE A 1 314 ? 11.497 6.932 -17.814 1.00 97.00 314 ILE A CA 1
ATOM 2561 C C . ILE A 1 314 ? 10.874 6.671 -19.193 1.00 97.00 314 ILE A C 1
ATOM 2563 O O . ILE A 1 314 ? 11.438 5.906 -19.974 1.00 97.00 314 ILE A O 1
ATOM 2567 N N . ILE A 1 315 ? 9.772 7.348 -19.536 1.00 96.31 315 ILE A N 1
ATOM 2568 C CA . ILE A 1 315 ? 9.131 7.241 -20.861 1.00 96.31 315 ILE A CA 1
ATOM 2569 C C . ILE A 1 315 ? 10.129 7.588 -21.970 1.00 96.31 315 ILE A C 1
ATOM 2571 O O . ILE A 1 315 ? 10.256 6.875 -22.966 1.00 96.31 315 ILE A O 1
ATOM 2575 N N . SER A 1 316 ? 10.895 8.660 -21.779 1.00 95.56 316 SER A N 1
ATOM 2576 C CA . SER A 1 316 ? 11.857 9.126 -22.775 1.00 95.56 316 SER A CA 1
ATOM 2577 C C . SER A 1 316 ? 13.116 8.256 -22.888 1.00 95.56 316 SER A C 1
ATOM 2579 O O . SER A 1 316 ? 13.935 8.506 -23.771 1.00 95.56 316 SER A O 1
ATOM 2581 N N . MET A 1 317 ? 13.307 7.239 -22.036 1.00 93.81 317 MET A N 1
ATOM 2582 C CA . MET A 1 317 ? 14.483 6.362 -22.107 1.00 93.81 317 MET A CA 1
ATOM 2583 C C . MET A 1 317 ? 14.432 5.386 -23.281 1.00 93.81 317 MET A C 1
ATOM 2585 O O . MET A 1 317 ? 15.477 4.832 -23.613 1.00 93.81 317 MET A O 1
ATOM 2589 N N . GLY A 1 318 ? 13.276 5.166 -23.915 1.00 92.12 318 GLY A N 1
ATOM 2590 C CA . GLY A 1 318 ? 13.130 4.166 -24.980 1.00 92.12 318 GLY A CA 1
ATOM 2591 C C . GLY A 1 318 ? 13.206 2.726 -24.461 1.00 92.12 318 GLY A C 1
ATOM 2592 O O . GLY A 1 318 ? 13.830 1.876 -25.088 1.00 92.12 318 GLY A O 1
ATOM 2593 N N . LEU A 1 319 ? 12.639 2.482 -23.278 1.00 93.88 319 LEU A N 1
ATOM 2594 C CA . LEU A 1 319 ? 12.376 1.142 -22.746 1.00 93.88 319 LEU A CA 1
ATOM 2595 C C . LEU A 1 319 ? 11.153 0.532 -23.452 1.00 93.88 319 LEU A C 1
ATOM 2597 O O . LEU A 1 319 ? 10.302 1.272 -23.948 1.00 93.88 319 LEU A O 1
ATOM 2601 N N . ASN A 1 320 ? 11.011 -0.797 -23.428 1.00 95.38 320 ASN A N 1
ATOM 2602 C CA . ASN A 1 320 ? 9.753 -1.467 -23.781 1.00 95.38 320 ASN A CA 1
ATOM 2603 C C . ASN A 1 320 ? 8.723 -1.256 -22.655 1.00 95.38 320 ASN A C 1
ATOM 2605 O O . ASN A 1 320 ? 8.502 -2.122 -21.809 1.00 95.38 320 ASN A O 1
ATOM 2609 N N . LEU A 1 321 ? 8.183 -0.039 -22.589 1.00 97.06 321 LEU A N 1
ATOM 2610 C CA . LEU A 1 321 ? 7.372 0.462 -21.488 1.00 97.06 321 LEU A CA 1
ATOM 2611 C C . LEU A 1 321 ? 5.879 0.394 -21.823 1.00 97.06 321 LEU A C 1
ATOM 2613 O O . LEU A 1 321 ? 5.429 0.963 -22.812 1.00 97.06 321 LEU A O 1
ATOM 2617 N N . THR A 1 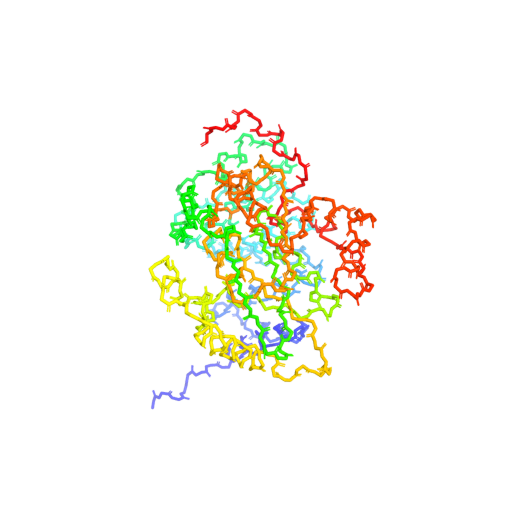322 ? 5.104 -0.217 -20.933 1.00 97.81 322 THR A N 1
ATOM 2618 C CA . THR A 1 322 ? 3.643 -0.133 -20.897 1.00 97.81 322 THR A CA 1
ATOM 2619 C C . THR A 1 322 ? 3.224 0.690 -19.685 1.00 97.81 322 THR A C 1
ATOM 2621 O O . THR A 1 322 ? 3.535 0.339 -18.546 1.00 97.81 322 THR A O 1
ATOM 2624 N N . GLN A 1 323 ? 2.522 1.795 -19.921 1.00 97.62 323 GLN A N 1
ATOM 2625 C CA . GLN A 1 323 ? 1.941 2.600 -18.851 1.00 97.62 323 GLN A CA 1
ATOM 2626 C C . GLN A 1 323 ? 0.522 2.113 -18.553 1.00 97.62 323 GLN A C 1
ATOM 2628 O O . GLN A 1 323 ? -0.297 2.010 -19.462 1.00 97.62 323 GLN A O 1
ATOM 2633 N N . ILE A 1 324 ? 0.234 1.868 -17.278 1.00 97.94 324 ILE A N 1
ATOM 2634 C CA . ILE A 1 324 ? -1.078 1.450 -16.786 1.00 97.94 324 ILE A CA 1
ATOM 2635 C C . ILE A 1 324 ? -1.633 2.565 -15.908 1.00 97.94 324 ILE A C 1
ATOM 2637 O O . ILE A 1 324 ? -0.989 2.979 -14.943 1.00 97.94 324 ILE A O 1
ATOM 2641 N N . ASP A 1 325 ? -2.821 3.060 -16.242 1.00 97.38 325 ASP A N 1
ATOM 2642 C CA . ASP A 1 325 ? -3.564 3.971 -15.372 1.00 97.38 325 ASP A CA 1
ATOM 2643 C C . ASP A 1 325 ? -4.092 3.177 -14.167 1.00 97.38 325 ASP A C 1
ATOM 2645 O O . ASP A 1 325 ? -4.958 2.308 -14.294 1.00 97.38 325 ASP A O 1
ATOM 2649 N N . ALA A 1 326 ? -3.527 3.456 -12.993 1.00 96.75 326 ALA A N 1
ATOM 2650 C CA . ALA A 1 326 ? -3.849 2.760 -11.759 1.00 96.75 326 ALA A CA 1
ATOM 2651 C C . ALA A 1 326 ? -5.315 2.951 -11.357 1.00 96.75 326 ALA A C 1
ATOM 2653 O O . ALA A 1 326 ? -5.907 2.024 -10.809 1.00 96.75 326 ALA A O 1
ATOM 2654 N N . ASP A 1 327 ? -5.918 4.109 -11.641 1.00 96.06 327 ASP A N 1
ATOM 2655 C CA . ASP A 1 327 ? -7.317 4.349 -11.293 1.00 96.06 327 ASP A CA 1
ATOM 2656 C C . ASP A 1 327 ? -8.251 3.540 -12.203 1.00 96.06 327 ASP A C 1
ATOM 2658 O O . ASP A 1 327 ? -9.186 2.914 -11.708 1.00 96.06 327 ASP A O 1
ATOM 2662 N N . LYS A 1 328 ? -7.956 3.458 -13.510 1.00 96.75 328 LYS A N 1
ATOM 2663 C CA . LYS A 1 328 ? -8.700 2.574 -14.428 1.00 96.75 328 LYS A CA 1
ATOM 2664 C C . LYS A 1 328 ? -8.615 1.110 -14.005 1.00 96.75 328 LYS A C 1
ATOM 2666 O O . LYS A 1 328 ? -9.622 0.404 -14.006 1.00 96.75 328 LYS A O 1
ATOM 2671 N N . TRP A 1 329 ? -7.424 0.654 -13.614 1.00 96.75 329 TRP A N 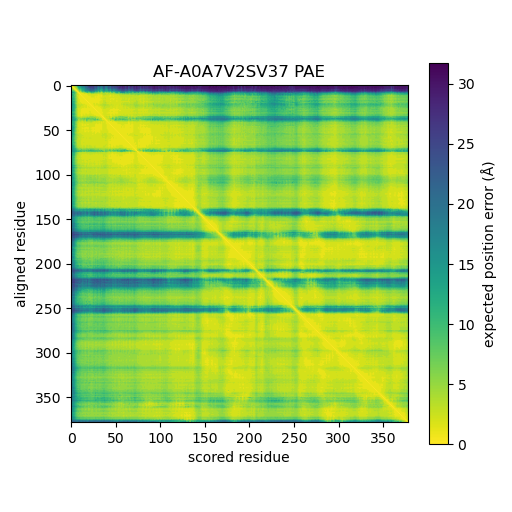1
ATOM 2672 C CA . TRP A 1 329 ? -7.254 -0.700 -13.094 1.00 96.75 329 TRP A CA 1
ATOM 2673 C C . TRP A 1 329 ? -8.075 -0.920 -11.816 1.00 96.75 329 TRP A C 1
ATOM 2675 O O . TRP A 1 329 ? -8.816 -1.898 -11.746 1.00 96.75 329 TRP A O 1
ATOM 2685 N N . LEU A 1 330 ? -8.010 -0.002 -10.841 1.00 94.00 330 LEU A N 1
ATOM 2686 C CA . LEU A 1 330 ? -8.796 -0.073 -9.601 1.00 94.00 330 LEU A CA 1
ATOM 2687 C C . LEU A 1 330 ? -10.309 -0.129 -9.867 1.00 94.00 330 LEU A C 1
ATOM 2689 O O . LEU A 1 330 ? -11.025 -0.815 -9.137 1.00 94.00 330 LEU A O 1
ATOM 2693 N N . GLU A 1 331 ? -10.776 0.546 -10.917 1.00 94.00 331 GLU A N 1
ATOM 2694 C CA . GLU A 1 331 ? -12.169 0.571 -11.380 1.00 94.00 331 GLU A CA 1
ATOM 2695 C C . GLU A 1 331 ? -12.572 -0.654 -12.228 1.00 94.00 331 GLU A C 1
ATOM 2697 O O . GLU A 1 331 ? -13.725 -0.740 -12.646 1.00 94.00 331 GLU A O 1
ATOM 2702 N N . ASN A 1 332 ? -11.669 -1.623 -12.446 1.00 95.75 332 ASN A N 1
ATOM 2703 C CA . ASN A 1 332 ? -11.876 -2.785 -13.323 1.00 95.75 332 ASN A CA 1
ATOM 2704 C C . ASN A 1 332 ? -12.251 -2.403 -14.764 1.00 95.75 332 ASN A C 1
ATOM 2706 O O . ASN A 1 332 ? -13.081 -3.051 -15.406 1.00 95.75 332 ASN A O 1
ATOM 2710 N N . ASP A 1 333 ? -11.628 -1.348 -15.288 1.00 96.75 333 ASP A N 1
ATOM 2711 C CA . ASP A 1 333 ? -11.764 -0.976 -16.692 1.00 96.75 333 ASP A CA 1
ATOM 2712 C C . ASP A 1 333 ? -11.378 -2.148 -17.614 1.00 96.75 333 ASP A C 1
ATOM 2714 O O . ASP A 1 333 ? -10.287 -2.717 -17.512 1.00 96.75 333 ASP A O 1
ATOM 2718 N N . LYS A 1 334 ? -12.285 -2.513 -18.529 1.00 96.56 334 LYS A N 1
ATOM 2719 C CA . LYS A 1 334 ? -12.147 -3.715 -19.368 1.00 96.56 334 LYS A CA 1
ATOM 2720 C C . LYS A 1 334 ? -10.949 -3.649 -20.308 1.00 96.56 334 LYS A C 1
ATOM 2722 O O . LYS A 1 334 ? -10.271 -4.652 -20.494 1.00 96.56 334 LYS A O 1
ATOM 2727 N N . GLU A 1 335 ? -10.695 -2.486 -20.905 1.00 96.94 335 GLU A N 1
ATOM 2728 C CA . GLU A 1 335 ? -9.559 -2.298 -21.812 1.00 96.94 335 GLU A CA 1
ATOM 2729 C C . GLU A 1 335 ? -8.239 -2.469 -21.054 1.00 96.94 335 GLU A C 1
ATOM 2731 O O . GLU A 1 335 ? -7.363 -3.214 -21.491 1.00 96.94 335 GLU A O 1
ATOM 2736 N N . THR A 1 336 ? -8.147 -1.870 -19.865 1.00 96.88 336 THR A N 1
ATOM 2737 C CA . THR A 1 336 ? -6.985 -2.005 -18.981 1.00 96.88 336 THR A CA 1
ATOM 2738 C C . THR A 1 336 ? -6.764 -3.460 -18.548 1.00 96.88 336 THR A C 1
ATOM 2740 O O . THR A 1 336 ? -5.636 -3.947 -18.595 1.00 96.88 336 THR A O 1
ATOM 2743 N N . LEU A 1 337 ? -7.816 -4.196 -18.167 1.00 96.69 337 LEU A N 1
ATOM 2744 C CA . LEU A 1 337 ? -7.700 -5.616 -17.798 1.00 96.69 337 LEU A CA 1
ATOM 2745 C C . LEU A 1 337 ? -7.287 -6.509 -18.978 1.00 96.69 337 LEU A C 1
ATOM 2747 O O . LEU A 1 337 ? -6.457 -7.402 -18.797 1.00 96.69 337 LEU A O 1
ATOM 2751 N N . ASN A 1 338 ? -7.801 -6.247 -20.182 1.00 96.62 338 ASN A N 1
ATOM 2752 C CA . ASN A 1 338 ? -7.391 -6.965 -21.391 1.00 96.62 338 ASN A CA 1
ATOM 2753 C C . ASN A 1 338 ? -5.912 -6.711 -21.708 1.00 96.62 338 ASN A C 1
ATOM 2755 O O . ASN A 1 338 ? -5.160 -7.660 -21.915 1.00 96.62 338 ASN A O 1
ATOM 2759 N N . GLN A 1 339 ? -5.472 -5.450 -21.653 1.00 96.62 339 GLN A N 1
ATOM 2760 C CA . GLN A 1 339 ? -4.071 -5.081 -21.863 1.00 96.62 339 GLN A CA 1
ATOM 2761 C C . GLN A 1 339 ? -3.141 -5.777 -20.859 1.00 96.62 339 GLN A C 1
ATOM 2763 O O . GLN A 1 339 ? -2.079 -6.276 -21.228 1.00 96.62 339 GLN A O 1
ATOM 2768 N N . LEU A 1 340 ? -3.533 -5.834 -19.583 1.00 96.25 340 LEU A N 1
ATOM 2769 C CA . LEU A 1 340 ? -2.775 -6.544 -18.553 1.00 96.25 340 LEU A CA 1
ATOM 2770 C C . LEU A 1 340 ? -2.746 -8.055 -18.810 1.00 96.25 340 LEU A C 1
ATOM 2772 O O . LEU A 1 340 ? -1.701 -8.681 -18.637 1.00 96.25 340 LEU A O 1
ATOM 2776 N N . SER A 1 341 ? -3.864 -8.628 -19.254 1.00 95.38 341 SER A N 1
ATOM 2777 C CA . SER A 1 341 ? -3.963 -10.055 -19.568 1.00 95.38 341 SER A CA 1
ATOM 2778 C C . SER A 1 341 ? -3.051 -10.449 -20.733 1.00 95.38 341 SER A C 1
ATOM 2780 O O . SER A 1 341 ? -2.336 -11.447 -20.657 1.00 95.38 341 SER A O 1
ATOM 2782 N N . GLU A 1 342 ? -2.991 -9.622 -21.779 1.00 94.50 342 GLU A N 1
ATOM 2783 C CA . GLU A 1 342 ? -2.038 -9.780 -22.883 1.00 94.50 342 GLU A CA 1
ATOM 2784 C C . GLU A 1 342 ? -0.587 -9.621 -22.411 1.00 94.50 342 GLU A C 1
ATOM 2786 O O . GLU A 1 342 ? 0.278 -10.426 -22.757 1.00 94.50 342 GLU A O 1
ATOM 2791 N N . LEU A 1 343 ? -0.308 -8.609 -21.582 1.00 93.88 343 LEU A N 1
ATOM 2792 C CA . LEU A 1 343 ? 1.044 -8.316 -21.106 1.00 93.88 343 LEU A CA 1
ATOM 2793 C C . LEU A 1 343 ? 1.641 -9.469 -20.294 1.00 93.88 343 LEU A C 1
ATOM 2795 O O . LEU A 1 343 ? 2.822 -9.792 -20.474 1.00 93.88 343 LEU A O 1
ATOM 2799 N N . PHE A 1 344 ? 0.829 -10.059 -19.414 1.00 92.50 344 PHE A N 1
ATOM 2800 C CA . PHE A 1 344 ? 1.204 -11.169 -18.537 1.00 92.50 344 PHE A CA 1
ATOM 2801 C C . PHE A 1 344 ? 0.902 -12.552 -19.130 1.00 92.50 344 PHE A C 1
ATOM 2803 O O . PHE A 1 344 ? 1.173 -13.551 -18.463 1.00 92.50 344 PHE A O 1
ATOM 2810 N N . GLU A 1 345 ? 0.384 -12.612 -20.363 1.00 91.50 345 GLU A N 1
ATOM 2811 C CA . GLU A 1 345 ? 0.042 -13.846 -21.086 1.00 91.50 345 GLU A CA 1
ATOM 2812 C C . GLU A 1 345 ? -0.868 -14.768 -20.255 1.00 91.50 345 GLU A C 1
ATOM 2814 O O . GLU A 1 345 ? -0.673 -15.982 -20.162 1.00 91.5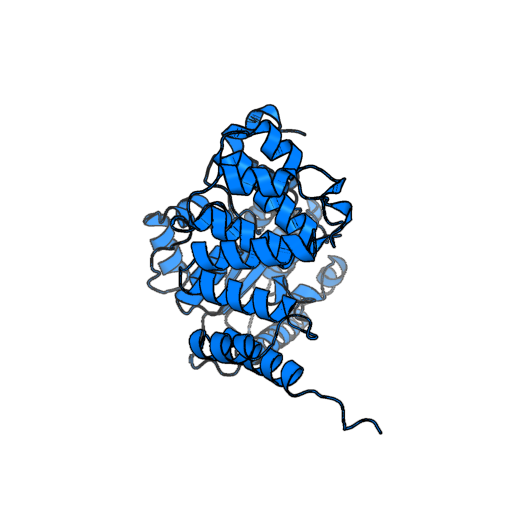0 345 GLU A O 1
ATOM 2819 N N . LYS A 1 346 ? -1.855 -14.162 -19.589 1.00 90.50 346 LYS A N 1
ATOM 2820 C CA . LYS A 1 346 ? -2.732 -14.829 -18.628 1.00 90.50 346 LYS A CA 1
ATOM 2821 C C . LYS A 1 346 ? -4.090 -14.147 -18.573 1.00 90.50 346 LYS A C 1
ATOM 2823 O O . LYS A 1 346 ? -4.147 -12.930 -18.581 1.00 90.50 346 LYS A O 1
ATOM 2828 N N . ASP A 1 347 ? -5.165 -14.917 -18.444 1.00 92.44 347 ASP A N 1
ATOM 2829 C CA . ASP A 1 347 ? -6.493 -14.363 -18.167 1.00 92.44 347 ASP A CA 1
ATOM 2830 C C . ASP A 1 347 ? -6.549 -13.852 -16.716 1.00 92.44 347 ASP A C 1
ATOM 2832 O O . ASP A 1 347 ? -6.429 -14.639 -15.769 1.00 92.44 347 ASP A O 1
ATOM 2836 N N . LEU A 1 348 ? -6.628 -12.529 -16.536 1.00 93.88 348 LEU A N 1
ATOM 2837 C CA . LEU A 1 348 ? -6.592 -11.884 -15.224 1.00 93.88 348 LEU A CA 1
ATOM 2838 C C . LEU A 1 348 ? -7.994 -11.449 -14.798 1.00 93.88 348 LEU A C 1
ATOM 2840 O O . LEU A 1 348 ? -8.665 -10.682 -15.485 1.00 93.88 348 LEU A O 1
ATOM 2844 N N . ALA A 1 349 ? -8.411 -11.889 -13.611 1.00 94.75 349 ALA A N 1
ATOM 2845 C CA . ALA A 1 349 ? -9.707 -11.521 -13.057 1.00 94.75 349 ALA A CA 1
ATOM 2846 C C . ALA A 1 349 ? -9.735 -10.087 -12.498 1.00 94.75 349 ALA A C 1
ATOM 2848 O O . ALA A 1 349 ? -8.707 -9.494 -12.161 1.00 94.75 349 ALA A O 1
ATOM 2849 N N . GLU A 1 350 ? -10.948 -9.567 -12.310 1.00 95.19 350 GLU A N 1
ATOM 2850 C CA . GLU A 1 350 ? -11.203 -8.291 -11.640 1.00 95.19 350 GLU A CA 1
ATOM 2851 C C . GLU A 1 350 ? -10.537 -8.197 -10.253 1.00 95.19 350 GLU A C 1
ATOM 2853 O O . GLU A 1 350 ? -10.406 -9.175 -9.507 1.00 95.19 350 GLU A O 1
ATOM 2858 N N . ASN A 1 351 ? -10.135 -6.984 -9.878 1.00 91.19 351 ASN A N 1
ATOM 2859 C CA . ASN A 1 351 ? -9.647 -6.673 -8.544 1.00 91.19 351 ASN A CA 1
ATOM 2860 C C . ASN A 1 351 ? -10.814 -6.379 -7.576 1.00 91.19 351 ASN A C 1
ATOM 2862 O O . ASN A 1 351 ? -11.898 -5.943 -7.967 1.00 91.19 351 ASN A O 1
ATOM 2866 N N . GLU A 1 352 ? -10.574 -6.568 -6.275 1.00 90.00 352 GLU A N 1
ATOM 2867 C CA . GLU A 1 352 ? -11.572 -6.338 -5.218 1.00 90.00 352 GLU A CA 1
ATOM 2868 C C . GLU A 1 352 ? -11.216 -5.174 -4.281 1.00 90.00 352 GLU A C 1
ATOM 2870 O O . GLU A 1 352 ? -11.805 -5.029 -3.208 1.00 90.00 352 GLU A O 1
ATOM 2875 N N . VAL A 1 353 ? -10.244 -4.337 -4.652 1.00 86.31 353 VAL A N 1
ATOM 2876 C CA . VAL A 1 353 ? -9.764 -3.230 -3.808 1.00 86.31 353 VAL A CA 1
ATOM 2877 C C . VAL A 1 353 ? -10.896 -2.246 -3.525 1.00 86.31 353 VAL A C 1
ATOM 2879 O O . VAL A 1 353 ? -11.068 -1.802 -2.387 1.00 86.31 353 VAL A O 1
ATOM 2882 N N . ALA A 1 354 ? -11.735 -1.972 -4.528 1.00 78.94 354 ALA A N 1
ATOM 2883 C CA . ALA A 1 354 ? -12.896 -1.099 -4.393 1.00 78.94 354 ALA A CA 1
ATOM 2884 C C . ALA A 1 354 ? -13.868 -1.554 -3.284 1.00 78.94 354 ALA A C 1
ATOM 2886 O O . ALA A 1 354 ? -14.435 -0.696 -2.602 1.00 78.94 354 ALA A O 1
ATOM 2887 N N . LYS A 1 355 ? -13.986 -2.871 -3.037 1.00 84.12 355 LYS A N 1
ATOM 2888 C CA . LYS A 1 355 ? -14.894 -3.473 -2.040 1.00 84.12 355 LYS A CA 1
ATOM 2889 C C . LYS A 1 355 ? -14.408 -3.330 -0.591 1.00 84.12 355 LYS A C 1
ATOM 2891 O O . LYS A 1 355 ? -15.151 -3.658 0.329 1.00 84.12 355 LYS A O 1
ATOM 2896 N N . GLN A 1 356 ? -13.168 -2.888 -0.365 1.00 85.75 356 GLN A N 1
ATOM 2897 C CA . GLN A 1 356 ? -12.634 -2.721 0.988 1.00 85.75 356 GLN A CA 1
ATOM 2898 C C . GLN A 1 356 ? -13.241 -1.500 1.692 1.00 85.75 356 GLN A C 1
ATOM 2900 O O . GLN A 1 356 ? -13.513 -0.472 1.065 1.00 85.75 356 GLN A O 1
ATOM 2905 N N . ASP A 1 357 ? -13.383 -1.592 3.014 1.00 88.25 357 ASP A N 1
ATOM 2906 C CA . ASP A 1 357 ? -13.782 -0.459 3.850 1.00 88.25 357 ASP A CA 1
ATOM 2907 C C . ASP A 1 357 ? -12.776 0.697 3.725 1.00 88.25 357 ASP A C 1
ATOM 2909 O O . ASP A 1 357 ? -11.567 0.464 3.637 1.00 88.25 357 ASP A O 1
ATOM 2913 N N . TYR A 1 358 ? -13.241 1.952 3.764 1.00 89.81 358 TYR A N 1
ATOM 2914 C CA . TYR A 1 358 ? -12.372 3.117 3.535 1.00 89.81 358 TYR A CA 1
ATOM 2915 C C . TYR A 1 358 ? -11.193 3.179 4.529 1.00 89.81 358 TYR A C 1
ATOM 2917 O O . TYR A 1 358 ? -10.081 3.526 4.150 1.00 89.81 358 TYR A O 1
ATOM 2925 N N . TRP A 1 359 ? -11.400 2.764 5.787 1.00 85.94 359 TRP A N 1
ATOM 2926 C CA . TRP A 1 359 ? -10.369 2.748 6.838 1.00 85.94 359 TRP A CA 1
ATOM 2927 C C . TRP A 1 359 ? -9.356 1.605 6.701 1.00 85.94 359 TRP A C 1
ATOM 2929 O O . TRP A 1 359 ? -8.453 1.472 7.528 1.00 85.94 359 TRP A O 1
ATOM 2939 N N . ARG A 1 360 ? -9.527 0.748 5.691 1.00 86.94 360 ARG A N 1
ATOM 2940 C CA . ARG A 1 360 ? -8.608 -0.339 5.331 1.00 86.94 360 ARG A CA 1
ATOM 2941 C C . ARG A 1 360 ? -7.868 -0.056 4.026 1.00 86.94 360 ARG A C 1
ATOM 2943 O O . ARG A 1 360 ? -6.970 -0.816 3.671 1.00 86.94 360 ARG A O 1
ATOM 2950 N N . LYS A 1 361 ? -8.231 1.026 3.330 1.00 89.31 361 LYS A N 1
ATOM 2951 C CA . LYS A 1 361 ? -7.573 1.462 2.103 1.00 89.31 361 LYS A CA 1
ATOM 2952 C C . LYS A 1 361 ? -6.325 2.281 2.433 1.00 89.31 361 LYS A C 1
ATOM 2954 O O . LYS A 1 361 ? -6.351 3.142 3.307 1.00 89.31 361 LYS A O 1
ATOM 2959 N N . SER A 1 362 ? -5.242 2.030 1.705 1.00 89.25 362 SER A N 1
ATOM 2960 C CA . SER A 1 362 ? -4.019 2.841 1.698 1.00 89.25 362 SER A CA 1
ATOM 2961 C C . SER A 1 362 ? -3.936 3.741 0.462 1.00 89.25 362 SER A C 1
ATOM 2963 O O . SER A 1 362 ? -2.853 4.139 0.039 1.00 89.25 362 SER A O 1
ATOM 2965 N N . ILE A 1 363 ? -5.080 3.979 -0.179 1.00 93.19 363 ILE A N 1
ATOM 2966 C CA . ILE A 1 363 ? -5.209 4.784 -1.385 1.00 93.19 363 ILE A CA 1
ATOM 2967 C C . ILE A 1 363 ? -6.585 5.438 -1.423 1.00 93.19 363 ILE A C 1
ATOM 2969 O O . ILE A 1 363 ? -7.594 4.783 -1.150 1.00 93.19 363 ILE A O 1
ATOM 2973 N N . PHE A 1 364 ? -6.623 6.734 -1.725 1.00 94.75 364 PHE A N 1
ATOM 2974 C CA . PHE A 1 364 ? -7.885 7.436 -1.933 1.00 94.75 364 PHE A CA 1
ATOM 2975 C C . PHE A 1 364 ? -8.493 7.089 -3.295 1.00 94.75 364 PHE A C 1
ATOM 2977 O O . PHE A 1 364 ? -7.753 6.693 -4.190 1.00 94.75 364 PHE A O 1
ATOM 2984 N N . PRO A 1 365 ? -9.813 7.234 -3.494 1.00 93.50 365 PRO A N 1
ATOM 2985 C CA . PRO A 1 365 ? -10.423 7.127 -4.819 1.00 93.50 365 PRO A CA 1
ATOM 2986 C C . PRO A 1 365 ? -9.880 8.176 -5.798 1.00 93.50 365 PRO A C 1
ATOM 2988 O O . PRO A 1 365 ? -9.382 9.221 -5.382 1.00 93.50 365 PRO A O 1
ATOM 2991 N N . LYS A 1 366 ? -10.026 7.916 -7.099 1.00 95.25 366 LYS A N 1
ATOM 2992 C CA . LYS A 1 366 ? -9.707 8.867 -8.168 1.00 95.25 366 LYS A CA 1
ATOM 2993 C C . LYS A 1 366 ? -10.382 10.221 -7.943 1.00 95.25 366 LYS A C 1
ATOM 2995 O O . LYS A 1 366 ? -11.594 10.297 -7.730 1.00 95.25 366 LYS A O 1
ATOM 3000 N N . GLY A 1 367 ? -9.613 11.300 -8.053 1.00 96.12 367 GLY A N 1
ATOM 3001 C CA . GLY A 1 367 ? -10.103 12.669 -7.947 1.00 96.12 367 GLY A CA 1
ATOM 3002 C C . GLY A 1 367 ? -10.500 13.096 -6.534 1.00 96.12 367 GLY A C 1
ATOM 3003 O O . GLY A 1 367 ? -11.105 14.161 -6.385 1.00 96.12 367 GLY A O 1
ATOM 3004 N N . HIS A 1 368 ? -10.183 12.310 -5.499 1.00 96.56 368 HIS A N 1
ATOM 3005 C CA . HIS A 1 368 ? -10.530 12.646 -4.112 1.00 96.56 368 HIS A CA 1
ATOM 3006 C C . HIS A 1 368 ? -9.792 13.895 -3.621 1.00 96.56 368 HIS A C 1
ATOM 3008 O O . HIS A 1 368 ? -10.322 14.648 -2.800 1.00 96.56 368 HIS A O 1
ATOM 3014 N N . TRP A 1 369 ? -8.628 14.191 -4.211 1.00 96.50 369 TRP A N 1
ATOM 3015 C CA . TRP A 1 369 ? -7.889 15.444 -4.017 1.00 96.50 369 TRP A CA 1
ATOM 3016 C C . TRP A 1 369 ? -8.739 16.706 -4.197 1.00 96.50 369 TRP A C 1
ATOM 3018 O O . TRP A 1 369 ? -8.434 17.738 -3.599 1.00 96.50 369 TRP A O 1
ATOM 3028 N N . LYS A 1 370 ? -9.829 16.645 -4.977 1.00 97.56 370 LYS A N 1
ATOM 3029 C CA . LYS A 1 370 ? -10.724 17.788 -5.206 1.00 97.56 370 LYS A CA 1
ATOM 3030 C C . LYS A 1 370 ? -11.337 18.324 -3.911 1.00 97.56 370 LYS A C 1
ATOM 3032 O O . LYS A 1 370 ? -11.521 19.529 -3.784 1.00 97.56 370 LYS A O 1
ATOM 3037 N N . ASN A 1 371 ? -11.558 17.455 -2.925 1.00 97.81 371 ASN A N 1
ATOM 3038 C CA . ASN A 1 371 ? -12.045 17.836 -1.596 1.00 97.81 371 ASN A CA 1
ATOM 3039 C C . ASN A 1 371 ? -11.007 18.627 -0.771 1.00 97.81 371 ASN A C 1
ATOM 3041 O O . ASN A 1 371 ? -11.346 19.226 0.246 1.00 97.81 371 ASN A O 1
ATOM 3045 N N . TYR A 1 372 ? -9.750 18.649 -1.223 1.00 97.31 372 TYR A N 1
ATOM 3046 C CA . TYR A 1 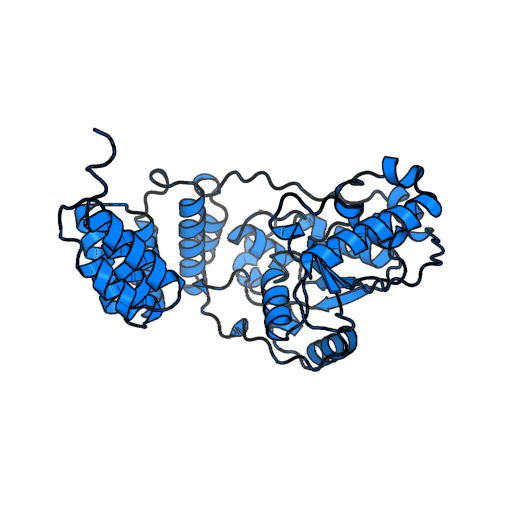372 ? -8.595 19.254 -0.557 1.00 97.31 372 TYR A CA 1
ATOM 3047 C C . TYR A 1 372 ? -7.937 20.357 -1.399 1.00 97.31 372 TYR A C 1
ATOM 3049 O O . TYR A 1 372 ? -6.837 20.803 -1.082 1.00 97.31 372 TYR A O 1
ATOM 3057 N N . GLN A 1 373 ? -8.606 20.827 -2.457 1.00 95.12 373 GLN A N 1
ATOM 3058 C CA . GLN A 1 373 ? -8.078 21.806 -3.417 1.00 95.12 373 GLN A CA 1
ATOM 3059 C C . GLN A 1 373 ? -7.465 23.052 -2.778 1.00 95.12 373 GLN A C 1
ATOM 3061 O O . GLN A 1 373 ? -6.418 23.514 -3.220 1.00 95.12 373 GLN A O 1
ATOM 3066 N N . GLN A 1 374 ? -8.090 23.567 -1.719 1.00 94.44 374 GLN A N 1
ATOM 3067 C CA . GLN A 1 374 ? -7.630 24.758 -1.001 1.00 94.44 374 GLN A CA 1
ATOM 3068 C C . GLN A 1 374 ? -6.269 24.590 -0.301 1.00 94.44 374 GLN A C 1
ATOM 3070 O O . GLN A 1 374 ? -5.652 25.581 0.079 1.00 94.44 374 GLN A O 1
ATOM 3075 N N . PHE A 1 375 ? -5.802 23.351 -0.130 1.00 93.19 375 PHE A N 1
ATOM 3076 C CA . PHE A 1 375 ? -4.526 23.029 0.507 1.00 93.19 375 PHE A CA 1
ATOM 3077 C C . PHE A 1 375 ? -3.418 22.697 -0.498 1.00 93.19 375 PHE A C 1
ATOM 3079 O O . PHE A 1 375 ? -2.280 22.467 -0.097 1.00 93.19 375 PHE A O 1
ATOM 3086 N N . LEU A 1 376 ? -3.718 22.662 -1.800 1.00 86.75 376 LEU A N 1
ATOM 3087 C CA . LEU A 1 376 ? -2.700 22.413 -2.817 1.00 86.75 376 LEU A CA 1
ATOM 3088 C C . LEU A 1 376 ? -1.617 23.499 -2.764 1.00 86.75 376 LEU A C 1
ATOM 3090 O O . LEU A 1 376 ? -1.916 24.690 -2.792 1.00 86.75 376 LEU A O 1
ATOM 3094 N N . GLY A 1 377 ? -0.354 23.074 -2.707 1.00 71.38 377 GLY A N 1
ATOM 3095 C CA . GLY A 1 377 ? 0.802 23.969 -2.573 1.00 71.38 377 GLY A CA 1
ATOM 3096 C C . GLY A 1 377 ? 1.233 24.256 -1.129 1.00 71.38 377 GLY A C 1
ATOM 3097 O O . GLY A 1 377 ? 2.258 24.909 -0.944 1.00 71.38 377 GLY A O 1
ATOM 3098 N N . GLN A 1 378 ? 0.495 23.744 -0.134 1.00 69.31 378 GLN A N 1
ATOM 3099 C CA . GLN A 1 378 ? 0.928 23.603 1.264 1.00 69.31 378 GLN A CA 1
ATOM 3100 C C . GLN A 1 378 ? 1.560 22.213 1.476 1.00 69.31 378 GLN A C 1
ATOM 3102 O O . GLN A 1 378 ? 2.498 22.081 2.288 1.00 69.31 378 GLN A O 1
#